Protein AF-A0A0Q7VRL0-F1 (afdb_monomer_lite)

Radius of gyration: 21.69 Å; chains: 1; bounding box: 58×52×65 Å

pLDDT: mean 76.26, std 17.04, range [33.5, 98.12]

Structure (mmCIF, N/CA/C/O backbone):
data_AF-A0A0Q7VRL0-F1
#
_entry.id   AF-A0A0Q7VRL0-F1
#
loop_
_atom_site.group_PDB
_atom_site.id
_atom_site.type_symbol
_atom_site.label_atom_id
_atom_site.label_alt_id
_atom_site.label_comp_id
_atom_site.label_asym_id
_atom_site.label_entity_id
_atom_site.label_seq_id
_atom_site.pdbx_PDB_ins_code
_atom_site.Cartn_x
_atom_site.Cartn_y
_atom_site.Cartn_z
_atom_site.occupancy
_atom_site.B_iso_or_equiv
_atom_site.auth_seq_id
_atom_site.auth_comp_id
_atom_site.auth_asym_id
_atom_site.auth_atom_id
_atom_site.pdbx_PDB_model_num
ATOM 1 N N . MET A 1 1 ? 18.315 -11.635 -21.568 1.00 80.00 1 MET A N 1
ATOM 2 C CA . MET A 1 1 ? 16.860 -11.332 -21.446 1.00 80.00 1 MET A CA 1
ATOM 3 C C . MET A 1 1 ? 16.214 -12.128 -20.312 1.00 80.00 1 MET A C 1
ATOM 5 O O . MET A 1 1 ? 16.038 -13.339 -20.430 1.00 80.00 1 MET A O 1
ATOM 9 N N . THR A 1 2 ? 15.857 -11.453 -19.218 1.00 87.81 2 THR A N 1
ATOM 10 C CA . THR A 1 2 ? 15.222 -12.068 -18.035 1.00 87.81 2 THR A CA 1
ATOM 11 C C . THR A 1 2 ? 13.698 -11.980 -18.134 1.00 87.81 2 THR A C 1
ATOM 13 O O . THR A 1 2 ? 13.163 -10.931 -18.478 1.00 87.81 2 THR A O 1
ATOM 16 N N . ARG A 1 3 ? 12.976 -13.067 -17.829 1.00 93.06 3 ARG A N 1
ATOM 17 C CA . ARG A 1 3 ? 11.504 -13.117 -17.884 1.00 93.06 3 ARG A CA 1
ATOM 18 C C . ARG A 1 3 ? 10.909 -13.422 -16.508 1.00 93.06 3 ARG A C 1
ATOM 20 O O . ARG A 1 3 ? 11.302 -14.401 -15.865 1.00 93.06 3 ARG A O 1
ATOM 27 N N . VAL A 1 4 ? 9.959 -12.595 -16.084 1.00 90.69 4 VAL A N 1
ATOM 28 C CA . VAL A 1 4 ? 9.241 -12.682 -14.807 1.00 90.69 4 VAL A CA 1
ATOM 29 C C . VAL A 1 4 ? 7.765 -12.910 -15.092 1.00 90.69 4 VAL A C 1
ATOM 31 O O . VAL A 1 4 ? 7.189 -12.190 -15.896 1.00 90.69 4 VAL A O 1
ATOM 34 N N . LEU A 1 5 ? 7.167 -13.906 -14.444 1.00 92.69 5 LEU A N 1
ATOM 35 C CA . LEU A 1 5 ? 5.735 -14.178 -14.519 1.00 92.69 5 LEU A CA 1
ATOM 36 C C . LEU A 1 5 ? 5.087 -13.770 -13.197 1.00 92.69 5 LEU A C 1
ATOM 38 O O . LEU A 1 5 ? 5.543 -14.207 -12.141 1.00 92.69 5 LEU A O 1
ATOM 42 N N . LEU A 1 6 ? 4.037 -12.958 -13.276 1.00 90.19 6 LEU A N 1
ATOM 43 C CA . LEU A 1 6 ? 3.131 -12.669 -12.172 1.00 90.19 6 LEU A CA 1
ATOM 44 C C . LEU A 1 6 ? 1.759 -13.234 -12.508 1.00 90.19 6 LEU A C 1
ATOM 46 O O . LEU A 1 6 ? 1.175 -12.874 -13.526 1.00 90.19 6 LEU A O 1
ATOM 50 N N . GLY A 1 7 ? 1.248 -14.087 -11.633 1.00 89.00 7 GLY A N 1
ATOM 51 C CA . GLY A 1 7 ? -0.092 -14.642 -11.710 1.00 89.00 7 GLY A CA 1
ATOM 52 C C . GLY A 1 7 ? -0.655 -14.950 -10.322 1.00 89.00 7 GLY A C 1
ATOM 53 O O . GLY A 1 7 ? 0.063 -14.848 -9.322 1.00 89.00 7 GLY A O 1
ATOM 54 N N . PRO A 1 8 ? -1.928 -15.366 -10.235 1.00 85.25 8 PRO A N 1
ATOM 55 C CA . PRO A 1 8 ? -2.616 -15.595 -8.958 1.00 85.25 8 PRO A CA 1
ATOM 56 C C . PRO A 1 8 ? -1.920 -16.625 -8.060 1.00 85.25 8 PRO A C 1
ATOM 58 O O . PRO A 1 8 ? -1.921 -16.503 -6.837 1.00 85.25 8 PRO A O 1
ATOM 61 N N . ALA A 1 9 ? -1.289 -17.625 -8.680 1.00 87.12 9 ALA A N 1
ATOM 62 C CA . ALA A 1 9 ? -0.565 -18.693 -7.999 1.00 87.12 9 ALA A CA 1
ATOM 63 C C . ALA A 1 9 ? 0.904 -18.352 -7.694 1.00 87.12 9 ALA A C 1
ATOM 65 O O . ALA A 1 9 ? 1.592 -19.170 -7.087 1.00 87.12 9 ALA A O 1
ATOM 66 N N . THR A 1 10 ? 1.399 -17.179 -8.111 1.00 87.56 10 THR A N 1
ATOM 67 C CA . THR A 1 10 ? 2.794 -16.796 -7.881 1.00 87.56 10 THR A CA 1
ATOM 68 C C . THR A 1 10 ? 3.066 -16.698 -6.389 1.00 87.56 10 THR A C 1
ATOM 70 O O . THR A 1 10 ? 2.452 -15.901 -5.681 1.00 87.56 10 THR A O 1
ATOM 73 N N . THR A 1 11 ? 4.019 -17.494 -5.925 1.00 86.31 11 THR A N 1
ATOM 74 C CA . THR A 1 11 ? 4.455 -17.583 -4.534 1.00 86.31 11 THR A CA 1
ATOM 75 C C . THR A 1 11 ? 5.528 -16.543 -4.206 1.00 86.31 11 THR A C 1
ATOM 77 O O . THR A 1 11 ? 6.242 -16.040 -5.075 1.00 86.31 11 THR A O 1
ATOM 80 N N . ARG A 1 12 ? 5.728 -16.271 -2.910 1.00 80.38 12 ARG A N 1
ATOM 81 C CA . ARG A 1 12 ? 6.828 -15.413 -2.425 1.00 80.38 12 ARG A CA 1
ATOM 82 C C . ARG A 1 12 ? 8.212 -15.906 -2.855 1.00 80.38 12 ARG A C 1
ATOM 84 O O . ARG A 1 12 ? 9.073 -15.088 -3.169 1.00 80.38 12 ARG A O 1
ATOM 91 N N . SER A 1 13 ? 8.434 -17.224 -2.894 1.00 81.19 13 SER A N 1
ATOM 92 C CA . SER A 1 13 ? 9.725 -17.772 -3.334 1.00 81.19 13 SER A CA 1
ATOM 93 C C . SER A 1 13 ? 9.974 -17.497 -4.814 1.00 81.19 13 SER A C 1
ATOM 95 O O . SER A 1 13 ? 11.083 -17.121 -5.175 1.00 81.19 13 SER A O 1
ATOM 97 N N . GLU A 1 14 ? 8.955 -17.621 -5.662 1.00 86.75 14 GLU A N 1
ATOM 98 C CA . GLU A 1 14 ? 9.096 -17.344 -7.096 1.00 86.75 14 GLU A CA 1
ATOM 99 C C . GLU A 1 14 ? 9.384 -15.863 -7.369 1.00 86.75 14 GLU A C 1
ATOM 101 O O . GLU A 1 14 ? 10.205 -15.552 -8.234 1.00 86.75 14 GLU A O 1
ATOM 106 N N . LEU A 1 15 ? 8.775 -14.945 -6.605 1.00 84.81 15 LEU A N 1
ATOM 107 C CA . LEU A 1 15 ? 9.089 -13.511 -6.677 1.00 84.81 15 LEU A CA 1
ATOM 108 C C . LEU A 1 15 ? 10.542 -13.231 -6.286 1.00 84.81 15 LEU A C 1
ATOM 110 O O . LEU A 1 15 ? 11.246 -12.501 -6.986 1.00 84.81 15 LEU A O 1
ATOM 114 N N . ARG A 1 16 ? 11.018 -13.854 -5.206 1.00 77.75 16 ARG A N 1
ATOM 115 C CA . ARG A 1 16 ? 12.420 -13.769 -4.775 1.00 77.75 16 ARG A CA 1
ATOM 116 C C . ARG A 1 16 ? 13.384 -14.273 -5.847 1.00 77.75 16 ARG A C 1
ATOM 118 O O . ARG A 1 16 ? 14.383 -13.618 -6.159 1.00 77.75 16 ARG A O 1
ATOM 125 N N . ASP A 1 17 ? 13.088 -15.425 -6.431 1.00 82.56 17 ASP A N 1
ATOM 126 C CA . ASP A 1 17 ? 13.931 -16.023 -7.463 1.00 82.56 17 ASP A CA 1
ATOM 127 C C . ASP A 1 17 ? 13.916 -15.163 -8.737 1.00 82.56 17 ASP A C 1
ATOM 129 O O . ASP A 1 17 ? 14.943 -14.979 -9.394 1.00 82.56 17 ASP A O 1
ATOM 133 N N . ALA A 1 18 ? 12.773 -14.558 -9.073 1.00 85.44 18 ALA A N 1
ATOM 134 C CA . ALA A 1 18 ? 12.670 -13.577 -10.146 1.00 85.44 18 ALA A CA 1
ATOM 135 C C . ALA A 1 18 ? 13.544 -12.339 -9.889 1.00 85.44 18 ALA A C 1
ATOM 137 O O . ALA A 1 18 ? 14.291 -11.942 -10.783 1.00 85.44 18 ALA A O 1
ATOM 138 N N . HIS A 1 19 ? 13.529 -11.777 -8.680 1.00 79.88 19 HIS A N 1
ATOM 139 C CA . HIS A 1 19 ? 14.387 -10.645 -8.321 1.00 79.88 19 HIS A CA 1
ATOM 140 C C . HIS A 1 19 ? 15.875 -10.967 -8.376 1.00 79.88 19 HIS A C 1
ATOM 142 O O . HIS A 1 19 ? 16.664 -10.154 -8.857 1.00 79.88 19 HIS A O 1
ATOM 148 N N . THR A 1 20 ? 16.254 -12.169 -7.948 1.00 78.75 20 THR A N 1
ATOM 149 C CA . THR A 1 20 ? 17.643 -12.633 -8.027 1.00 78.75 20 THR A CA 1
ATOM 150 C C . THR A 1 20 ? 18.097 -12.703 -9.488 1.00 78.75 20 THR A C 1
ATOM 152 O O . THR A 1 20 ? 19.119 -12.120 -9.844 1.00 78.75 20 THR A O 1
ATOM 155 N N . ARG A 1 21 ? 17.282 -13.296 -10.373 1.00 84.62 21 ARG A N 1
ATOM 156 C CA . ARG A 1 21 ? 17.567 -13.359 -11.820 1.00 84.62 21 ARG A CA 1
ATOM 157 C C . ARG A 1 21 ? 17.615 -11.988 -12.495 1.00 84.62 21 ARG A C 1
ATOM 159 O O . ARG A 1 21 ? 18.335 -11.821 -13.476 1.00 84.62 21 ARG A O 1
ATOM 166 N N . LEU A 1 22 ? 16.830 -11.022 -12.022 1.00 81.25 22 LEU A N 1
ATOM 167 C CA . LEU A 1 22 ? 16.877 -9.647 -12.524 1.00 81.25 22 LEU A CA 1
ATOM 168 C C . LEU A 1 22 ? 18.187 -8.957 -12.132 1.00 81.25 22 LEU A C 1
ATOM 170 O O . LEU A 1 22 ? 18.808 -8.323 -12.979 1.00 81.25 22 LEU A O 1
ATOM 174 N N . ALA A 1 23 ? 18.635 -9.134 -10.887 1.00 76.56 23 ALA A N 1
ATOM 175 C CA . ALA A 1 23 ? 19.881 -8.552 -10.391 1.00 76.56 23 ALA A CA 1
ATOM 176 C C . ALA A 1 23 ? 21.144 -9.179 -11.016 1.00 76.56 23 ALA A C 1
ATOM 178 O O . ALA A 1 23 ? 22.163 -8.506 -11.147 1.00 76.56 23 ALA A O 1
ATOM 179 N N . GLU A 1 24 ? 21.088 -10.460 -11.388 1.00 80.19 24 GLU A N 1
ATOM 180 C CA . GLU A 1 24 ? 22.190 -11.199 -12.030 1.00 80.19 24 GLU A CA 1
ATOM 181 C C . GLU A 1 24 ? 22.194 -11.093 -13.565 1.00 80.19 24 GLU A C 1
ATOM 183 O O . GLU A 1 24 ? 23.095 -11.619 -14.222 1.00 80.19 24 GLU A O 1
ATOM 188 N N . GLY A 1 25 ? 21.179 -10.449 -14.147 1.00 79.75 25 GLY A N 1
ATOM 189 C CA . GLY A 1 25 ? 21.010 -10.344 -15.591 1.00 79.75 25 GLY A CA 1
ATOM 190 C C . GLY A 1 25 ? 22.117 -9.551 -16.294 1.00 79.75 25 GLY A C 1
ATOM 191 O O . GLY A 1 25 ? 22.853 -8.770 -15.696 1.00 79.75 25 GLY A O 1
ATOM 192 N N . ASP A 1 26 ? 22.176 -9.707 -17.617 1.00 79.50 26 ASP A N 1
ATOM 193 C CA . ASP A 1 26 ? 23.062 -8.961 -18.529 1.00 79.50 26 ASP A CA 1
ATOM 194 C C . ASP A 1 26 ? 22.777 -7.443 -18.582 1.00 79.50 26 ASP A C 1
ATOM 196 O O . ASP A 1 26 ? 23.554 -6.678 -19.156 1.00 79.50 26 ASP A O 1
ATOM 200 N N . GLY A 1 27 ? 21.671 -6.997 -17.977 1.00 80.69 27 GLY A N 1
ATOM 201 C CA . GLY A 1 27 ? 21.231 -5.605 -17.982 1.00 80.69 27 GLY A CA 1
ATOM 202 C C . GLY A 1 27 ? 20.648 -5.144 -19.323 1.00 80.69 27 GLY A C 1
ATOM 203 O O . GLY A 1 27 ? 20.403 -3.949 -19.486 1.00 80.69 27 GLY A O 1
ATOM 204 N N . GLU A 1 28 ? 20.425 -6.040 -20.291 1.00 87.56 28 GLU A N 1
ATOM 205 C CA . GLU A 1 28 ? 19.926 -5.663 -21.619 1.00 87.56 28 GLU A CA 1
ATOM 206 C C . GLU A 1 28 ? 18.416 -5.437 -21.609 1.00 87.56 28 GLU A C 1
ATOM 208 O O . GLU A 1 28 ? 17.937 -4.369 -21.981 1.00 87.56 28 GLU A O 1
ATOM 213 N N . SER A 1 29 ? 17.644 -6.435 -21.184 1.00 90.31 29 SER A N 1
ATOM 214 C CA . SER A 1 29 ? 16.185 -6.333 -21.137 1.00 90.31 29 SER A CA 1
ATOM 215 C C . SER A 1 29 ? 15.558 -7.305 -20.147 1.00 90.31 29 SER A C 1
ATOM 217 O O . SER A 1 29 ? 16.032 -8.433 -19.950 1.00 90.31 29 SER A O 1
ATOM 219 N N . ALA A 1 30 ? 14.441 -6.869 -19.569 1.00 92.12 30 ALA A N 1
ATOM 220 C CA . ALA A 1 30 ? 13.560 -7.695 -18.761 1.00 92.12 30 ALA A CA 1
ATOM 221 C C . ALA A 1 30 ? 12.138 -7.669 -19.322 1.00 92.12 30 ALA A C 1
ATOM 223 O O . ALA A 1 30 ? 11.675 -6.661 -19.858 1.00 92.12 30 ALA A O 1
ATOM 224 N N . THR A 1 31 ? 11.441 -8.796 -19.206 1.00 95.44 31 THR A N 1
ATOM 225 C CA . THR A 1 31 ? 10.029 -8.922 -19.572 1.00 95.44 31 THR A CA 1
ATOM 226 C C . THR A 1 31 ? 9.214 -9.338 -18.372 1.00 95.44 31 THR A C 1
ATOM 228 O O . THR A 1 31 ? 9.454 -10.411 -17.814 1.00 95.44 31 THR A O 1
ATOM 231 N N . LEU A 1 32 ? 8.247 -8.502 -18.010 1.00 95.75 32 LEU A N 1
ATOM 232 C CA . LEU A 1 32 ? 7.185 -8.871 -17.093 1.00 95.75 32 LEU A CA 1
ATOM 233 C C . LEU A 1 32 ? 6.026 -9.472 -17.888 1.00 95.75 32 LEU A C 1
ATOM 235 O O . LEU A 1 32 ? 5.589 -8.897 -18.877 1.00 95.75 32 LEU A O 1
ATOM 239 N N . VAL A 1 33 ? 5.532 -10.620 -17.449 1.00 96.44 33 VAL A N 1
ATOM 240 C CA . VAL A 1 33 ? 4.347 -11.283 -17.988 1.00 96.44 33 VAL A CA 1
ATOM 241 C C . VAL A 1 33 ? 3.278 -11.228 -16.917 1.00 96.44 33 VAL A C 1
ATOM 243 O O . VAL A 1 33 ? 3.516 -11.701 -15.803 1.00 96.44 33 VAL A O 1
ATOM 246 N N . LEU A 1 34 ? 2.129 -10.654 -17.252 1.00 94.06 34 LEU A N 1
ATOM 247 C CA . LEU A 1 34 ? 0.967 -10.633 -16.373 1.00 94.06 34 LEU A CA 1
ATOM 248 C C . LEU A 1 34 ? -0.020 -11.700 -16.834 1.00 94.06 34 LEU A C 1
ATOM 250 O O . LEU A 1 34 ? -0.467 -11.679 -17.982 1.00 94.06 34 LEU A O 1
ATOM 254 N N . ASP A 1 35 ? -0.317 -12.640 -15.944 1.00 90.00 35 ASP A N 1
ATOM 255 C CA . ASP A 1 35 ? -1.403 -13.594 -16.131 1.00 90.00 35 ASP A CA 1
ATOM 256 C C . ASP A 1 35 ? -2.761 -12.912 -15.917 1.00 90.00 35 ASP A C 1
ATOM 258 O O . ASP A 1 35 ? -2.859 -11.822 -15.346 1.00 90.00 35 ASP A O 1
ATOM 262 N N . ASP A 1 36 ? -3.824 -13.563 -16.371 1.00 85.44 36 ASP A N 1
ATOM 263 C CA . ASP A 1 36 ? -5.178 -13.096 -16.122 1.00 85.44 36 ASP A CA 1
ATOM 264 C C . ASP A 1 36 ? -5.574 -13.256 -14.643 1.00 85.44 36 ASP A C 1
ATOM 266 O O . ASP A 1 36 ? -5.118 -14.154 -13.934 1.00 85.44 36 ASP A O 1
ATOM 270 N N . GLY A 1 37 ? -6.468 -12.380 -14.175 1.00 78.06 37 GLY A N 1
ATOM 271 C CA . GLY A 1 37 ? -7.081 -12.499 -12.848 1.00 78.06 37 GLY A CA 1
ATOM 272 C C . GLY A 1 37 ? -6.157 -12.162 -11.677 1.00 78.06 37 GLY A C 1
ATOM 273 O O . GLY A 1 37 ? -6.257 -12.801 -10.632 1.00 78.06 37 GLY A O 1
ATOM 274 N N . LEU A 1 38 ? -5.259 -11.181 -11.836 1.00 83.56 38 LEU A N 1
ATOM 275 C CA . LEU A 1 38 ? -4.349 -10.684 -10.793 1.00 83.56 38 LEU A CA 1
ATOM 276 C C . LEU A 1 38 ? -5.083 -10.006 -9.625 1.00 83.56 38 LEU A C 1
ATOM 278 O O . LEU A 1 38 ? -4.982 -8.801 -9.405 1.00 83.56 38 LEU A O 1
ATOM 282 N N . HIS A 1 39 ? -5.766 -10.810 -8.820 1.00 83.94 39 HIS A N 1
ATOM 283 C CA . HIS A 1 39 ? -6.446 -10.391 -7.606 1.00 83.94 39 HIS A CA 1
ATOM 284 C C . HIS A 1 39 ? -5.661 -10.917 -6.416 1.00 83.94 39 HIS A C 1
ATOM 286 O O . HIS A 1 39 ? -5.624 -12.117 -6.143 1.00 83.94 39 HIS A O 1
ATOM 292 N N . SER A 1 40 ? -4.977 -10.015 -5.722 1.00 88.62 40 SER A N 1
ATOM 293 C CA . SER A 1 40 ? -4.252 -10.394 -4.517 1.00 88.62 40 SER A CA 1
ATOM 294 C C . SER A 1 40 ? -5.241 -10.811 -3.432 1.00 88.62 40 SER A C 1
ATOM 296 O O . SER A 1 40 ? -6.173 -10.063 -3.142 1.00 88.62 40 SER A O 1
ATOM 298 N N . THR A 1 41 ? -4.996 -11.937 -2.778 1.00 89.44 41 THR A N 1
ATOM 299 C CA . THR A 1 41 ? -5.826 -12.424 -1.665 1.00 89.44 41 THR A CA 1
ATOM 300 C C . THR A 1 41 ? -5.373 -11.876 -0.319 1.00 89.44 41 THR A C 1
ATOM 302 O O . THR A 1 41 ? -6.120 -11.913 0.654 1.00 89.44 41 THR A O 1
ATOM 305 N N . THR A 1 42 ? -4.154 -11.332 -0.247 1.00 91.44 42 THR A N 1
ATOM 306 C CA . THR A 1 42 ? -3.622 -10.704 0.962 1.00 91.44 42 THR A CA 1
ATOM 307 C C . THR A 1 42 ? -2.913 -9.385 0.657 1.00 91.44 42 THR A C 1
ATOM 309 O O . THR A 1 42 ? -2.393 -9.188 -0.450 1.00 91.44 42 THR A O 1
ATOM 312 N N . PRO A 1 43 ? -2.798 -8.485 1.649 1.00 91.00 43 PRO A N 1
ATOM 313 C CA . PRO A 1 43 ? -2.080 -7.226 1.471 1.00 91.00 43 PRO A CA 1
ATOM 314 C C . PRO A 1 43 ? -0.585 -7.445 1.213 1.00 91.00 43 PRO A C 1
ATOM 316 O O . PRO A 1 43 ? 0.024 -6.710 0.437 1.00 91.00 43 PRO A O 1
ATOM 319 N N . GLY A 1 44 ? 0.016 -8.485 1.804 1.00 88.31 44 GLY A N 1
ATOM 320 C CA . GLY A 1 44 ? 1.406 -8.841 1.530 1.00 88.31 44 GLY A CA 1
ATOM 321 C C . GLY A 1 44 ? 1.623 -9.371 0.112 1.00 88.31 44 GLY A C 1
ATOM 322 O O . GLY A 1 44 ? 2.676 -9.114 -0.470 1.00 88.31 44 GLY A O 1
ATOM 323 N N . GLN A 1 45 ? 0.644 -10.065 -0.481 1.00 89.50 45 GLN A N 1
ATOM 324 C CA . GLN A 1 45 ? 0.710 -10.460 -1.893 1.00 89.50 45 GLN A CA 1
ATOM 325 C C . GLN A 1 45 ? 0.678 -9.242 -2.805 1.00 89.50 45 GLN A C 1
ATOM 327 O O . GLN A 1 45 ? 1.557 -9.090 -3.652 1.00 89.50 45 GLN A O 1
ATOM 332 N N . PHE A 1 46 ? -0.269 -8.337 -2.561 1.00 90.75 46 PHE A N 1
ATOM 333 C CA . PHE A 1 46 ? -0.365 -7.079 -3.288 1.00 90.75 46 PHE A CA 1
ATOM 334 C C . PHE A 1 46 ? 0.935 -6.270 -3.220 1.00 90.75 46 PHE A C 1
ATOM 336 O O . PHE A 1 46 ? 1.470 -5.858 -4.246 1.00 90.75 46 PHE A O 1
ATOM 343 N N . SER A 1 47 ? 1.474 -6.091 -2.011 1.00 88.88 47 SER A N 1
ATOM 344 C CA . SER A 1 47 ? 2.718 -5.360 -1.766 1.00 88.88 47 SER A CA 1
ATOM 345 C C . SER A 1 47 ? 3.898 -5.952 -2.540 1.00 88.88 47 SER A C 1
ATOM 347 O O . SER A 1 47 ? 4.662 -5.208 -3.154 1.00 88.88 47 SER A O 1
ATOM 349 N N . ALA A 1 48 ? 4.035 -7.281 -2.548 1.00 87.38 48 ALA A N 1
ATOM 350 C CA . ALA A 1 48 ? 5.118 -7.965 -3.247 1.00 87.38 48 ALA A CA 1
ATOM 351 C C . ALA A 1 48 ? 4.985 -7.850 -4.777 1.00 87.38 48 ALA A C 1
ATOM 353 O O . ALA A 1 48 ? 5.968 -7.583 -5.469 1.00 87.38 48 ALA A O 1
ATOM 354 N N . TRP A 1 49 ? 3.768 -7.986 -5.317 1.00 90.38 49 TRP A N 1
ATOM 355 C CA . TRP A 1 49 ? 3.510 -7.779 -6.746 1.00 90.38 49 TRP A CA 1
ATOM 356 C C . TRP A 1 49 ? 3.786 -6.340 -7.173 1.00 90.38 49 TRP A C 1
ATOM 358 O O . TRP A 1 49 ? 4.475 -6.114 -8.163 1.00 90.38 49 TRP A O 1
ATOM 368 N N . MET A 1 50 ? 3.306 -5.362 -6.405 1.00 88.88 50 MET A N 1
ATOM 369 C CA . MET A 1 50 ? 3.539 -3.945 -6.673 1.00 88.88 50 MET A CA 1
ATOM 370 C C . MET A 1 50 ? 5.023 -3.588 -6.626 1.00 88.88 50 MET A C 1
ATOM 372 O O . MET A 1 50 ? 5.514 -2.857 -7.483 1.00 88.88 50 MET A O 1
ATOM 376 N N . GLN A 1 51 ? 5.775 -4.129 -5.672 1.00 86.38 51 GLN A N 1
ATOM 377 C CA . GLN A 1 51 ? 7.214 -3.914 -5.648 1.00 86.38 51 GLN A CA 1
ATOM 378 C C . GLN A 1 51 ? 7.909 -4.558 -6.855 1.00 86.38 51 GLN A C 1
ATOM 380 O O . GLN A 1 51 ? 8.773 -3.917 -7.454 1.00 86.38 51 GLN A O 1
ATOM 385 N N . MET A 1 52 ? 7.518 -5.772 -7.264 1.00 87.81 52 MET A N 1
ATOM 386 C CA . MET A 1 52 ? 8.012 -6.376 -8.507 1.00 87.81 52 MET A CA 1
ATOM 387 C C . MET A 1 52 ? 7.733 -5.466 -9.705 1.00 87.81 52 MET A C 1
ATOM 389 O O . MET A 1 52 ? 8.638 -5.208 -10.500 1.00 87.81 52 MET A O 1
ATOM 393 N N . VAL A 1 53 ? 6.520 -4.907 -9.782 1.00 89.31 53 VAL A N 1
ATOM 394 C CA . VAL A 1 53 ? 6.127 -3.932 -10.808 1.00 89.31 53 VAL A CA 1
ATOM 395 C C . VAL A 1 53 ? 7.076 -2.728 -10.852 1.00 89.31 53 VAL A C 1
ATOM 397 O O . VAL A 1 53 ? 7.512 -2.290 -11.912 1.00 89.31 53 VAL A O 1
ATOM 400 N N . PHE A 1 54 ? 7.454 -2.210 -9.688 1.00 84.19 54 PHE A N 1
ATOM 401 C CA . PHE A 1 54 ? 8.275 -1.003 -9.588 1.00 84.19 54 PHE A CA 1
ATOM 402 C C . PHE A 1 54 ? 9.768 -1.257 -9.834 1.00 84.19 54 PHE A C 1
ATOM 404 O O . PHE A 1 54 ? 10.515 -0.320 -10.117 1.00 84.19 54 PHE A O 1
ATOM 411 N N . THR A 1 55 ? 10.213 -2.511 -9.742 1.00 81.44 55 THR A N 1
ATOM 412 C CA . THR A 1 55 ? 11.642 -2.851 -9.700 1.00 81.44 55 THR A CA 1
ATOM 413 C C . THR A 1 55 ? 12.113 -3.747 -10.842 1.00 81.44 55 THR A C 1
ATOM 415 O O . THR A 1 55 ? 13.316 -3.771 -11.101 1.00 81.44 55 THR A O 1
ATOM 418 N N . TRP A 1 56 ? 11.223 -4.423 -11.594 1.00 87.19 56 TRP A N 1
ATOM 419 C CA . TRP A 1 56 ? 11.650 -5.353 -12.660 1.00 87.19 56 TRP A CA 1
ATOM 420 C C . TRP A 1 56 ? 12.548 -4.694 -13.708 1.00 87.19 56 TRP A C 1
ATOM 422 O O . TRP A 1 56 ? 13.366 -5.347 -14.352 1.00 87.19 56 TRP A O 1
ATOM 432 N N . GLY A 1 57 ? 12.332 -3.398 -13.924 1.00 77.50 57 GLY A N 1
ATOM 433 C CA . GLY A 1 57 ? 12.935 -2.629 -14.995 1.00 77.50 57 GLY A CA 1
ATOM 434 C C . GLY A 1 57 ? 14.091 -1.731 -14.572 1.00 77.50 57 GLY A C 1
ATOM 435 O O . GLY A 1 57 ? 14.577 -0.973 -15.403 1.00 77.50 57 GLY A O 1
ATOM 436 N N . GLN A 1 58 ? 14.490 -1.731 -13.298 1.00 76.12 58 GLN A N 1
ATOM 437 C CA . GLN A 1 58 ? 15.369 -0.681 -12.764 1.00 76.12 58 GLN A CA 1
ATOM 438 C C . GLN A 1 58 ? 16.825 -0.777 -13.221 1.00 76.12 58 GLN A C 1
ATOM 440 O O . GLN A 1 58 ? 17.474 0.253 -13.431 1.00 76.12 58 GLN A O 1
ATOM 445 N N . ASP A 1 59 ? 17.314 -2.002 -13.411 1.00 75.00 59 ASP A N 1
ATOM 446 C CA . ASP A 1 59 ? 18.715 -2.279 -13.749 1.00 75.00 59 ASP A CA 1
ATOM 447 C C . ASP A 1 59 ? 18.918 -2.706 -15.216 1.00 75.00 59 ASP A C 1
ATOM 449 O O . ASP A 1 59 ? 20.044 -2.979 -15.641 1.00 75.00 59 ASP A O 1
ATOM 453 N N . VAL A 1 60 ? 17.850 -2.707 -16.022 1.00 78.25 60 VAL A N 1
ATOM 454 C CA . VAL A 1 60 ? 17.878 -3.095 -17.443 1.00 78.25 60 VAL A CA 1
ATOM 455 C C . VAL A 1 60 ? 17.647 -1.908 -18.377 1.00 78.25 60 VAL A C 1
ATOM 457 O O . VAL A 1 60 ? 17.075 -0.896 -17.978 1.00 78.25 60 VAL A O 1
ATOM 460 N N . ILE A 1 61 ? 18.087 -2.033 -19.633 1.00 82.50 61 ILE A N 1
ATOM 461 C CA . ILE A 1 61 ? 17.827 -1.026 -20.673 1.00 82.50 61 ILE A CA 1
ATOM 462 C C . ILE A 1 61 ? 16.374 -1.129 -21.158 1.00 82.50 61 ILE A C 1
ATOM 464 O O . ILE A 1 61 ? 15.658 -0.137 -21.106 1.00 82.50 61 ILE A O 1
ATOM 468 N N . GLY A 1 62 ? 15.938 -2.317 -21.593 1.00 87.31 62 GLY A N 1
ATOM 469 C CA . GLY A 1 62 ? 14.593 -2.544 -22.129 1.00 87.31 62 GLY A CA 1
ATOM 470 C C . GLY A 1 62 ? 13.601 -3.067 -21.090 1.00 87.31 62 GLY A C 1
ATOM 471 O O . GLY A 1 62 ? 13.846 -4.102 -20.459 1.00 87.31 62 GLY A O 1
ATOM 472 N N . ARG A 1 63 ? 12.456 -2.388 -20.946 1.00 90.88 63 ARG A N 1
ATOM 473 C CA . ARG A 1 63 ? 11.365 -2.778 -20.029 1.00 90.88 63 ARG A CA 1
ATOM 474 C C . ARG A 1 63 ? 10.143 -3.235 -20.813 1.00 90.88 63 ARG A C 1
ATOM 476 O O . ARG A 1 63 ? 9.321 -2.417 -21.217 1.00 90.88 63 ARG A O 1
ATOM 483 N N . ASN A 1 64 ? 10.008 -4.539 -20.999 1.00 95.75 64 ASN A N 1
ATOM 484 C CA . ASN A 1 64 ? 8.928 -5.094 -21.806 1.00 95.75 64 ASN A CA 1
ATOM 485 C C . ASN A 1 64 ? 7.819 -5.650 -20.909 1.00 95.75 64 ASN A C 1
ATOM 487 O O . ASN A 1 64 ? 8.098 -6.268 -19.880 1.00 95.75 64 ASN A O 1
ATOM 491 N N . LEU A 1 65 ? 6.574 -5.463 -21.323 1.00 97.31 65 LEU A N 1
ATOM 492 C CA . LEU A 1 65 ? 5.392 -6.048 -20.707 1.00 97.31 65 LEU A CA 1
ATOM 493 C C . LEU A 1 65 ? 4.709 -6.965 -21.721 1.00 97.31 65 LEU A C 1
ATOM 495 O O . LEU A 1 65 ? 4.489 -6.587 -22.870 1.00 97.31 65 LEU A O 1
ATOM 499 N N . GLU A 1 66 ? 4.374 -8.176 -21.303 1.00 97.75 66 GLU A N 1
ATOM 500 C CA . GLU A 1 66 ? 3.584 -9.109 -22.095 1.00 97.75 66 GLU A CA 1
ATOM 501 C C . GLU A 1 66 ? 2.233 -9.330 -21.428 1.00 97.75 66 GLU A C 1
ATOM 503 O O . GLU A 1 66 ? 2.161 -9.683 -20.249 1.00 97.75 66 GLU A O 1
ATOM 508 N N . LEU A 1 67 ? 1.175 -9.109 -22.206 1.00 96.94 67 LEU A N 1
ATOM 509 C CA . LEU A 1 67 ? -0.211 -9.201 -21.769 1.00 96.94 67 LEU A CA 1
ATOM 510 C C . LEU A 1 67 ? -0.959 -10.269 -22.563 1.00 96.94 67 LEU A C 1
ATOM 512 O O . LEU A 1 67 ? -0.771 -10.425 -23.777 1.00 96.94 67 LEU A O 1
ATOM 516 N N . THR A 1 68 ? -1.885 -10.955 -21.899 1.00 95.69 68 THR A N 1
ATOM 517 C CA . THR A 1 68 ? -2.864 -11.808 -22.580 1.00 95.69 68 THR A CA 1
ATOM 518 C C . THR A 1 68 ? -3.838 -10.955 -23.401 1.00 95.69 68 THR A C 1
ATOM 520 O O . THR A 1 68 ? -4.024 -9.763 -23.141 1.00 95.69 68 THR A O 1
ATOM 523 N N . ALA A 1 69 ? -4.497 -11.560 -24.393 1.00 95.31 69 ALA A N 1
ATOM 524 C CA . ALA A 1 69 ? -5.519 -10.862 -25.177 1.00 95.31 69 ALA A CA 1
ATOM 525 C C . ALA A 1 69 ? -6.689 -10.377 -24.297 1.00 95.31 69 ALA A C 1
ATOM 527 O O . ALA A 1 69 ? -7.199 -9.279 -24.506 1.00 95.31 69 ALA A O 1
ATOM 528 N N . ALA A 1 70 ? -7.061 -11.160 -23.278 1.00 93.88 70 ALA A N 1
ATOM 529 C CA . ALA A 1 70 ? -8.103 -10.799 -22.322 1.00 93.88 70 ALA A CA 1
ATOM 530 C C . ALA A 1 70 ? -7.707 -9.580 -21.472 1.00 93.88 70 ALA A C 1
ATOM 532 O O . ALA A 1 70 ? -8.533 -8.706 -21.220 1.00 93.88 70 ALA A O 1
ATOM 533 N N . THR A 1 71 ? -6.435 -9.472 -21.078 1.00 93.56 71 THR A N 1
ATOM 534 C CA . THR A 1 71 ? -5.932 -8.288 -20.368 1.00 93.56 71 THR A CA 1
ATOM 535 C C . THR A 1 71 ? -5.972 -7.040 -21.254 1.00 93.56 71 THR A C 1
ATOM 537 O O . THR A 1 71 ? -6.405 -5.981 -20.804 1.00 93.56 71 THR A O 1
ATOM 540 N N . VAL A 1 72 ? -5.598 -7.153 -22.534 1.00 95.81 72 VAL A N 1
ATOM 541 C CA . VAL A 1 72 ? -5.709 -6.034 -23.489 1.00 95.81 72 VAL A CA 1
ATOM 542 C C . VAL A 1 72 ? -7.164 -5.590 -23.664 1.00 95.81 72 VAL A C 1
ATOM 544 O O . VAL A 1 72 ? -7.435 -4.390 -23.661 1.00 95.81 72 VAL A O 1
ATOM 547 N N . GLU A 1 73 ? -8.108 -6.528 -23.754 1.00 94.56 73 GLU A N 1
ATOM 548 C CA . GLU A 1 73 ? -9.540 -6.213 -23.819 1.00 94.56 73 GLU A CA 1
ATOM 549 C C . GLU A 1 73 ? -10.003 -5.426 -22.580 1.00 94.56 73 GLU A C 1
ATOM 551 O O . GLU A 1 73 ? -10.661 -4.396 -22.728 1.00 94.56 73 GLU A O 1
ATOM 556 N N . ARG A 1 74 ? -9.573 -5.820 -21.368 1.00 92.44 74 ARG A N 1
ATOM 557 C CA . ARG A 1 74 ? -9.866 -5.071 -20.128 1.00 92.44 74 ARG A CA 1
ATOM 558 C C . ARG A 1 74 ? -9.325 -3.641 -20.154 1.00 92.44 74 ARG A C 1
ATOM 560 O O . ARG A 1 74 ? -9.988 -2.731 -19.654 1.00 92.44 74 ARG A O 1
ATOM 567 N N . PHE A 1 75 ? -8.154 -3.411 -20.753 1.00 93.75 75 PHE A N 1
ATOM 568 C CA . PHE A 1 75 ? -7.630 -2.054 -20.950 1.00 93.75 75 PHE A CA 1
ATOM 569 C C . PHE A 1 75 ? -8.497 -1.242 -21.914 1.00 93.75 75 PHE A C 1
ATOM 571 O O . PHE A 1 75 ? -8.809 -0.086 -21.633 1.00 93.75 75 PHE A O 1
ATOM 578 N N . GLN A 1 76 ? -8.947 -1.845 -23.014 1.00 93.75 76 GLN A N 1
ATOM 579 C CA . GLN A 1 76 ? -9.806 -1.174 -23.992 1.00 93.75 76 GLN A CA 1
ATOM 580 C C . GLN A 1 76 ? -11.163 -0.783 -23.392 1.00 93.75 76 GLN A C 1
ATOM 582 O O . GLN A 1 76 ? -11.644 0.332 -23.620 1.00 93.75 76 GLN A O 1
ATOM 587 N N . THR A 1 77 ? -11.766 -1.662 -22.588 1.00 92.12 77 THR A N 1
ATOM 588 C CA . THR A 1 77 ? -13.052 -1.403 -21.922 1.00 92.12 77 THR A CA 1
ATOM 589 C C . THR A 1 77 ? -12.917 -0.588 -20.639 1.00 92.12 77 THR A C 1
ATOM 591 O O . THR A 1 77 ? -13.909 -0.021 -20.186 1.00 92.12 77 THR A O 1
ATOM 594 N N . ARG A 1 78 ? -11.706 -0.488 -20.071 1.00 89.06 78 ARG A N 1
ATOM 595 C CA . ARG A 1 78 ? -11.401 0.175 -18.788 1.00 89.06 78 ARG A CA 1
ATOM 596 C C . ARG A 1 78 ? -12.176 -0.430 -17.615 1.00 89.06 78 ARG A C 1
ATOM 598 O O . ARG A 1 78 ? -12.557 0.270 -16.680 1.00 89.06 78 ARG A O 1
ATOM 605 N N . THR A 1 79 ? -12.424 -1.735 -17.663 1.00 83.62 79 THR A N 1
ATOM 606 C CA . THR A 1 79 ? -13.201 -2.451 -16.643 1.00 83.62 79 THR A CA 1
ATOM 607 C C . THR A 1 79 ? -12.331 -3.458 -15.912 1.00 83.62 79 THR A C 1
ATOM 609 O O . THR A 1 79 ? -11.629 -4.237 -16.554 1.00 83.62 79 THR A O 1
ATOM 612 N N . SER A 1 80 ? -12.435 -3.485 -14.580 1.00 83.00 80 SER A N 1
ATOM 613 C CA . SER A 1 80 ? -11.818 -4.517 -13.731 1.00 83.00 80 SER A CA 1
ATOM 614 C C . SER A 1 80 ? -10.295 -4.639 -13.883 1.00 83.00 80 SER A C 1
ATOM 616 O O . SER A 1 80 ? -9.752 -5.737 -13.821 1.00 83.00 80 SER A O 1
ATOM 618 N N . LEU A 1 81 ? -9.606 -3.517 -14.099 1.00 86.38 81 LEU A N 1
ATOM 619 C CA . LEU A 1 81 ? -8.144 -3.470 -14.077 1.00 86.38 81 LEU A CA 1
ATOM 620 C C . LEU A 1 81 ? -7.653 -3.418 -12.629 1.00 86.38 81 LEU A C 1
ATOM 622 O O . LEU A 1 81 ? -8.130 -2.602 -11.845 1.00 86.38 81 LEU A O 1
ATOM 626 N N . SER A 1 82 ? -6.662 -4.219 -12.282 1.00 87.62 82 SER A N 1
ATOM 627 C CA . SER A 1 82 ? -5.931 -4.141 -11.017 1.00 87.62 82 SER A CA 1
ATOM 628 C C . SER A 1 82 ? -4.966 -2.946 -10.998 1.00 87.62 82 SER A C 1
ATOM 630 O O . SER A 1 82 ? -4.601 -2.384 -12.035 1.00 87.62 82 SER A O 1
ATOM 632 N N . ASP A 1 83 ? -4.516 -2.525 -9.813 1.00 87.38 83 ASP A N 1
ATOM 633 C CA . ASP A 1 83 ? -3.413 -1.553 -9.695 1.00 87.38 83 ASP A CA 1
ATOM 634 C C . ASP A 1 83 ? -2.124 -2.101 -10.331 1.00 87.38 83 ASP A C 1
ATOM 636 O O . ASP A 1 83 ? -1.424 -1.372 -11.032 1.00 87.38 83 ASP A O 1
ATOM 640 N N . VAL A 1 84 ? -1.845 -3.396 -10.152 1.00 90.62 84 VAL A N 1
ATOM 641 C CA . VAL A 1 84 ? -0.654 -4.072 -10.694 1.00 90.62 84 VAL A CA 1
ATOM 642 C C . VAL A 1 84 ? -0.588 -3.925 -12.214 1.00 90.62 84 VAL A C 1
ATOM 644 O O . VAL A 1 84 ? 0.448 -3.522 -12.739 1.00 90.62 84 VAL A O 1
ATOM 647 N N . GLU A 1 85 ? -1.694 -4.180 -12.917 1.00 92.69 85 GLU A N 1
ATOM 648 C CA . GLU A 1 85 ? -1.779 -4.025 -14.375 1.00 92.69 85 GLU A CA 1
ATOM 649 C C . GLU A 1 85 ? -1.576 -2.569 -14.806 1.00 92.69 85 GLU A C 1
ATOM 651 O O . GLU A 1 85 ? -0.764 -2.294 -15.691 1.00 92.69 85 GLU A O 1
ATOM 656 N N . VAL A 1 86 ? -2.283 -1.627 -14.170 1.00 91.00 86 VAL A N 1
ATOM 657 C CA . VAL A 1 86 ? -2.219 -0.200 -14.523 1.00 91.00 86 VAL A CA 1
ATOM 658 C C . VAL A 1 86 ? -0.803 0.341 -14.347 1.00 91.00 86 VAL A C 1
ATOM 660 O O . VAL A 1 86 ? -0.255 0.956 -15.264 1.00 91.00 86 VAL A O 1
ATOM 663 N N . PHE A 1 87 ? -0.176 0.087 -13.197 1.00 89.56 87 PHE A N 1
ATOM 664 C CA . PHE A 1 87 ? 1.184 0.551 -12.944 1.00 89.56 87 PHE A CA 1
ATOM 665 C C . PHE A 1 87 ? 2.202 -0.151 -13.843 1.00 89.56 87 PHE A C 1
ATOM 667 O O . PHE A 1 87 ? 3.108 0.512 -14.350 1.00 89.56 87 PHE A O 1
ATOM 674 N N . ALA A 1 88 ? 2.038 -1.449 -14.113 1.00 92.12 88 ALA A N 1
ATOM 675 C CA . ALA A 1 88 ? 2.928 -2.154 -15.024 1.00 92.12 88 ALA A CA 1
ATOM 676 C C . ALA A 1 88 ? 2.877 -1.568 -16.444 1.00 92.12 88 ALA A C 1
ATOM 678 O O . ALA A 1 88 ? 3.919 -1.300 -17.041 1.00 92.12 88 ALA A O 1
ATOM 679 N N . ALA A 1 89 ? 1.678 -1.302 -16.966 1.00 93.44 89 ALA A N 1
ATOM 680 C CA . ALA A 1 89 ? 1.501 -0.676 -18.273 1.00 93.44 89 ALA A CA 1
ATOM 681 C C . ALA A 1 89 ? 2.170 0.707 -18.349 1.00 93.44 89 ALA A C 1
ATOM 683 O O . ALA A 1 89 ? 2.866 1.006 -19.320 1.00 93.44 89 ALA A O 1
ATOM 684 N N . ILE A 1 90 ? 2.009 1.536 -17.312 1.00 89.38 90 ILE A N 1
ATOM 685 C CA . ILE A 1 90 ? 2.599 2.883 -17.250 1.00 89.38 90 ILE A CA 1
ATOM 686 C C . ILE A 1 90 ? 4.132 2.837 -17.208 1.00 89.38 90 ILE A C 1
ATOM 688 O O . ILE A 1 90 ? 4.785 3.697 -17.800 1.00 89.38 90 ILE A O 1
ATOM 692 N N . LEU A 1 91 ? 4.706 1.863 -16.498 1.00 86.88 91 LEU A N 1
ATOM 693 C CA . LEU A 1 91 ? 6.154 1.747 -16.307 1.00 86.88 91 LEU A CA 1
ATOM 694 C C . LEU A 1 91 ? 6.870 1.017 -17.454 1.00 86.88 91 LEU A C 1
ATOM 696 O O . LEU A 1 91 ? 8.093 1.142 -17.573 1.00 86.88 91 LEU A O 1
ATOM 700 N N . ALA A 1 92 ? 6.141 0.273 -18.287 1.00 91.50 92 ALA A N 1
ATOM 701 C CA . ALA A 1 92 ? 6.691 -0.425 -19.442 1.00 91.50 92 ALA A CA 1
ATOM 702 C C . ALA A 1 92 ? 7.179 0.546 -20.530 1.00 91.50 92 ALA A C 1
ATOM 704 O O . ALA A 1 92 ? 6.625 1.620 -20.742 1.00 91.50 92 ALA A O 1
ATOM 705 N N . GLU A 1 93 ? 8.227 0.152 -21.245 1.00 92.50 93 GLU A N 1
ATOM 706 C CA . GLU A 1 93 ? 8.699 0.835 -22.452 1.00 92.50 93 GLU A CA 1
ATOM 707 C C . GLU A 1 93 ? 8.028 0.271 -23.707 1.00 92.50 93 GLU A C 1
ATOM 709 O O . GLU A 1 93 ? 7.670 1.032 -24.601 1.00 92.50 93 GLU A O 1
ATOM 714 N N . SER A 1 94 ? 7.826 -1.048 -23.747 1.00 95.81 94 SER A N 1
ATOM 715 C CA . SER A 1 94 ? 7.065 -1.728 -24.795 1.00 95.81 94 SER A CA 1
ATOM 716 C C . SER A 1 94 ? 6.065 -2.710 -24.190 1.00 95.81 94 SER A C 1
ATOM 718 O O . SER A 1 94 ? 6.342 -3.339 -23.166 1.00 95.81 94 SER A O 1
ATOM 720 N N . ILE A 1 95 ? 4.895 -2.837 -24.812 1.00 97.94 95 ILE A N 1
ATOM 721 C CA . ILE A 1 95 ? 3.821 -3.741 -24.403 1.00 97.94 95 ILE A CA 1
ATOM 722 C C . ILE A 1 95 ? 3.421 -4.590 -25.603 1.00 97.94 95 ILE A C 1
ATOM 724 O O . ILE A 1 95 ? 3.073 -4.065 -26.660 1.00 97.94 95 ILE A O 1
ATOM 728 N N . THR A 1 96 ? 3.438 -5.909 -25.433 1.00 98.12 96 THR A N 1
ATOM 729 C CA . THR A 1 96 ? 3.075 -6.857 -26.490 1.00 98.12 96 THR A CA 1
ATOM 730 C C . THR A 1 96 ? 1.954 -7.794 -26.059 1.00 98.12 96 THR A C 1
ATOM 732 O O . THR A 1 96 ? 1.852 -8.166 -24.890 1.00 98.12 96 THR A O 1
ATOM 735 N N . SER A 1 97 ? 1.120 -8.205 -27.014 1.00 97.25 97 SER A N 1
ATOM 736 C CA . SER A 1 97 ? 0.117 -9.255 -26.828 1.00 97.25 97 SER A CA 1
ATOM 737 C C . SER A 1 97 ? 0.067 -10.160 -28.052 1.00 97.25 97 SER A C 1
ATOM 739 O O . SER A 1 97 ? -0.119 -9.694 -29.178 1.00 97.25 97 SER A O 1
ATOM 741 N N . GLY A 1 98 ? 0.327 -11.457 -27.859 1.00 93.38 98 GLY A N 1
ATOM 742 C CA . GLY A 1 98 ? 0.416 -12.417 -28.966 1.00 93.38 98 GLY A CA 1
ATOM 743 C C . GLY A 1 98 ? 1.435 -12.022 -30.048 1.00 93.38 98 GLY A C 1
ATOM 744 O O . GLY A 1 98 ? 1.225 -12.313 -31.221 1.00 93.38 98 GLY A O 1
ATOM 745 N N . GLY A 1 99 ? 2.503 -11.306 -29.673 1.00 93.94 99 GLY A N 1
ATOM 746 C CA . GLY A 1 99 ? 3.514 -10.776 -30.597 1.00 93.94 99 GLY A CA 1
ATOM 747 C C . GLY A 1 99 ? 3.144 -9.467 -31.309 1.00 93.94 99 GLY A C 1
ATOM 748 O O . GLY A 1 99 ? 3.951 -8.964 -32.086 1.00 93.94 99 GLY A O 1
ATOM 749 N N . THR A 1 100 ? 1.964 -8.900 -31.048 1.00 97.44 100 THR A N 1
ATOM 750 C CA . THR A 1 100 ? 1.549 -7.584 -31.564 1.00 97.44 100 THR A CA 1
ATOM 751 C C . THR A 1 100 ? 1.929 -6.492 -30.571 1.00 97.44 100 THR A C 1
ATOM 753 O O . THR A 1 100 ? 1.678 -6.651 -29.378 1.00 97.44 100 THR A O 1
ATOM 756 N N . ASP A 1 101 ? 2.516 -5.394 -31.049 1.00 97.81 101 ASP A N 1
ATOM 757 C CA . ASP A 1 101 ? 2.773 -4.199 -30.238 1.00 97.81 101 ASP A CA 1
ATOM 758 C C . ASP A 1 101 ? 1.459 -3.451 -29.975 1.00 97.81 101 ASP A C 1
ATOM 760 O O . ASP A 1 101 ? 0.759 -3.059 -30.909 1.00 97.81 101 ASP A O 1
ATOM 764 N N . VAL A 1 102 ? 1.125 -3.290 -28.697 1.00 98.06 102 VAL A N 1
ATOM 765 C CA . VAL A 1 102 ? -0.089 -2.620 -28.203 1.00 98.06 102 VAL A CA 1
ATOM 766 C C . VAL A 1 102 ? 0.253 -1.472 -27.244 1.00 98.06 102 VAL A C 1
ATOM 768 O O . VAL A 1 102 ? -0.592 -1.022 -26.471 1.00 98.06 102 VAL A O 1
ATOM 771 N N . THR A 1 103 ? 1.506 -1.001 -27.268 1.00 97.19 103 THR A N 1
ATOM 772 C CA . THR A 1 103 ? 2.064 -0.056 -26.287 1.00 97.19 103 THR A CA 1
ATOM 773 C C . THR A 1 103 ? 1.242 1.219 -26.154 1.00 97.19 103 THR A C 1
ATOM 775 O O . THR A 1 103 ? 0.862 1.582 -25.042 1.00 97.19 103 THR A O 1
ATOM 778 N N . SER A 1 104 ? 0.965 1.909 -27.264 1.00 96.25 104 SER A N 1
ATOM 779 C CA . SER A 1 104 ? 0.292 3.212 -27.224 1.00 96.25 104 SER A CA 1
ATOM 780 C C . SER A 1 104 ? -1.118 3.114 -26.643 1.00 96.25 104 SER A C 1
ATOM 782 O O . SER A 1 104 ? -1.427 3.844 -25.702 1.00 96.25 104 SER A O 1
ATOM 784 N N . ASP A 1 105 ? -1.919 2.167 -27.132 1.00 96.25 105 ASP A N 1
ATOM 785 C CA . ASP A 1 105 ? -3.321 2.002 -26.735 1.00 96.25 105 ASP A CA 1
ATOM 786 C C . ASP A 1 105 ? -3.448 1.622 -25.252 1.00 96.25 105 ASP A C 1
ATOM 788 O O . ASP A 1 105 ? -4.234 2.210 -24.506 1.00 96.25 105 ASP A O 1
ATOM 792 N N . VAL A 1 106 ? -2.638 0.659 -24.798 1.00 97.00 106 VAL A N 1
ATOM 793 C CA . VAL A 1 106 ? -2.669 0.189 -23.407 1.00 97.00 106 VAL A CA 1
ATOM 794 C C . VAL A 1 106 ? -2.157 1.267 -22.450 1.00 97.00 106 VAL A C 1
ATOM 796 O O . VAL A 1 106 ? -2.751 1.475 -21.392 1.00 97.00 106 VAL A O 1
ATOM 799 N N . GLN A 1 107 ? -1.095 1.998 -22.806 1.00 94.88 107 GLN A N 1
ATOM 800 C CA . GLN A 1 107 ? -0.594 3.083 -21.960 1.00 94.88 107 GLN A CA 1
ATOM 801 C C . GLN A 1 107 ? -1.553 4.269 -21.876 1.00 94.88 107 GLN A C 1
ATOM 803 O O . GLN A 1 107 ? -1.649 4.893 -20.819 1.00 94.88 107 GLN A O 1
ATOM 808 N N . GLU A 1 108 ? -2.235 4.616 -22.966 1.00 93.62 108 GLU A N 1
ATOM 809 C CA . GLU A 1 108 ? -3.263 5.658 -22.956 1.00 93.62 108 GLU A CA 1
ATOM 810 C C . GLU A 1 108 ? -4.402 5.277 -22.005 1.00 93.62 108 GLU A C 1
ATOM 812 O O . GLU A 1 108 ? -4.698 6.030 -21.074 1.00 93.62 108 GLU A O 1
ATOM 817 N N . ALA A 1 109 ? -4.941 4.062 -22.140 1.00 94.50 109 ALA A N 1
ATOM 818 C CA . ALA A 1 109 ? -5.970 3.549 -21.241 1.00 94.50 109 ALA A CA 1
ATOM 819 C C . ALA A 1 109 ? -5.505 3.504 -19.774 1.00 94.50 109 ALA A C 1
ATOM 821 O O . ALA A 1 109 ? -6.235 3.930 -18.878 1.00 94.50 109 ALA A O 1
ATOM 822 N N . ALA A 1 110 ? -4.277 3.045 -19.512 1.00 91.44 110 ALA A N 1
ATOM 823 C CA . ALA A 1 110 ? -3.720 2.992 -18.162 1.00 91.44 110 ALA A CA 1
ATOM 824 C C . ALA A 1 110 ? -3.598 4.387 -17.525 1.00 91.44 110 ALA A C 1
ATOM 826 O O . ALA A 1 110 ? -3.937 4.559 -16.354 1.00 91.44 110 ALA A O 1
ATOM 827 N N . ARG A 1 111 ? -3.167 5.404 -18.288 1.00 88.56 111 ARG A N 1
ATOM 828 C CA . ARG A 1 111 ? -3.093 6.795 -17.805 1.00 88.56 111 ARG A CA 1
ATOM 829 C C . ARG A 1 111 ? -4.472 7.355 -17.483 1.00 88.56 111 ARG A C 1
ATOM 831 O O . ARG A 1 111 ? -4.622 8.016 -16.463 1.00 88.56 111 ARG A O 1
ATOM 838 N N . GLU A 1 112 ? -5.474 7.088 -18.313 1.00 87.50 112 GLU A N 1
ATOM 839 C CA . GLU A 1 112 ? -6.845 7.529 -18.043 1.00 87.50 112 GLU A CA 1
ATOM 840 C C . GLU A 1 112 ? -7.418 6.885 -16.779 1.00 87.50 112 GLU A C 1
ATOM 842 O O . GLU A 1 112 ? -8.012 7.578 -15.953 1.00 87.50 112 GLU A O 1
ATOM 847 N N . VAL A 1 113 ? -7.203 5.580 -16.593 1.00 85.56 113 VAL A N 1
ATOM 848 C CA . VAL A 1 113 ? -7.624 4.859 -15.382 1.00 85.56 113 VAL A CA 1
ATOM 849 C C . VAL A 1 113 ? -6.905 5.410 -14.154 1.00 85.56 113 VAL A C 1
ATOM 851 O O . VAL A 1 113 ? -7.545 5.640 -13.129 1.00 85.56 113 VAL A O 1
ATOM 854 N N . LEU A 1 114 ? -5.603 5.694 -14.255 1.00 83.81 114 LEU A N 1
ATOM 855 C CA . LEU A 1 114 ? -4.860 6.328 -13.170 1.00 83.81 114 LEU A CA 1
ATOM 856 C C . LEU A 1 114 ? -5.414 7.722 -12.848 1.00 83.81 114 LEU A C 1
ATOM 858 O O . LEU A 1 114 ? -5.655 8.003 -11.684 1.00 83.81 114 LEU A O 1
ATOM 862 N N . VAL A 1 115 ? -5.703 8.562 -13.849 1.00 81.38 115 VAL A N 1
ATOM 863 C CA . VAL A 1 115 ? -6.316 9.889 -13.640 1.00 81.38 115 VAL A CA 1
ATOM 864 C C . VAL A 1 115 ? -7.682 9.776 -12.962 1.00 81.38 115 VAL A C 1
ATOM 866 O O . VAL A 1 115 ? -8.011 10.585 -12.095 1.00 81.38 115 VAL A O 1
ATOM 869 N N . GLN A 1 116 ? -8.480 8.768 -13.326 1.00 79.12 116 GLN A N 1
ATOM 870 C CA . GLN A 1 116 ? -9.753 8.501 -12.661 1.00 79.12 116 GLN A CA 1
ATOM 871 C C . GLN A 1 116 ? -9.538 8.131 -11.191 1.00 79.12 116 GLN A C 1
ATOM 873 O O . GLN A 1 116 ? -10.197 8.717 -10.339 1.00 79.12 116 GLN A O 1
ATOM 878 N N . ARG A 1 117 ? -8.589 7.236 -10.881 1.00 78.44 117 ARG A N 1
ATOM 879 C CA . ARG A 1 117 ? -8.243 6.854 -9.497 1.00 78.44 117 ARG A CA 1
ATOM 880 C C . ARG A 1 117 ? -7.636 8.010 -8.693 1.00 78.44 117 ARG A C 1
ATOM 882 O O . ARG A 1 117 ? -7.915 8.159 -7.500 1.00 78.44 117 ARG A O 1
ATOM 889 N N . ASP A 1 118 ? -6.887 8.876 -9.367 1.00 72.94 118 ASP A N 1
ATOM 890 C CA . ASP A 1 118 ? -6.314 10.115 -8.842 1.00 72.94 118 ASP A CA 1
ATOM 891 C C . ASP A 1 118 ? -7.364 11.206 -8.609 1.00 72.94 118 ASP A C 1
ATOM 893 O O . ASP A 1 118 ? -7.076 12.180 -7.913 1.00 72.94 118 ASP A O 1
ATOM 897 N N . ALA A 1 119 ? -8.599 11.074 -9.111 1.00 67.12 119 ALA A N 1
ATOM 898 C CA . ALA A 1 119 ? -9.666 12.064 -8.920 1.00 67.12 119 ALA A CA 1
ATOM 899 C C . ALA A 1 119 ? -10.183 12.147 -7.469 1.00 67.12 119 ALA A C 1
ATOM 901 O O . ALA A 1 119 ? -11.161 12.837 -7.181 1.00 67.12 119 ALA A O 1
ATOM 902 N N . LEU A 1 120 ? -9.479 11.514 -6.526 1.00 62.28 120 LEU A N 1
ATOM 903 C CA . LEU A 1 120 ? -9.715 11.579 -5.090 1.00 62.28 120 LEU A CA 1
ATOM 904 C C . LEU A 1 120 ? -11.047 10.936 -4.653 1.00 62.28 120 LEU A C 1
ATOM 906 O O . LEU A 1 120 ? -11.544 11.224 -3.562 1.00 62.28 120 LEU A O 1
ATOM 910 N N . THR A 1 121 ? -11.605 10.062 -5.488 1.00 59.47 121 THR A N 1
ATOM 911 C CA . THR A 1 121 ? -12.883 9.371 -5.289 1.00 59.47 121 THR A CA 1
ATOM 912 C C . THR A 1 121 ? -12.687 7.913 -4.869 1.00 59.47 121 THR A C 1
ATOM 914 O O . THR A 1 121 ? -11.600 7.356 -4.999 1.00 59.47 121 THR A O 1
ATOM 917 N N . LYS A 1 122 ? -13.734 7.291 -4.308 1.00 62.75 122 LYS A N 1
ATOM 918 C CA . LYS A 1 122 ? -13.775 5.834 -4.111 1.00 62.75 122 LYS A CA 1
ATOM 919 C C . LYS A 1 122 ? -14.070 5.175 -5.458 1.00 62.75 122 LYS A C 1
ATOM 921 O O . LYS A 1 122 ? -14.977 5.631 -6.151 1.00 62.75 122 LYS A O 1
ATOM 926 N N . HIS A 1 123 ? -13.336 4.125 -5.797 1.00 57.47 123 HIS A N 1
ATOM 927 C CA . HIS A 1 123 ? -13.554 3.331 -7.002 1.00 57.47 123 HIS A CA 1
ATOM 928 C C . HIS A 1 123 ? -13.851 1.894 -6.609 1.00 57.47 123 HIS A C 1
ATOM 930 O O . HIS A 1 123 ? -13.227 1.369 -5.693 1.00 57.47 123 HIS A O 1
ATOM 936 N N . ASP A 1 124 ? -14.771 1.248 -7.310 1.00 53.53 124 ASP A N 1
ATOM 937 C CA . ASP A 1 124 ? -14.949 -0.190 -7.169 1.00 53.53 124 ASP A CA 1
ATOM 938 C C . ASP A 1 124 ? -13.822 -0.862 -7.961 1.00 53.53 124 ASP A C 1
ATOM 940 O O . ASP A 1 124 ? -13.676 -0.653 -9.169 1.00 53.53 124 ASP A O 1
ATOM 944 N N . GLY A 1 125 ? -12.938 -1.553 -7.242 1.00 51.44 125 GLY A N 1
ATOM 945 C CA . GLY A 1 125 ? -11.828 -2.291 -7.825 1.00 51.44 125 GLY A CA 1
ATOM 946 C C . GLY A 1 125 ? -12.161 -3.762 -8.045 1.00 51.44 125 GLY A C 1
ATOM 947 O O . GLY A 1 125 ? -13.315 -4.171 -8.118 1.00 51.44 125 GLY A O 1
ATOM 948 N N . ASP A 1 126 ? -11.111 -4.559 -8.167 1.00 46.62 126 ASP A N 1
ATOM 949 C CA . ASP A 1 126 ? -11.107 -5.966 -8.555 1.00 46.62 126 ASP A CA 1
ATOM 950 C C . ASP A 1 126 ? -11.095 -6.944 -7.356 1.00 46.62 126 ASP A C 1
ATOM 952 O O . ASP A 1 126 ? -10.693 -8.098 -7.469 1.00 46.62 126 ASP A O 1
ATOM 956 N N . GLY A 1 127 ? -11.562 -6.480 -6.197 1.00 48.16 127 GLY A N 1
ATOM 957 C CA . GLY A 1 127 ? -11.758 -7.252 -4.970 1.00 48.16 127 GLY A CA 1
ATOM 958 C C . GLY A 1 127 ? -12.870 -6.619 -4.134 1.00 48.16 127 GLY A C 1
ATOM 959 O O . GLY A 1 127 ? -13.257 -5.479 -4.394 1.00 48.16 127 GLY A O 1
ATOM 960 N N . GLU A 1 128 ? -13.423 -7.354 -3.167 1.00 49.25 128 GLU A N 1
ATOM 961 C CA . GLU A 1 128 ? -14.513 -6.858 -2.319 1.00 49.25 128 GLU A CA 1
ATOM 962 C C . GLU A 1 128 ? -14.112 -5.576 -1.569 1.00 49.25 128 GLU A C 1
ATOM 964 O O . GLU A 1 128 ? -13.449 -5.618 -0.536 1.00 49.25 128 GLU A O 1
ATOM 969 N N . GLY A 1 129 ? -14.535 -4.421 -2.088 1.00 56.84 129 GLY A N 1
ATOM 970 C CA . GLY A 1 129 ? -14.485 -3.145 -1.384 1.00 56.84 129 GLY A CA 1
ATOM 971 C C . GLY A 1 129 ? -13.985 -1.962 -2.211 1.00 56.84 129 GLY A C 1
ATOM 972 O O . GLY A 1 129 ? -13.474 -2.084 -3.323 1.00 56.84 129 GLY A O 1
ATOM 973 N N . ALA A 1 130 ? -14.141 -0.771 -1.632 1.00 57.53 130 ALA A N 1
ATOM 974 C CA . ALA A 1 130 ? -13.694 0.471 -2.246 1.00 57.53 130 ALA A CA 1
ATOM 975 C C . ALA A 1 130 ? -12.159 0.518 -2.334 1.00 57.53 130 ALA A C 1
ATOM 977 O O . ALA A 1 130 ? -11.459 0.374 -1.330 1.00 57.53 130 ALA A O 1
ATOM 978 N N . MET A 1 131 ? -11.651 0.799 -3.530 1.00 66.69 131 MET A N 1
ATOM 979 C CA . MET A 1 131 ? -10.243 1.005 -3.829 1.00 66.69 131 MET A CA 1
ATOM 980 C C . MET A 1 131 ? -9.956 2.446 -4.259 1.00 66.69 131 MET A C 1
ATOM 982 O O . MET A 1 131 ? -10.793 3.138 -4.841 1.00 66.69 131 MET A O 1
ATOM 986 N N . SER A 1 132 ? -8.742 2.914 -3.988 1.00 64.69 132 SER A N 1
ATOM 987 C CA . SER A 1 132 ? -8.180 4.094 -4.653 1.00 64.69 132 SER A CA 1
ATOM 988 C C . SER A 1 132 ? -6.662 3.983 -4.694 1.00 64.69 132 SER A C 1
ATOM 990 O O . SER A 1 132 ? -6.053 3.485 -3.752 1.00 64.69 132 SER A O 1
ATOM 992 N N . SER A 1 133 ? -6.047 4.436 -5.781 1.00 74.19 133 SER A N 1
ATOM 993 C CA . SER A 1 133 ? -4.599 4.375 -5.966 1.00 74.19 133 SER A CA 1
ATOM 994 C C . SER A 1 133 ? -4.102 5.647 -6.620 1.00 74.19 133 SER A C 1
ATOM 996 O O . SER A 1 133 ? -4.812 6.206 -7.451 1.00 74.19 133 SER A O 1
ATOM 998 N N . LEU A 1 134 ? -2.879 6.056 -6.308 1.00 74.19 134 LEU A N 1
ATOM 999 C CA . LEU A 1 134 ? -2.279 7.235 -6.916 1.00 74.19 134 LEU A CA 1
ATOM 1000 C C . LEU A 1 134 ? -0.781 7.094 -7.154 1.00 74.19 134 LEU A C 1
ATOM 1002 O O . LEU A 1 134 ? -0.075 6.513 -6.326 1.00 74.19 134 LEU A O 1
ATOM 1006 N N . LEU A 1 135 ? -0.305 7.649 -8.273 1.00 69.25 135 LEU A N 1
ATOM 1007 C CA . LEU A 1 135 ? 1.120 7.734 -8.598 1.00 69.25 135 LEU A CA 1
ATOM 1008 C C . LEU A 1 135 ? 1.679 9.085 -8.142 1.00 69.25 135 LEU A C 1
ATOM 1010 O O . LEU A 1 135 ? 1.469 10.130 -8.755 1.00 69.25 135 LEU A O 1
ATOM 1014 N N . LEU A 1 136 ? 2.457 9.046 -7.074 1.00 65.81 136 LEU A N 1
ATOM 1015 C CA . LEU A 1 136 ? 3.303 10.134 -6.618 1.00 65.81 136 LEU A CA 1
ATOM 1016 C C . LEU A 1 136 ? 4.595 10.109 -7.453 1.00 65.81 136 LEU A C 1
ATOM 1018 O O . LEU A 1 136 ? 5.565 9.433 -7.108 1.00 65.81 136 LEU A O 1
ATOM 1022 N N . ALA A 1 137 ? 4.610 10.798 -8.596 1.00 55.91 137 ALA A N 1
ATOM 1023 C CA . ALA A 1 137 ? 5.866 11.115 -9.275 1.00 55.91 137 ALA A CA 1
ATOM 1024 C C . ALA A 1 137 ? 6.613 12.207 -8.491 1.00 55.91 137 ALA A C 1
ATOM 1026 O O . ALA A 1 137 ? 5.995 12.933 -7.710 1.00 55.91 137 ALA A O 1
ATOM 1027 N N . ALA A 1 138 ? 7.917 12.378 -8.754 1.00 45.06 138 ALA A N 1
ATOM 1028 C CA . ALA A 1 138 ? 8.786 13.349 -8.073 1.00 45.06 138 ALA A CA 1
ATOM 1029 C C . ALA A 1 138 ? 8.204 14.779 -7.952 1.00 45.06 138 ALA A C 1
ATOM 1031 O O . ALA A 1 138 ? 8.639 15.522 -7.078 1.00 45.06 138 ALA A O 1
ATOM 1032 N N . HIS A 1 139 ? 7.222 15.168 -8.784 1.00 44.56 139 HIS A N 1
ATOM 1033 C CA . HIS A 1 139 ? 6.619 16.507 -8.785 1.00 44.56 139 HIS A CA 1
ATOM 1034 C C . HIS A 1 139 ? 5.129 16.594 -9.183 1.00 44.56 139 HIS A C 1
ATOM 1036 O O . HIS A 1 139 ? 4.719 17.611 -9.739 1.00 44.56 139 HIS A O 1
ATOM 1042 N N . THR A 1 140 ? 4.269 15.608 -8.910 1.00 37.66 140 THR A N 1
ATOM 1043 C CA . THR A 1 140 ? 2.818 15.803 -9.140 1.00 37.66 140 THR A CA 1
ATOM 1044 C C . THR A 1 140 ? 2.046 16.063 -7.852 1.00 37.66 140 THR A C 1
ATOM 1046 O O . THR A 1 140 ? 1.408 15.173 -7.301 1.00 37.66 140 THR A O 1
ATOM 1049 N N . PHE A 1 141 ? 1.992 17.334 -7.434 1.00 47.41 141 PHE A N 1
ATOM 1050 C CA . PHE A 1 141 ? 0.757 17.856 -6.843 1.00 47.41 141 PHE A CA 1
ATOM 1051 C C . PHE A 1 141 ? 0.222 18.998 -7.674 1.00 47.41 141 PHE A C 1
ATOM 1053 O O . PHE A 1 141 ? 0.702 20.124 -7.610 1.00 47.41 141 PHE A O 1
ATOM 1060 N N . SER A 1 142 ? -0.882 18.738 -8.353 1.00 43.88 142 SER A N 1
ATOM 1061 C CA . SER A 1 142 ? -1.866 19.781 -8.560 1.00 43.88 142 SER A CA 1
ATOM 1062 C C . SER A 1 142 ? -3.190 19.125 -8.910 1.00 43.88 142 SER A C 1
ATOM 1064 O O . SER A 1 142 ? -3.378 18.703 -10.045 1.00 43.88 142 SER A O 1
ATOM 1066 N N . ASN A 1 143 ? -4.135 19.153 -7.967 1.00 46.25 143 ASN A N 1
ATOM 1067 C CA . ASN A 1 143 ? -5.528 19.340 -8.377 1.00 46.25 143 ASN A CA 1
ATOM 1068 C C . ASN A 1 143 ? -5.960 20.814 -8.241 1.00 46.25 143 ASN A C 1
ATOM 1070 O O . ASN A 1 143 ? -7.093 21.129 -8.574 1.00 46.25 143 ASN A O 1
ATOM 1074 N N . GLN A 1 144 ? -5.051 21.706 -7.798 1.00 36.38 144 GLN A N 1
ATOM 1075 C CA . GLN A 1 144 ? -4.649 22.947 -8.503 1.00 36.38 144 GLN A CA 1
ATOM 1076 C C . GLN A 1 144 ? -3.840 23.947 -7.645 1.00 36.38 144 GLN A C 1
ATOM 1078 O O . GLN A 1 144 ? -3.309 24.893 -8.209 1.00 36.38 144 GLN A O 1
ATOM 1083 N N . THR A 1 145 ? -3.659 23.758 -6.328 1.00 46.72 145 THR A N 1
ATOM 1084 C CA . THR A 1 145 ? -2.831 24.678 -5.496 1.00 46.72 145 THR A CA 1
ATOM 1085 C C . THR A 1 145 ? -2.232 24.035 -4.232 1.00 46.72 145 THR A C 1
ATOM 1087 O O . THR A 1 145 ? -2.156 24.679 -3.185 1.00 46.72 145 THR A O 1
ATOM 1090 N N . SER A 1 146 ? -1.828 22.759 -4.257 1.00 44.03 146 SER A N 1
ATOM 1091 C CA . SER A 1 146 ? -1.026 22.264 -3.126 1.00 44.03 146 SER A CA 1
ATOM 1092 C C . SER A 1 146 ? 0.364 22.892 -3.224 1.00 44.03 146 SER A C 1
ATOM 1094 O O . SER A 1 146 ? 0.926 22.832 -4.316 1.00 44.03 146 SER A O 1
ATOM 1096 N N . PRO A 1 147 ? 0.939 23.464 -2.147 1.00 46.44 147 PRO A N 1
ATOM 1097 C CA . PRO A 1 147 ? 2.366 23.750 -2.149 1.00 46.44 147 PRO A CA 1
ATOM 1098 C C . PRO A 1 147 ? 3.102 22.456 -2.497 1.00 46.44 147 PRO A C 1
ATOM 1100 O O . PRO A 1 147 ? 2.656 21.367 -2.099 1.00 46.44 147 PRO A O 1
ATOM 1103 N N . ASP A 1 148 ? 4.178 22.581 -3.276 1.00 48.47 148 ASP A N 1
ATOM 1104 C CA . ASP A 1 148 ? 5.073 21.464 -3.542 1.00 48.47 148 ASP A CA 1
ATOM 1105 C C . ASP A 1 148 ? 5.361 20.774 -2.209 1.00 48.47 148 ASP A C 1
ATOM 1107 O O . ASP A 1 148 ? 5.688 21.444 -1.223 1.00 48.47 148 ASP A O 1
ATOM 1111 N N . LEU A 1 149 ? 5.290 19.435 -2.174 1.00 51.03 149 LEU A N 1
ATOM 1112 C CA . LEU A 1 149 ? 5.758 18.672 -1.011 1.00 51.03 149 LEU A CA 1
ATOM 1113 C C . LEU A 1 149 ? 7.193 19.068 -0.628 1.00 51.03 149 LEU A C 1
ATOM 1115 O O . LEU A 1 149 ? 7.622 18.727 0.459 1.00 51.03 149 LEU A O 1
ATOM 1119 N N . HIS A 1 150 ? 7.923 19.784 -1.491 1.00 49.44 150 HIS A N 1
ATOM 1120 C CA . HIS A 1 150 ? 9.334 20.100 -1.380 1.00 49.44 150 HIS A CA 1
ATOM 1121 C C . HIS A 1 150 ? 9.652 21.562 -1.709 1.00 49.44 150 HIS A C 1
ATOM 1123 O O . HIS A 1 150 ? 10.319 21.855 -2.702 1.00 49.44 150 HIS A O 1
ATOM 1129 N N . ALA A 1 151 ? 9.254 22.503 -0.855 1.00 48.09 151 ALA A N 1
ATOM 1130 C CA . ALA A 1 151 ? 9.878 23.822 -0.897 1.00 48.09 151 ALA A CA 1
ATOM 1131 C C . ALA A 1 151 ? 11.301 23.739 -0.312 1.00 48.09 151 ALA A C 1
ATOM 1133 O O . ALA A 1 151 ? 11.553 23.087 0.707 1.00 48.09 151 ALA A O 1
ATOM 1134 N N . ARG A 1 152 ? 12.270 24.403 -0.952 1.00 47.59 152 ARG A N 1
ATOM 1135 C CA . ARG A 1 152 ? 13.620 24.537 -0.386 1.00 47.59 152 ARG A CA 1
ATOM 1136 C C . ARG A 1 152 ? 13.604 25.611 0.702 1.00 47.59 152 ARG A C 1
ATOM 1138 O O . ARG A 1 152 ? 13.612 26.797 0.385 1.00 47.59 152 ARG A O 1
ATOM 1145 N N . TRP A 1 153 ? 13.650 25.210 1.972 1.00 43.12 153 TRP A N 1
ATOM 1146 C CA . TRP A 1 153 ? 13.855 26.131 3.095 1.00 43.12 153 TRP A CA 1
ATOM 1147 C C . TRP A 1 153 ? 15.350 26.233 3.405 1.00 43.12 153 TRP A C 1
ATOM 1149 O O . TRP A 1 153 ? 16.011 25.221 3.642 1.00 43.12 153 TRP A O 1
ATOM 1159 N N . GLU A 1 154 ? 15.911 27.446 3.372 1.00 51.69 154 GLU A N 1
ATOM 1160 C CA . GLU A 1 154 ? 17.347 27.692 3.622 1.00 51.69 154 GLU A CA 1
ATOM 1161 C C . GLU A 1 154 ? 18.283 26.825 2.747 1.00 51.69 154 GLU A C 1
ATOM 1163 O O . GLU A 1 154 ? 19.346 26.376 3.175 1.00 51.69 154 GLU A O 1
ATOM 1168 N N . GLY A 1 155 ? 17.875 26.553 1.503 1.00 47.12 155 GLY A N 1
ATOM 1169 C CA . GLY A 1 155 ? 18.653 25.744 0.559 1.00 47.12 155 GLY A CA 1
ATOM 1170 C C . GLY A 1 155 ? 18.615 24.233 0.812 1.00 47.12 155 GLY A C 1
ATOM 1171 O O . GLY A 1 155 ? 19.272 23.495 0.081 1.00 47.12 155 GLY A O 1
ATOM 1172 N N . LYS A 1 156 ? 17.836 23.755 1.791 1.00 47.03 156 LYS A N 1
ATOM 1173 C CA . LYS A 1 156 ? 17.607 22.325 2.041 1.00 47.03 156 LYS A CA 1
ATOM 1174 C C . LYS A 1 156 ? 16.207 21.930 1.596 1.00 47.03 156 LYS A C 1
ATOM 1176 O O . LYS A 1 156 ? 15.247 22.655 1.844 1.00 47.03 156 LYS A O 1
ATOM 1181 N N . LEU A 1 157 ? 16.096 20.779 0.935 1.00 47.31 157 LEU A N 1
ATOM 1182 C CA . LEU A 1 157 ? 14.800 20.180 0.642 1.00 47.31 157 LEU A CA 1
ATOM 1183 C C . LEU A 1 157 ? 14.151 19.782 1.974 1.00 47.31 157 LEU A C 1
ATOM 1185 O O . LEU A 1 157 ? 14.770 19.086 2.778 1.00 47.31 157 LEU A O 1
ATOM 1189 N N . GLY A 1 158 ? 12.934 20.248 2.225 1.00 51.03 158 GLY A N 1
ATOM 1190 C CA . GLY A 1 158 ? 12.153 19.864 3.392 1.00 51.03 158 GLY A CA 1
ATOM 1191 C C . GLY A 1 158 ? 10.720 19.611 2.971 1.00 51.03 158 GLY A C 1
ATOM 1192 O O . GLY A 1 158 ? 10.234 20.269 2.054 1.00 51.03 158 GLY A O 1
ATOM 1193 N N . ILE A 1 159 ? 10.057 18.658 3.628 1.00 53.78 159 ILE A N 1
ATOM 1194 C CA . ILE A 1 159 ? 8.612 18.544 3.480 1.00 53.78 159 ILE A CA 1
ATOM 1195 C C . ILE A 1 159 ? 7.983 19.595 4.365 1.00 53.78 159 ILE A C 1
ATOM 1197 O O . ILE A 1 159 ? 8.134 19.548 5.588 1.00 53.78 159 ILE A O 1
ATOM 1201 N N . GLU A 1 160 ? 7.347 20.585 3.745 1.00 55.62 160 GLU A N 1
ATOM 1202 C CA . GLU A 1 160 ? 6.705 21.635 4.512 1.00 55.62 160 GLU A CA 1
ATOM 1203 C C . GLU A 1 160 ? 5.572 21.041 5.351 1.00 55.62 160 GLU A C 1
ATOM 1205 O O . GLU A 1 160 ? 4.730 20.277 4.876 1.00 55.62 160 GLU A O 1
ATOM 1210 N N . GLU A 1 161 ? 5.498 21.462 6.612 1.00 56.81 161 GLU A N 1
ATOM 1211 C CA . GLU A 1 161 ? 4.373 21.155 7.501 1.00 56.81 161 GLU A CA 1
ATOM 1212 C C . GLU A 1 161 ? 3.028 21.630 6.904 1.00 56.81 161 GLU A C 1
ATOM 1214 O O . GLU A 1 161 ? 1.960 21.138 7.274 1.00 56.81 161 GLU A O 1
ATOM 1219 N N . SER A 1 162 ? 3.085 22.534 5.915 1.00 55.03 162 SER A N 1
ATOM 1220 C CA . SER A 1 162 ? 1.959 23.002 5.108 1.00 55.03 162 SER A CA 1
ATOM 1221 C C . SER A 1 162 ? 1.265 21.912 4.285 1.00 55.03 162 SER A C 1
ATOM 1223 O O . SER A 1 162 ? 0.085 22.051 3.960 1.00 55.03 162 SER A O 1
ATOM 1225 N N . ALA A 1 163 ? 1.940 20.791 4.019 1.00 65.56 163 ALA A N 1
ATOM 1226 C CA . ALA A 1 163 ? 1.372 19.664 3.293 1.00 65.56 163 ALA A CA 1
ATOM 1227 C C . ALA A 1 163 ? 0.446 18.775 4.143 1.00 65.56 163 ALA A C 1
ATOM 1229 O O . ALA A 1 163 ? -0.262 17.946 3.580 1.00 65.56 163 ALA A O 1
ATOM 1230 N N . ARG A 1 164 ? 0.387 18.933 5.476 1.00 72.75 164 ARG A N 1
ATOM 1231 C CA . ARG A 1 164 ? -0.434 18.068 6.354 1.00 72.75 164 ARG A CA 1
ATOM 1232 C C . ARG A 1 164 ? -1.922 18.058 5.991 1.00 72.75 164 ARG A C 1
ATOM 1234 O O . ARG A 1 164 ? -2.536 16.996 6.025 1.00 72.75 164 ARG A O 1
ATOM 1241 N N . THR A 1 165 ? -2.468 19.193 5.539 1.00 73.81 165 THR A N 1
ATOM 1242 C CA . THR A 1 165 ? -3.878 19.311 5.115 1.00 73.81 165 THR A CA 1
ATOM 1243 C C . THR A 1 165 ? -4.229 18.505 3.860 1.00 73.81 165 THR A C 1
ATOM 1245 O O . THR A 1 165 ? -5.408 18.312 3.580 1.00 73.81 165 THR A O 1
ATOM 1248 N N . LEU A 1 166 ? -3.242 17.991 3.111 1.00 77.38 166 LEU A N 1
ATOM 1249 C CA . LEU A 1 166 ? -3.472 16.987 2.063 1.00 77.38 166 LEU A CA 1
ATOM 1250 C C . LEU A 1 166 ? -3.882 15.641 2.668 1.00 77.38 166 LEU A C 1
ATOM 1252 O O . LEU A 1 166 ? -4.743 14.938 2.137 1.00 77.38 166 LEU A O 1
ATOM 1256 N N . TYR A 1 167 ? -3.243 15.277 3.773 1.00 80.19 167 TYR A N 1
ATOM 1257 C CA . TYR A 1 167 ? -3.405 13.976 4.395 1.00 80.19 167 TYR A CA 1
ATOM 1258 C C . TYR A 1 167 ? -4.616 13.962 5.315 1.00 80.19 167 TYR A C 1
ATOM 1260 O O . TYR A 1 167 ? -5.340 12.968 5.328 1.00 80.19 167 TYR A O 1
ATOM 1268 N N . HIS A 1 168 ? -4.843 15.045 6.067 1.00 80.81 168 HIS A N 1
ATOM 1269 C CA . HIS A 1 168 ? -5.780 15.052 7.189 1.00 80.81 168 HIS A CA 1
ATOM 1270 C C . HIS A 1 168 ? -6.131 16.484 7.642 1.00 80.81 168 HIS A C 1
ATOM 1272 O O . HIS A 1 168 ? -5.352 17.415 7.435 1.00 80.81 168 HIS A O 1
ATOM 1278 N N . ASP A 1 169 ? -7.294 16.676 8.260 1.00 79.06 169 ASP A N 1
ATOM 1279 C CA . ASP A 1 169 ? -7.637 17.925 8.940 1.00 79.06 169 ASP A CA 1
ATOM 1280 C C . ASP A 1 169 ? -6.721 18.164 10.152 1.00 79.06 169 ASP A C 1
ATOM 1282 O O . ASP A 1 169 ? -6.390 17.288 10.957 1.00 79.06 169 ASP A O 1
ATOM 1286 N N . ILE A 1 170 ? -6.281 19.403 10.324 1.00 74.69 170 ILE A N 1
ATOM 1287 C CA . ILE A 1 170 ? -5.341 19.718 11.394 1.00 74.69 170 ILE A CA 1
ATOM 1288 C C . ILE A 1 170 ? -6.120 20.107 12.652 1.00 74.69 170 ILE A C 1
ATOM 1290 O O . ILE A 1 170 ? -6.706 21.191 12.724 1.00 74.69 170 ILE A O 1
ATOM 1294 N N . TRP A 1 171 ? -6.102 19.219 13.651 1.00 69.19 171 TRP A N 1
ATOM 1295 C CA . TRP A 1 171 ? -6.740 19.440 14.949 1.00 69.19 171 TRP A CA 1
ATOM 1296 C C . TRP A 1 171 ? -5.825 20.230 15.895 1.00 69.19 171 TRP A C 1
ATOM 1298 O O . TRP A 1 171 ? -4.632 19.925 15.984 1.00 69.19 171 TRP A O 1
ATOM 1308 N N . PRO A 1 172 ? -6.351 21.213 16.641 1.00 59.03 172 PRO A N 1
ATOM 1309 C CA . PRO A 1 172 ? -5.562 21.958 17.603 1.00 59.03 172 PRO A CA 1
ATOM 1310 C C . PRO A 1 172 ? -5.198 21.037 18.773 1.00 59.03 172 PRO A C 1
ATOM 1312 O O . PRO A 1 172 ? -6.042 20.695 19.600 1.00 59.03 172 PRO A O 1
ATOM 1315 N N . SER A 1 173 ? -3.933 20.636 18.870 1.00 54.25 173 SER A N 1
ATOM 1316 C CA . SER A 1 173 ? -3.346 20.343 20.179 1.00 54.25 173 SER A CA 1
ATOM 1317 C C . SER A 1 173 ? -3.110 21.689 20.880 1.00 54.25 173 SER A C 1
ATOM 1319 O O . SER A 1 173 ? -3.047 22.712 20.209 1.00 54.25 173 SER A O 1
ATOM 1321 N N . GLY A 1 174 ? -3.041 21.756 22.212 1.00 47.88 174 GLY A N 1
ATOM 1322 C CA . GLY A 1 174 ? -2.988 23.017 22.987 1.00 47.88 174 GLY A CA 1
ATOM 1323 C C . GLY A 1 174 ? -1.787 23.956 22.739 1.00 47.88 174 GLY A C 1
ATOM 1324 O O . GLY A 1 174 ? -1.517 24.824 23.563 1.00 47.88 174 GLY A O 1
ATOM 1325 N N . MET A 1 175 ? -1.056 23.791 21.638 1.00 40.34 175 MET A N 1
ATOM 1326 C CA . MET A 1 175 ? 0.015 24.655 21.147 1.00 40.34 175 MET A CA 1
ATOM 1327 C C . MET A 1 175 ? -0.413 25.317 19.829 1.00 40.34 175 MET A C 1
ATOM 1329 O O . MET A 1 175 ? -1.292 24.793 19.155 1.00 40.34 175 MET A O 1
ATOM 1333 N N . PRO A 1 176 ? 0.144 26.478 19.438 1.00 41.06 176 PRO A N 1
ATOM 1334 C CA . PRO A 1 176 ? -0.320 27.202 18.258 1.00 41.06 176 PRO A CA 1
ATOM 1335 C C . PRO A 1 176 ? -0.073 26.382 16.989 1.00 41.06 176 PRO A C 1
ATOM 1337 O O . PRO A 1 176 ? 1.024 26.361 16.434 1.00 41.06 176 PRO A O 1
ATOM 1340 N N . VAL A 1 177 ? -1.123 25.702 16.534 1.00 49.50 177 VAL A N 1
ATOM 1341 C CA . VAL A 1 177 ? -1.105 24.854 15.350 1.00 49.50 177 VAL A CA 1
ATOM 1342 C C . VAL A 1 177 ? -1.187 25.732 14.106 1.00 49.50 177 VAL A C 1
ATOM 1344 O O . VAL A 1 177 ? -2.249 25.894 13.522 1.00 49.50 177 VAL A O 1
ATOM 1347 N N . ARG A 1 178 ? -0.038 26.310 13.727 1.00 52.97 178 ARG A N 1
ATOM 1348 C CA . ARG A 1 178 ? 0.218 27.037 12.469 1.00 52.97 178 ARG A CA 1
ATOM 1349 C C . ARG A 1 178 ? -0.701 28.255 12.208 1.00 52.97 178 ARG A C 1
ATOM 1351 O O . ARG A 1 178 ? -1.762 28.449 12.790 1.00 52.97 178 ARG A O 1
ATOM 1358 N N . LYS A 1 179 ? -0.258 29.149 11.317 1.00 56.44 179 LYS A N 1
ATOM 1359 C CA . LYS A 1 179 ? -1.128 30.170 10.710 1.00 56.44 179 LYS A CA 1
ATOM 1360 C C . LYS A 1 179 ? -1.782 29.565 9.458 1.00 56.44 179 LYS A C 1
ATOM 1362 O O . LYS A 1 179 ? -1.025 29.115 8.599 1.00 56.44 179 LYS A O 1
ATOM 1367 N N . PRO A 1 180 ? -3.123 29.544 9.335 1.00 58.28 180 PRO A N 1
ATOM 1368 C CA . PRO A 1 180 ? -3.799 29.058 8.131 1.00 58.28 180 PRO A CA 1
ATOM 1369 C C . PRO A 1 180 ? -3.233 29.749 6.889 1.00 58.28 180 PRO A C 1
ATOM 1371 O O . PRO A 1 180 ? -3.164 30.981 6.869 1.00 58.28 180 PRO A O 1
ATOM 1374 N N . LEU A 1 181 ? -2.832 28.990 5.866 1.00 60.97 181 LEU A N 1
ATOM 1375 C CA . LEU A 1 181 ? -2.387 29.588 4.608 1.00 60.97 181 LEU A CA 1
ATOM 1376 C C . LEU A 1 181 ? -3.588 29.724 3.675 1.00 60.97 181 LEU A C 1
ATOM 1378 O O . LEU A 1 181 ? -3.792 28.930 2.757 1.00 60.97 181 LEU A O 1
ATOM 1382 N N . LEU A 1 182 ? -4.402 30.746 3.956 1.00 63.62 182 LEU A N 1
ATOM 1383 C CA . LEU A 1 182 ? -5.635 31.052 3.219 1.00 63.62 182 LEU A CA 1
ATOM 1384 C C . LEU A 1 182 ? -5.391 31.212 1.707 1.00 63.62 182 LEU A C 1
ATOM 1386 O O . LEU A 1 182 ? -6.269 30.918 0.902 1.00 63.62 182 LEU A O 1
ATOM 1390 N N . GLU A 1 183 ? -4.184 31.630 1.320 1.00 58.19 183 GLU A N 1
ATOM 1391 C CA . GLU A 1 183 ? -3.731 31.736 -0.073 1.00 58.19 183 GLU A CA 1
ATOM 1392 C C . GLU A 1 183 ? -3.682 30.394 -0.827 1.00 58.19 183 GLU A C 1
ATOM 1394 O O . GLU A 1 183 ? -3.782 30.389 -2.050 1.00 58.19 183 GLU A O 1
ATOM 1399 N N . PHE A 1 184 ? -3.615 29.262 -0.118 1.00 60.34 184 PHE A N 1
ATOM 1400 C CA . PHE A 1 184 ? -3.663 27.909 -0.692 1.00 60.34 184 PHE A CA 1
ATOM 1401 C C . PHE A 1 184 ? -5.022 27.219 -0.481 1.00 60.34 184 PHE A C 1
ATOM 1403 O O . PHE A 1 184 ? -5.125 25.994 -0.568 1.00 60.34 184 PHE A O 1
ATOM 1410 N N . GLY A 1 185 ? -6.074 27.993 -0.184 1.00 70.31 185 GLY A N 1
ATOM 1411 C CA . GLY A 1 185 ? -7.443 27.487 -0.039 1.00 70.31 185 GLY A CA 1
ATOM 1412 C C . GLY A 1 185 ? -7.730 26.785 1.292 1.00 70.31 185 GLY A C 1
ATOM 1413 O O . GLY A 1 185 ? -8.771 26.140 1.434 1.00 70.31 185 GLY A O 1
ATOM 1414 N N . GLU A 1 186 ? -6.832 26.889 2.276 1.00 75.38 186 GLU A N 1
ATOM 1415 C CA . GLU A 1 186 ? -7.103 26.443 3.645 1.00 75.38 186 GLU A CA 1
ATOM 1416 C C . GLU A 1 186 ? -8.094 27.386 4.337 1.00 75.38 186 GLU A C 1
ATOM 1418 O O . GLU A 1 186 ? -8.080 28.597 4.129 1.00 75.38 186 GLU A O 1
ATOM 1423 N N . VAL A 1 187 ? -8.947 26.838 5.198 1.00 77.56 187 VAL A N 1
ATOM 1424 C CA . VAL A 1 187 ? -9.890 27.600 6.019 1.00 77.56 187 VAL A CA 1
ATOM 1425 C C . VAL A 1 187 ? -9.910 27.059 7.441 1.00 77.56 187 VAL A C 1
ATOM 1427 O O . VAL A 1 187 ? -9.741 25.863 7.678 1.00 77.56 187 VAL A O 1
ATOM 1430 N N . THR A 1 188 ? -10.152 27.943 8.404 1.00 80.06 188 THR A N 1
ATOM 1431 C CA . THR A 1 188 ? -10.411 27.543 9.788 1.00 80.06 188 THR A CA 1
ATOM 1432 C C . THR A 1 188 ? -11.899 27.267 9.966 1.00 80.06 188 THR A C 1
ATOM 1434 O O . THR A 1 188 ? -12.727 28.152 9.744 1.00 80.06 188 THR A O 1
ATOM 1437 N N . VAL A 1 189 ? -12.240 26.057 10.400 1.00 79.50 189 VAL A N 1
ATOM 1438 C CA . VAL A 1 189 ? -13.613 25.634 10.692 1.00 79.50 189 VAL A CA 1
ATOM 1439 C C . VAL A 1 189 ? -13.768 25.462 12.196 1.00 79.50 189 VAL A C 1
ATOM 1441 O O . VAL A 1 189 ? -12.924 24.858 12.853 1.00 79.50 189 VAL A O 1
ATOM 1444 N N . ARG A 1 190 ? -14.853 25.999 12.758 1.00 77.94 190 ARG A N 1
ATOM 1445 C CA . ARG A 1 190 ? -15.214 25.788 14.165 1.00 77.94 190 ARG A CA 1
ATOM 1446 C C . ARG A 1 190 ? -16.177 24.608 14.281 1.00 77.94 190 ARG A C 1
ATOM 1448 O O . ARG A 1 190 ? -17.217 24.617 13.629 1.00 77.94 190 ARG A O 1
ATOM 1455 N N . ALA A 1 191 ? -15.848 23.635 15.128 1.00 70.62 191 ALA A N 1
ATOM 1456 C CA . ALA A 1 191 ? -16.716 22.523 15.504 1.00 70.62 191 ALA A CA 1
ATOM 1457 C C . ALA A 1 191 ? -16.750 22.384 17.031 1.00 70.62 191 ALA A C 1
ATOM 1459 O O . ALA A 1 191 ? -15.774 21.973 17.659 1.00 70.62 191 ALA A O 1
ATOM 1460 N N . GLY A 1 192 ? -17.890 22.744 17.628 1.00 76.94 192 GLY A N 1
ATOM 1461 C CA . GLY A 1 192 ? -18.033 22.813 19.081 1.00 76.94 192 GLY A CA 1
ATOM 1462 C C . GLY A 1 192 ? -17.064 23.828 19.694 1.00 76.94 192 GLY A C 1
ATOM 1463 O O . GLY A 1 192 ? -16.969 24.964 19.228 1.00 76.94 192 GLY A O 1
ATOM 1464 N N . GLU A 1 193 ? -16.333 23.404 20.724 1.00 71.06 193 GLU A N 1
ATOM 1465 C CA . GLU A 1 193 ? -15.311 24.215 21.405 1.00 71.06 193 GLU A CA 1
ATOM 1466 C C . GLU A 1 193 ? -13.957 24.235 20.675 1.00 71.06 193 GLU A C 1
ATOM 1468 O O . GLU A 1 193 ? -13.047 24.969 21.063 1.00 71.06 193 GLU A O 1
ATOM 1473 N N . HIS A 1 194 ? -13.809 23.455 19.602 1.00 69.50 194 HIS A N 1
ATOM 1474 C CA . HIS A 1 194 ? -12.554 23.307 18.874 1.00 69.50 194 HIS A CA 1
ATOM 1475 C C . HIS A 1 194 ? -12.606 24.000 17.508 1.00 69.50 194 HIS A C 1
ATOM 1477 O O . HIS A 1 194 ? -13.661 24.149 16.887 1.00 69.50 194 HIS A O 1
ATOM 1483 N N . ALA A 1 195 ? -11.444 24.427 17.017 1.00 75.50 195 ALA A N 1
ATOM 1484 C CA . ALA A 1 195 ? -11.285 24.971 15.674 1.00 75.50 195 ALA A CA 1
ATOM 1485 C C . ALA A 1 195 ? -10.189 24.202 14.944 1.00 75.50 195 ALA A C 1
ATOM 1487 O O . ALA A 1 195 ? -9.071 24.157 15.439 1.00 75.50 195 ALA A O 1
ATOM 1488 N N . TYR A 1 196 ? -10.489 23.630 13.785 1.00 76.81 196 TYR A N 1
ATOM 1489 C CA . TYR A 1 196 ? -9.527 22.880 12.979 1.00 76.81 196 TYR A CA 1
ATOM 1490 C C . TYR A 1 196 ? -9.274 23.574 11.640 1.00 76.81 196 TYR A C 1
ATOM 1492 O O . TYR A 1 196 ? -10.042 24.441 11.213 1.00 76.81 196 TYR A O 1
ATOM 1500 N N . VAL A 1 197 ? -8.168 23.219 10.989 1.00 78.19 197 VAL A N 1
ATOM 1501 C CA . VAL A 1 197 ? -7.825 23.715 9.649 1.00 78.19 197 VAL A CA 1
ATOM 1502 C C . VAL A 1 197 ? -8.112 22.623 8.630 1.00 78.19 197 VAL A C 1
ATOM 1504 O O . VAL A 1 197 ? -7.649 21.496 8.791 1.00 78.19 197 VAL A O 1
ATOM 1507 N N . THR A 1 198 ? -8.848 22.973 7.577 1.00 78.19 198 THR A N 1
ATOM 1508 C CA . THR A 1 198 ? -9.156 22.081 6.452 1.00 78.19 198 THR A CA 1
ATOM 1509 C C . THR A 1 198 ? -8.910 22.789 5.123 1.00 78.19 198 THR A C 1
ATOM 1511 O O . THR A 1 198 ? -8.864 24.021 5.069 1.00 78.19 198 THR A O 1
ATOM 1514 N N . ARG A 1 199 ? -8.749 22.028 4.041 1.00 77.94 199 ARG A N 1
ATOM 1515 C CA . ARG A 1 199 ? -8.547 22.553 2.683 1.00 77.94 199 ARG A CA 1
ATOM 1516 C C . ARG A 1 199 ? -9.874 22.568 1.918 1.00 77.94 199 ARG A C 1
ATOM 1518 O O . ARG A 1 199 ? -10.677 21.651 2.054 1.00 77.94 199 ARG A O 1
ATOM 1525 N N . ARG A 1 200 ? -10.122 23.595 1.100 1.00 70.44 200 ARG A N 1
ATOM 1526 C CA . ARG A 1 200 ? -11.241 23.633 0.139 1.00 70.44 200 ARG A CA 1
ATOM 1527 C C . ARG A 1 200 ? -10.743 23.388 -1.282 1.00 70.44 200 ARG A C 1
ATOM 1529 O O . ARG A 1 200 ? -9.638 23.801 -1.622 1.00 70.44 200 ARG A O 1
ATOM 1536 N N . ALA A 1 201 ? -11.553 22.728 -2.110 1.00 63.69 201 ALA A N 1
ATOM 1537 C CA . ALA A 1 201 ? -11.251 22.549 -3.526 1.00 63.69 201 ALA A CA 1
ATOM 1538 C C . ALA A 1 201 ? -11.916 23.675 -4.330 1.00 63.69 201 ALA A C 1
ATOM 1540 O O . ALA A 1 201 ? -13.122 23.642 -4.544 1.00 63.69 201 ALA A O 1
ATOM 1541 N N . GLY A 1 202 ? -11.135 24.666 -4.774 1.00 60.69 202 GLY A N 1
ATOM 1542 C CA . GLY A 1 202 ? -11.600 25.715 -5.693 1.00 60.69 202 GLY A CA 1
ATOM 1543 C C . GLY A 1 202 ? -12.927 26.392 -5.304 1.00 60.69 202 GLY A C 1
ATOM 1544 O O . GLY A 1 202 ? -13.302 26.436 -4.134 1.00 60.69 202 GLY A O 1
ATOM 1545 N N . ALA A 1 203 ? -13.628 26.957 -6.293 1.00 46.25 203 ALA A N 1
ATOM 1546 C CA . ALA A 1 203 ? -14.901 27.654 -6.084 1.00 46.25 203 ALA A CA 1
ATOM 1547 C C . ALA A 1 203 ? -16.105 26.706 -5.877 1.00 46.25 203 ALA A C 1
ATOM 1549 O O . ALA A 1 203 ? -17.074 27.108 -5.235 1.00 46.25 203 ALA A O 1
ATOM 1550 N N . ASP A 1 204 ? -16.017 25.452 -6.341 1.00 51.94 204 ASP A N 1
ATOM 1551 C CA . ASP A 1 204 ? -17.193 24.593 -6.558 1.00 51.94 204 ASP A CA 1
ATOM 1552 C C . ASP A 1 204 ? -17.140 23.213 -5.857 1.00 51.94 204 ASP A C 1
ATOM 1554 O O . ASP A 1 204 ? -18.024 22.389 -6.090 1.00 51.94 204 ASP A O 1
ATOM 1558 N N . GLY A 1 205 ? -16.147 22.905 -5.003 1.00 57.66 205 GLY A N 1
ATOM 1559 C CA . GLY A 1 205 ? -15.971 21.531 -4.497 1.00 57.66 205 GLY A CA 1
ATOM 1560 C C . GLY A 1 205 ? -15.399 21.355 -3.084 1.00 57.66 205 GLY A C 1
ATOM 1561 O O . GLY A 1 205 ? -14.727 22.216 -2.512 1.00 57.66 205 GLY A O 1
ATOM 1562 N N . GLN A 1 206 ? -15.647 20.175 -2.506 1.00 64.00 206 GLN A N 1
ATOM 1563 C CA . GLN A 1 206 ? -14.988 19.718 -1.279 1.00 64.00 206 GLN A CA 1
ATOM 1564 C C . GLN A 1 206 ? -13.673 19.014 -1.630 1.00 64.00 206 GLN A C 1
ATOM 1566 O O . GLN A 1 206 ? -13.645 18.120 -2.472 1.00 64.00 206 GLN A O 1
ATOM 1571 N N . PHE A 1 207 ? -12.576 19.405 -0.979 1.00 74.06 207 PHE A N 1
ATOM 1572 C CA . PHE A 1 207 ? -11.315 18.676 -1.077 1.00 74.06 207 PHE A CA 1
ATOM 1573 C C . PHE A 1 207 ? -11.392 17.423 -0.199 1.00 74.06 207 PHE A C 1
ATOM 1575 O O . PHE A 1 207 ? -11.650 17.518 1.000 1.00 74.06 207 PHE A O 1
ATOM 1582 N N . ALA A 1 208 ? -11.150 16.251 -0.781 1.00 77.12 208 ALA A N 1
ATOM 1583 C CA . ALA A 1 208 ? -11.053 15.005 -0.032 1.00 77.12 208 ALA A CA 1
ATOM 1584 C C . ALA A 1 208 ? -9.593 14.742 0.362 1.00 77.12 208 ALA A C 1
ATOM 1586 O O . ALA A 1 208 ? -8.747 14.477 -0.499 1.00 77.12 208 ALA A O 1
ATOM 1587 N N . THR A 1 209 ? -9.307 14.783 1.666 1.00 80.62 209 THR A N 1
ATOM 1588 C CA . THR A 1 209 ? -8.000 14.389 2.215 1.00 80.62 209 THR A CA 1
ATOM 1589 C C . THR A 1 209 ? -7.674 12.929 1.884 1.00 80.62 209 THR A C 1
ATOM 1591 O O . THR A 1 209 ? -8.579 12.132 1.633 1.00 80.62 209 THR A O 1
ATOM 1594 N N . LEU A 1 210 ? -6.397 12.534 1.904 1.00 81.62 210 LEU A N 1
ATOM 1595 C CA . LEU A 1 210 ? -6.027 11.122 1.708 1.00 81.62 210 LEU A CA 1
ATOM 1596 C C . LEU A 1 210 ? -6.646 10.219 2.785 1.00 81.62 210 LEU A C 1
ATOM 1598 O O . LEU A 1 210 ? -7.160 9.148 2.471 1.00 81.62 210 LEU A O 1
ATOM 1602 N N . ALA A 1 211 ? -6.728 10.696 4.029 1.00 85.38 211 ALA A N 1
ATOM 1603 C CA . ALA A 1 211 ? -7.455 10.006 5.090 1.00 85.38 211 ALA A CA 1
ATOM 1604 C C . ALA A 1 211 ? -8.948 9.796 4.794 1.00 85.38 211 ALA A C 1
ATOM 1606 O O . ALA A 1 211 ? -9.545 8.865 5.322 1.00 85.38 211 ALA A O 1
ATOM 1607 N N . ALA A 1 212 ? -9.572 10.654 3.977 1.00 82.69 212 ALA A N 1
ATOM 1608 C CA . ALA A 1 212 ? -10.969 10.498 3.559 1.00 82.69 212 ALA A CA 1
ATOM 1609 C C . ALA A 1 212 ? -11.189 9.293 2.642 1.00 82.69 212 ALA A C 1
ATOM 1611 O O . ALA A 1 212 ? -12.300 8.771 2.563 1.00 82.69 212 ALA A O 1
ATOM 1612 N N . ARG A 1 213 ? -10.144 8.918 1.902 1.00 80.50 213 ARG A N 1
ATOM 1613 C CA . ARG A 1 213 ? -10.180 7.854 0.895 1.00 80.50 213 ARG A CA 1
ATOM 1614 C C . ARG A 1 213 ? -9.689 6.533 1.428 1.00 80.50 213 ARG A C 1
ATOM 1616 O O . ARG A 1 213 ? -10.091 5.497 0.914 1.00 80.50 213 ARG A O 1
ATOM 1623 N N . ALA A 1 214 ? -8.859 6.585 2.465 1.00 87.12 214 ALA A N 1
ATOM 1624 C CA . ALA A 1 214 ? -8.517 5.404 3.222 1.00 87.12 214 ALA A CA 1
ATOM 1625 C C . ALA A 1 214 ? -9.801 4.687 3.692 1.00 87.12 214 ALA A C 1
ATOM 1627 O O . ALA A 1 214 ? -10.818 5.350 3.952 1.00 87.12 214 ALA A O 1
ATOM 1628 N N . PRO A 1 215 ? -9.776 3.354 3.819 1.00 89.50 215 PRO A N 1
ATOM 1629 C CA . PRO A 1 215 ? -10.891 2.595 4.365 1.00 89.50 215 PRO A CA 1
ATOM 1630 C C . PRO A 1 215 ? -11.362 3.157 5.710 1.00 89.50 215 PRO A C 1
ATOM 1632 O O . PRO A 1 215 ? -10.549 3.456 6.592 1.00 89.50 215 PRO A O 1
ATOM 1635 N N . GLN A 1 216 ? -12.674 3.356 5.846 1.00 89.19 216 GLN A N 1
ATOM 1636 C CA . GLN A 1 216 ? -13.261 4.069 6.984 1.00 89.19 216 GLN A CA 1
ATOM 1637 C C . GLN A 1 216 ? -13.737 3.086 8.047 1.00 89.19 216 GLN A C 1
ATOM 1639 O O . GLN A 1 216 ? -14.639 2.292 7.788 1.00 89.19 216 GLN A O 1
ATOM 1644 N N . ILE A 1 217 ? -13.173 3.208 9.247 1.00 90.94 217 ILE A N 1
ATOM 1645 C CA . ILE A 1 217 ? -13.515 2.389 10.412 1.00 90.94 217 ILE A CA 1
ATOM 1646 C C . ILE A 1 217 ? -14.964 2.653 10.843 1.00 90.94 217 ILE A C 1
ATOM 1648 O O . ILE A 1 217 ? -15.362 3.806 11.034 1.00 90.94 217 ILE A O 1
ATOM 1652 N N . ARG A 1 218 ? -15.741 1.581 11.009 1.00 92.50 218 ARG A N 1
ATOM 1653 C CA . ARG A 1 218 ? -17.187 1.595 11.271 1.00 92.50 218 ARG A CA 1
ATOM 1654 C C . ARG A 1 218 ? -17.606 0.449 12.203 1.00 92.50 218 ARG A C 1
ATOM 1656 O O . ARG A 1 218 ? -16.823 -0.453 12.492 1.00 92.50 218 ARG A O 1
ATOM 1663 N N . GLY A 1 219 ? -18.839 0.517 12.710 1.00 92.38 219 GLY A N 1
ATOM 1664 C CA . GLY A 1 219 ? -19.426 -0.515 13.575 1.00 92.38 219 GLY A CA 1
ATOM 1665 C C . GLY A 1 219 ? -18.542 -0.888 14.772 1.00 92.38 219 GLY A C 1
ATOM 1666 O O . GLY A 1 219 ? -17.916 -0.022 15.386 1.00 92.38 219 GLY A O 1
ATOM 1667 N N . LEU A 1 220 ? -18.439 -2.190 15.051 1.00 92.56 220 LEU A N 1
ATOM 1668 C CA . LEU A 1 220 ? -17.628 -2.736 16.147 1.00 92.56 220 LEU A CA 1
ATOM 1669 C C . LEU A 1 220 ? -16.131 -2.390 16.035 1.00 92.56 220 LEU A C 1
ATOM 1671 O O . LEU A 1 220 ? -15.441 -2.282 17.049 1.00 92.56 220 LEU A O 1
ATOM 1675 N N . ALA A 1 221 ? -15.608 -2.151 14.828 1.00 92.19 221 ALA A N 1
ATOM 1676 C CA . ALA A 1 221 ? -14.215 -1.741 14.664 1.00 92.19 221 ALA A CA 1
ATOM 1677 C C . ALA A 1 221 ? -13.966 -0.329 15.207 1.00 92.19 221 ALA A C 1
ATOM 1679 O O . ALA A 1 221 ? -12.903 -0.060 15.772 1.00 92.19 221 ALA A O 1
ATOM 1680 N N . LEU A 1 222 ? -14.960 0.562 15.114 1.00 90.94 222 LEU A N 1
ATOM 1681 C CA . LEU A 1 222 ? -14.876 1.894 15.711 1.00 90.94 222 LEU A CA 1
ATOM 1682 C C . LEU A 1 222 ? -14.894 1.818 17.242 1.00 90.94 222 LEU A C 1
ATOM 1684 O O . LEU A 1 222 ? -14.156 2.550 17.905 1.00 90.94 222 LEU A O 1
ATOM 1688 N N . GLU A 1 223 ? -15.689 0.917 17.814 1.00 89.44 223 GLU A N 1
ATOM 1689 C CA . GLU A 1 223 ? -15.704 0.661 19.258 1.00 89.44 223 GLU A CA 1
ATOM 1690 C C . GLU A 1 223 ? -14.345 0.133 19.738 1.00 89.44 223 GLU A C 1
ATOM 1692 O O . GLU A 1 223 ? -13.754 0.675 20.677 1.00 89.44 223 GLU A O 1
ATOM 1697 N N . LEU A 1 224 ? -13.780 -0.852 19.031 1.00 88.31 224 LEU A N 1
ATOM 1698 C CA . LEU A 1 224 ? -12.447 -1.375 19.323 1.00 88.31 224 LEU A CA 1
ATOM 1699 C C . LEU A 1 224 ? -11.394 -0.259 19.288 1.00 88.31 224 LEU A C 1
ATOM 1701 O O . LEU A 1 224 ? -10.668 -0.080 20.268 1.00 88.31 224 LEU A O 1
ATOM 1705 N N . ALA A 1 225 ? -11.360 0.525 18.207 1.00 86.19 225 ALA A N 1
ATOM 1706 C CA . ALA A 1 225 ? -10.415 1.624 18.045 1.00 86.19 225 ALA A CA 1
ATOM 1707 C C . ALA A 1 225 ? -10.592 2.701 19.124 1.00 86.19 225 ALA A C 1
ATOM 1709 O O . ALA A 1 225 ? -9.613 3.245 19.611 1.00 86.19 225 ALA A O 1
ATOM 1710 N N . THR A 1 226 ? -11.816 3.025 19.544 1.00 83.31 226 THR A N 1
ATOM 1711 C CA . THR A 1 226 ? -12.049 4.101 20.525 1.00 83.31 226 THR A CA 1
ATOM 1712 C C . THR A 1 226 ? -11.684 3.724 21.956 1.00 83.31 226 THR A C 1
ATOM 1714 O O . THR A 1 226 ? -11.222 4.587 22.700 1.00 83.31 226 THR A O 1
ATOM 1717 N N . THR A 1 227 ? -11.810 2.454 22.345 1.00 73.94 227 THR A N 1
ATOM 1718 C CA . THR A 1 227 ? -11.500 2.029 23.725 1.00 73.94 227 THR A CA 1
ATOM 1719 C C . THR A 1 227 ? -10.021 2.088 24.100 1.00 73.94 227 THR A C 1
ATOM 1721 O O . THR A 1 227 ? -9.698 2.233 25.276 1.00 73.94 227 THR A O 1
ATOM 1724 N N . VAL A 1 228 ? -9.117 1.996 23.125 1.00 66.31 228 VAL A N 1
ATOM 1725 C CA . VAL A 1 228 ? -7.662 2.020 23.354 1.00 66.31 228 VAL A CA 1
ATOM 1726 C C . VAL A 1 228 ? -7.053 3.414 23.186 1.00 66.31 228 VAL A C 1
ATOM 1728 O O . VAL A 1 228 ? -5.849 3.599 23.360 1.00 66.31 228 VAL A O 1
ATOM 1731 N N . ARG A 1 229 ? -7.869 4.418 22.842 1.00 68.31 229 ARG A N 1
ATOM 1732 C CA . ARG A 1 229 ? -7.366 5.737 22.459 1.00 68.31 229 ARG A CA 1
ATOM 1733 C C . ARG A 1 229 ? -7.001 6.596 23.647 1.00 68.31 229 ARG A C 1
ATOM 1735 O O . ARG A 1 229 ? -7.761 6.787 24.589 1.00 68.31 229 ARG A O 1
ATOM 1742 N N . GLN A 1 230 ? -5.833 7.211 23.515 1.00 62.84 230 GLN A N 1
ATOM 1743 C CA . GLN A 1 230 ? -5.309 8.169 24.479 1.00 62.84 230 GLN A CA 1
ATOM 1744 C C . GLN A 1 230 ? -5.587 9.630 24.092 1.00 62.84 230 GLN A C 1
ATOM 1746 O O . GLN A 1 230 ? -5.377 10.526 24.906 1.00 62.84 230 GLN A O 1
ATOM 1751 N N . GLN A 1 231 ? -6.028 9.899 22.854 1.00 63.94 231 GLN A N 1
ATOM 1752 C CA . GLN A 1 231 ? -6.248 11.256 22.340 1.00 63.94 231 GLN A CA 1
ATOM 1753 C C . GLN A 1 231 ? -7.698 11.455 21.857 1.00 63.94 231 GLN A C 1
ATOM 1755 O O . GLN A 1 231 ? -8.215 10.605 21.131 1.00 63.94 231 GLN A O 1
ATOM 1760 N N . PRO A 1 232 ? -8.345 12.602 22.160 1.00 67.25 232 PRO A N 1
ATOM 1761 C CA . PRO A 1 232 ? -9.723 12.913 21.753 1.00 67.25 232 PRO A CA 1
ATOM 1762 C C . PRO A 1 232 ? -9.826 13.374 20.283 1.00 67.25 232 PRO A C 1
ATOM 1764 O O . PRO A 1 232 ? -10.597 14.264 19.939 1.00 67.25 232 PRO A O 1
ATOM 1767 N N . LYS A 1 233 ? -8.995 12.814 19.402 1.00 74.19 233 LYS A N 1
ATOM 1768 C CA . LYS A 1 233 ? -8.931 13.161 17.974 1.00 74.19 233 LYS A CA 1
ATOM 1769 C C . LYS A 1 233 ? -9.996 12.363 17.181 1.00 74.19 233 LYS A C 1
ATOM 1771 O O . LYS A 1 233 ? -10.512 11.391 17.723 1.00 74.19 233 LYS A O 1
ATOM 1776 N N . PRO A 1 234 ? -10.369 12.670 15.932 1.00 82.69 234 PRO A N 1
ATOM 1777 C CA . PRO A 1 234 ? -11.102 11.703 15.102 1.00 82.69 234 PRO A CA 1
ATOM 1778 C C . PRO A 1 234 ? -10.185 10.575 14.590 1.00 82.69 234 PRO A C 1
ATOM 1780 O O . PRO A 1 234 ? -9.020 10.819 14.292 1.00 82.69 234 PRO A O 1
ATOM 1783 N N . VAL A 1 235 ? -10.697 9.348 14.447 1.00 85.50 235 VAL A N 1
ATOM 1784 C CA . VAL A 1 235 ? -9.905 8.181 13.987 1.00 85.50 235 VAL A CA 1
ATOM 1785 C C . VAL A 1 235 ? -9.361 8.377 12.570 1.00 85.50 235 VAL A C 1
ATOM 1787 O O . VAL A 1 235 ? -8.187 8.132 12.310 1.00 85.50 235 VAL A O 1
ATOM 1790 N N . ARG A 1 236 ? -10.185 8.911 11.663 1.00 86.62 236 ARG A N 1
ATOM 1791 C CA . ARG A 1 236 ? -9.763 9.288 10.304 1.00 86.62 236 ARG A CA 1
ATOM 1792 C C . ARG A 1 236 ? -8.508 10.162 10.316 1.00 86.62 236 ARG A C 1
ATOM 1794 O O . ARG A 1 236 ? -7.602 9.997 9.511 1.00 86.62 236 ARG A O 1
ATOM 1801 N N . GLU A 1 237 ? -8.425 11.065 11.275 1.00 84.19 237 GLU A N 1
ATOM 1802 C CA . GLU A 1 237 ? -7.317 11.996 11.383 1.00 84.19 237 GLU A CA 1
ATOM 1803 C C . GLU A 1 237 ? -6.037 11.325 11.926 1.00 84.19 237 GLU A C 1
ATOM 1805 O O . GLU A 1 237 ? -4.926 11.770 11.637 1.00 84.19 237 GLU A O 1
ATOM 1810 N N . GLU A 1 238 ? -6.157 10.234 12.687 1.00 85.94 238 GLU A N 1
ATOM 1811 C CA . GLU A 1 238 ? -5.027 9.365 13.053 1.00 85.94 238 GLU A CA 1
ATOM 1812 C C . GLU A 1 238 ? -4.486 8.600 11.839 1.00 85.94 238 GLU A C 1
ATOM 1814 O O . GLU A 1 238 ? -3.274 8.567 11.640 1.00 85.94 238 GLU A O 1
ATOM 1819 N N . VAL A 1 239 ? -5.368 8.073 10.980 1.00 89.56 239 VAL A N 1
ATOM 1820 C CA . VAL A 1 239 ? -4.980 7.436 9.705 1.00 89.56 239 VAL A CA 1
ATOM 1821 C C . VAL A 1 239 ? -4.237 8.420 8.801 1.00 89.56 239 VAL A C 1
ATOM 1823 O O . VAL A 1 239 ? -3.252 8.081 8.151 1.00 89.56 239 VAL A O 1
ATOM 1826 N N . GLY A 1 240 ? -4.678 9.671 8.776 1.00 87.75 240 GLY A N 1
ATOM 1827 C CA . GLY A 1 240 ? -4.021 10.702 7.997 1.00 87.75 240 GLY A CA 1
ATOM 1828 C C . GLY A 1 240 ? -2.661 11.150 8.542 1.00 87.75 240 GLY A C 1
ATOM 1829 O O . GLY A 1 240 ? -1.740 11.368 7.758 1.00 87.75 240 GLY A O 1
ATOM 1830 N N . GLU A 1 241 ? -2.492 11.237 9.865 1.00 84.94 241 GLU A N 1
ATOM 1831 C CA . GLU A 1 241 ? -1.164 11.436 10.471 1.00 84.94 241 GLU A CA 1
ATOM 1832 C C . GLU A 1 241 ? -0.224 10.270 10.158 1.00 84.94 241 GLU A C 1
ATOM 1834 O O . GLU A 1 241 ? 0.932 10.488 9.806 1.00 84.94 241 GLU A O 1
ATOM 1839 N N . LEU A 1 242 ? -0.730 9.039 10.252 1.00 87.81 242 LEU A N 1
ATOM 1840 C CA . LEU A 1 242 ? 0.002 7.833 9.883 1.00 87.81 242 LEU A CA 1
ATOM 1841 C C . LEU A 1 242 ? 0.500 7.922 8.432 1.00 87.81 242 LEU A C 1
ATOM 1843 O O . LEU A 1 242 ? 1.688 7.737 8.183 1.00 87.81 242 LEU A O 1
ATOM 1847 N N . LEU A 1 243 ? -0.390 8.245 7.489 1.00 86.81 243 LEU A N 1
ATOM 1848 C CA . LEU A 1 243 ? -0.050 8.417 6.075 1.00 86.81 243 LEU A CA 1
ATOM 1849 C C . LEU A 1 243 ? 1.015 9.490 5.858 1.00 86.81 243 LEU A C 1
ATOM 1851 O O . LEU A 1 243 ? 1.973 9.257 5.125 1.00 86.81 243 LEU A O 1
ATOM 1855 N N . PHE A 1 244 ? 0.848 10.651 6.495 1.00 82.62 244 PHE A N 1
ATOM 1856 C CA . PHE A 1 244 ? 1.812 11.741 6.413 1.00 82.62 244 PHE A CA 1
ATOM 1857 C C . PHE A 1 244 ? 3.198 11.260 6.844 1.00 82.62 244 PHE A C 1
ATOM 1859 O O . PHE A 1 244 ? 4.142 11.354 6.065 1.00 82.62 244 PHE A O 1
ATOM 1866 N N . GLU A 1 245 ? 3.319 10.671 8.036 1.00 79.81 245 GLU A N 1
ATOM 1867 C CA . GLU A 1 245 ? 4.608 10.194 8.542 1.00 79.81 245 GLU A CA 1
ATOM 1868 C C . GLU A 1 245 ? 5.218 9.120 7.630 1.00 79.81 245 GLU A C 1
ATOM 1870 O O . GLU A 1 245 ? 6.411 9.173 7.333 1.00 79.81 245 GLU A O 1
ATOM 1875 N N . LEU A 1 246 ? 4.432 8.153 7.148 1.00 83.19 246 LEU A N 1
ATOM 1876 C CA . LEU A 1 246 ? 4.949 7.084 6.291 1.00 83.19 246 LEU A CA 1
ATOM 1877 C C . LEU A 1 246 ? 5.455 7.612 4.943 1.00 83.19 246 LEU A C 1
ATOM 1879 O O . LEU A 1 246 ? 6.583 7.300 4.562 1.00 83.19 246 LEU A O 1
ATOM 1883 N N . VAL A 1 247 ? 4.670 8.455 4.263 1.00 79.38 247 VAL A N 1
ATOM 1884 C CA . VAL A 1 247 ? 5.054 9.026 2.962 1.00 79.38 247 VAL A CA 1
ATOM 1885 C C . VAL A 1 247 ? 6.291 9.915 3.097 1.00 79.38 247 VAL A C 1
ATOM 1887 O O . VAL A 1 247 ? 7.201 9.831 2.270 1.00 79.38 247 VAL A O 1
ATOM 1890 N N . GLN A 1 248 ? 6.374 10.720 4.162 1.00 74.06 248 GLN A N 1
ATOM 1891 C CA . GLN A 1 248 ? 7.560 11.535 4.429 1.00 74.06 248 GLN A CA 1
ATOM 1892 C C . GLN A 1 248 ? 8.823 10.692 4.627 1.00 74.06 248 GLN A C 1
ATOM 1894 O O . GLN A 1 248 ? 9.878 11.031 4.091 1.00 74.06 248 GLN A O 1
ATOM 1899 N N . ASN A 1 249 ? 8.725 9.596 5.386 1.00 71.06 249 ASN A N 1
ATOM 1900 C CA . ASN A 1 249 ? 9.874 8.732 5.637 1.00 71.06 249 ASN A CA 1
ATOM 1901 C C . ASN A 1 249 ? 10.349 8.048 4.348 1.00 71.06 249 ASN A C 1
ATOM 1903 O O . ASN A 1 249 ? 11.551 8.020 4.103 1.00 71.06 249 ASN A O 1
ATOM 1907 N N . THR A 1 250 ? 9.443 7.563 3.492 1.00 69.69 250 THR A N 1
ATOM 1908 C CA . THR A 1 250 ? 9.829 6.959 2.202 1.00 69.69 250 THR A CA 1
ATOM 1909 C C . THR A 1 250 ? 10.491 7.966 1.254 1.00 69.69 250 THR A C 1
ATOM 1911 O O . THR A 1 250 ? 11.486 7.647 0.610 1.00 69.69 250 THR A O 1
ATOM 1914 N N . GLU A 1 251 ? 10.022 9.216 1.245 1.00 67.06 251 GLU A N 1
ATOM 1915 C CA . GLU A 1 251 ? 10.535 10.296 0.389 1.00 67.06 251 GLU A CA 1
ATOM 1916 C C . GLU A 1 251 ? 11.988 10.660 0.665 1.00 67.06 251 GLU A C 1
ATOM 1918 O O . GLU A 1 251 ? 12.786 10.784 -0.263 1.00 67.06 251 GLU A O 1
ATOM 1923 N N . TRP A 1 252 ? 12.368 10.777 1.937 1.00 62.34 252 TRP A N 1
ATOM 1924 C CA . TRP A 1 252 ? 13.756 11.076 2.293 1.00 62.34 252 TRP A CA 1
ATOM 1925 C C . TRP A 1 252 ? 14.734 10.007 1.808 1.00 62.34 252 TRP A C 1
ATOM 1927 O O . TRP A 1 252 ? 15.871 10.329 1.476 1.00 62.34 252 TRP A O 1
ATOM 1937 N N . HIS A 1 253 ? 14.294 8.751 1.730 1.00 59.97 253 HIS A N 1
ATOM 1938 C CA . HIS A 1 253 ? 15.122 7.659 1.229 1.00 59.97 253 HIS A CA 1
ATOM 1939 C C . HIS A 1 253 ? 15.179 7.598 -0.301 1.00 59.97 253 HIS A C 1
ATOM 1941 O O . HIS A 1 253 ? 16.182 7.131 -0.841 1.00 59.97 253 HIS A O 1
ATOM 1947 N N . ALA A 1 254 ? 14.150 8.094 -0.990 1.00 59.53 254 ALA A N 1
ATOM 1948 C CA . ALA A 1 254 ? 14.101 8.138 -2.446 1.00 59.53 254 ALA A CA 1
ATOM 1949 C C . ALA A 1 254 ? 14.909 9.313 -3.024 1.00 59.53 254 ALA A C 1
ATOM 1951 O O . ALA A 1 254 ? 15.700 9.124 -3.936 1.00 59.53 254 ALA A O 1
ATOM 1952 N N . VAL A 1 255 ? 14.766 10.529 -2.488 1.00 56.41 255 VAL A N 1
ATOM 1953 C CA . VAL A 1 255 ? 15.349 11.759 -3.072 1.00 56.41 255 VAL A CA 1
ATOM 1954 C C . VAL A 1 255 ? 16.879 11.776 -3.088 1.00 56.41 255 VAL A C 1
ATOM 1956 O O . VAL A 1 255 ? 17.482 12.360 -3.989 1.00 56.41 255 VAL A O 1
ATOM 1959 N N . GLU A 1 256 ? 17.525 11.177 -2.089 1.00 52.84 256 GLU A N 1
ATOM 1960 C CA . GLU A 1 256 ? 18.983 11.255 -1.952 1.00 52.84 256 GLU A CA 1
ATOM 1961 C C . GLU A 1 256 ? 19.727 10.434 -3.019 1.00 52.84 256 GLU A C 1
ATOM 1963 O O . GLU A 1 256 ? 20.926 10.646 -3.212 1.00 52.84 256 GLU A O 1
ATOM 1968 N N . GLN A 1 257 ? 19.042 9.529 -3.734 1.00 54.19 257 GLN A N 1
ATOM 1969 C CA . GLN A 1 257 ? 19.653 8.629 -4.715 1.00 54.19 257 GLN A CA 1
ATOM 1970 C C . GLN A 1 257 ? 18.764 8.444 -5.949 1.00 54.19 257 GLN A C 1
ATOM 1972 O O . GLN A 1 257 ? 17.551 8.297 -5.850 1.00 54.19 257 GLN A O 1
ATOM 1977 N N . SER A 1 258 ? 19.365 8.444 -7.140 1.00 54.09 258 SER A N 1
ATOM 1978 C CA . SER A 1 258 ? 18.626 8.114 -8.363 1.00 54.09 258 SER A CA 1
ATOM 1979 C C . SER A 1 258 ? 18.188 6.645 -8.309 1.00 54.09 258 SER A C 1
ATOM 1981 O O . SER A 1 258 ? 19.019 5.769 -8.073 1.00 54.09 258 SER A O 1
ATOM 1983 N N . GLY A 1 259 ? 16.888 6.382 -8.491 1.00 52.00 259 GLY A N 1
ATOM 1984 C CA . GLY A 1 259 ? 16.255 5.054 -8.447 1.00 52.00 259 GLY A CA 1
ATOM 1985 C C . GLY A 1 259 ? 16.637 4.125 -9.603 1.00 52.00 259 GLY A C 1
ATOM 1986 O O . GLY A 1 259 ? 15.775 3.644 -10.333 1.00 52.00 259 GLY A O 1
ATOM 1987 N N . GLY A 1 260 ? 17.934 3.882 -9.790 1.00 53.12 260 GLY A N 1
ATOM 1988 C CA . GLY A 1 260 ? 18.471 3.054 -10.867 1.00 53.12 260 GLY A CA 1
ATOM 1989 C C . GLY A 1 260 ? 18.701 3.814 -12.177 1.00 53.12 260 GLY A C 1
ATOM 1990 O O . GLY A 1 260 ? 18.632 5.046 -12.242 1.00 53.12 260 GLY A O 1
ATOM 1991 N N . ARG A 1 261 ? 19.010 3.066 -13.248 1.00 48.66 261 ARG A N 1
ATOM 1992 C CA . ARG A 1 261 ? 19.455 3.612 -14.552 1.00 48.66 261 ARG A CA 1
ATOM 1993 C C . ARG A 1 261 ? 18.388 4.459 -15.249 1.00 48.66 261 ARG A C 1
ATOM 1995 O O . ARG A 1 261 ? 18.725 5.286 -16.092 1.00 48.66 261 ARG A O 1
ATOM 2002 N N . THR A 1 262 ? 17.121 4.274 -14.889 1.00 44.38 262 THR A N 1
ATOM 2003 C CA . THR A 1 262 ? 15.978 5.006 -15.449 1.00 44.38 262 THR A CA 1
ATOM 2004 C C . THR A 1 262 ? 15.755 6.370 -14.788 1.00 44.38 262 THR A C 1
ATOM 2006 O O . THR A 1 262 ? 14.995 7.178 -15.317 1.00 44.38 262 THR A O 1
ATOM 2009 N N . GLY A 1 263 ? 16.414 6.653 -13.654 1.00 47.72 263 GLY A N 1
ATOM 2010 C CA . GLY A 1 263 ? 16.386 7.956 -12.979 1.00 47.72 263 GLY A CA 1
ATOM 2011 C C . GLY A 1 263 ? 15.026 8.376 -12.405 1.00 47.72 263 GLY A C 1
ATOM 2012 O O . GLY A 1 263 ? 14.910 9.488 -11.893 1.00 47.72 263 GLY A O 1
ATOM 2013 N N . ALA A 1 264 ? 14.005 7.517 -12.473 1.00 48.25 264 ALA A N 1
ATOM 2014 C CA . ALA A 1 264 ? 12.663 7.811 -11.994 1.00 48.25 264 ALA A CA 1
ATOM 2015 C C . ALA A 1 264 ? 12.448 7.211 -10.598 1.00 48.25 264 ALA A C 1
ATOM 2017 O O . ALA A 1 264 ? 12.312 6.000 -10.445 1.00 48.25 264 ALA A O 1
ATOM 2018 N N . ASN A 1 265 ? 12.374 8.078 -9.587 1.00 64.88 265 ASN A N 1
ATOM 2019 C CA . ASN A 1 265 ? 11.787 7.730 -8.297 1.00 64.88 265 ASN A CA 1
ATOM 2020 C C . ASN A 1 265 ? 10.273 7.901 -8.429 1.00 64.88 265 ASN A C 1
ATOM 2022 O O . ASN A 1 265 ? 9.767 9.023 -8.506 1.00 64.88 265 ASN A O 1
ATOM 2026 N N . CYS A 1 266 ? 9.563 6.786 -8.540 1.00 72.88 266 CYS A N 1
ATOM 2027 C CA . CYS A 1 266 ? 8.114 6.749 -8.562 1.00 72.88 266 CYS A CA 1
ATOM 2028 C C . CYS A 1 266 ? 7.610 6.113 -7.273 1.00 72.88 266 CYS A C 1
ATOM 2030 O O . CYS A 1 266 ? 8.207 5.171 -6.748 1.00 72.88 266 CYS A O 1
ATOM 2032 N N . ARG A 1 267 ? 6.498 6.637 -6.762 1.00 79.88 267 ARG A N 1
ATOM 2033 C CA . ARG A 1 267 ? 5.820 6.068 -5.608 1.00 79.88 267 ARG A CA 1
ATOM 2034 C C . ARG A 1 267 ? 4.353 5.853 -5.920 1.00 79.88 267 ARG A C 1
ATOM 2036 O O . ARG A 1 267 ? 3.708 6.732 -6.473 1.00 79.88 267 ARG A O 1
ATOM 2043 N N . ALA A 1 268 ? 3.816 4.710 -5.533 1.00 83.69 268 ALA A N 1
ATOM 2044 C CA . ALA A 1 268 ? 2.385 4.472 -5.502 1.00 83.69 268 ALA A CA 1
ATOM 2045 C C . ALA A 1 268 ? 1.879 4.508 -4.060 1.00 83.69 268 ALA A C 1
ATOM 2047 O O . ALA A 1 268 ? 2.559 4.051 -3.141 1.00 83.69 268 ALA A O 1
ATOM 2048 N N . LEU A 1 269 ? 0.671 5.027 -3.873 1.00 86.75 269 LEU A N 1
ATOM 2049 C CA . LEU A 1 269 ? -0.110 4.863 -2.651 1.00 86.75 269 LEU A CA 1
ATOM 2050 C C . LEU A 1 269 ? -1.442 4.219 -3.038 1.00 86.75 269 LEU A C 1
ATOM 2052 O O . LEU A 1 269 ? -2.152 4.770 -3.874 1.00 86.75 269 LEU A O 1
ATOM 2056 N N . SER A 1 270 ? -1.762 3.067 -2.455 1.00 87.81 270 SER A N 1
ATOM 2057 C CA . SER A 1 270 ? -2.992 2.309 -2.706 1.00 87.81 270 SER A CA 1
ATOM 2058 C C . SER A 1 270 ? -3.761 2.071 -1.408 1.00 87.81 270 SER A C 1
ATOM 2060 O O . SER A 1 270 ? -3.174 1.880 -0.341 1.00 87.81 270 SER A O 1
ATOM 2062 N N . PHE A 1 271 ? -5.082 2.102 -1.521 1.00 88.75 271 PHE A N 1
ATOM 2063 C CA . PHE A 1 271 ? -6.060 1.900 -0.465 1.00 88.75 271 PHE A CA 1
ATOM 2064 C C . PHE A 1 271 ? -6.996 0.773 -0.884 1.00 88.75 271 PHE A C 1
ATOM 2066 O O . PHE A 1 271 ? -7.585 0.866 -1.962 1.00 88.75 271 PHE A O 1
ATOM 2073 N N . ARG A 1 272 ? -7.155 -0.264 -0.055 1.00 89.31 272 ARG A N 1
ATOM 2074 C CA . ARG A 1 272 ? -8.047 -1.404 -0.350 1.00 89.31 272 ARG A CA 1
ATOM 2075 C C . ARG A 1 272 ? -8.709 -1.931 0.918 1.00 89.31 272 ARG A C 1
ATOM 2077 O O . ARG A 1 272 ? -8.097 -1.878 1.985 1.00 89.31 272 ARG A O 1
ATOM 2084 N N . GLU A 1 273 ? -9.918 -2.460 0.801 1.00 91.75 273 GLU A N 1
ATOM 2085 C CA . GLU A 1 273 ? -10.534 -3.301 1.833 1.00 91.75 273 GLU A CA 1
ATOM 2086 C C . GLU A 1 273 ? -10.335 -4.778 1.456 1.00 91.75 273 GLU A C 1
ATOM 2088 O O . GLU A 1 273 ? -10.320 -5.124 0.277 1.00 91.75 273 GLU A O 1
ATOM 2093 N N . TYR A 1 274 ? -10.116 -5.627 2.457 1.00 92.75 274 TYR A N 1
ATOM 2094 C CA . TYR A 1 274 ? -10.086 -7.078 2.312 1.00 92.75 274 TYR A CA 1
ATOM 2095 C C . TYR A 1 274 ? -10.989 -7.680 3.372 1.00 92.75 274 TYR A C 1
ATOM 2097 O O . TYR A 1 274 ? -10.817 -7.386 4.557 1.00 92.75 274 TYR A O 1
ATOM 2105 N N . THR A 1 275 ? -11.914 -8.529 2.960 1.00 94.25 275 THR A N 1
ATOM 2106 C CA . THR A 1 275 ? -12.815 -9.220 3.873 1.00 94.25 275 THR A CA 1
ATOM 2107 C C . THR A 1 275 ? -12.370 -10.665 4.028 1.00 94.25 275 THR A C 1
ATOM 2109 O O . THR A 1 275 ? -11.988 -11.297 3.049 1.00 94.25 275 THR A O 1
ATOM 2112 N N . PHE A 1 276 ? -12.374 -11.154 5.266 1.00 95.50 276 PHE A N 1
ATOM 2113 C CA . PHE A 1 276 ? -11.920 -12.496 5.598 1.00 95.50 276 PHE A CA 1
ATOM 2114 C C . PHE A 1 276 ? -12.865 -13.177 6.577 1.00 95.50 276 PHE A C 1
ATOM 2116 O O . PHE A 1 276 ? -13.152 -12.627 7.647 1.00 95.50 276 PHE A O 1
ATOM 2123 N N . ASP A 1 277 ? -13.272 -14.396 6.245 1.00 95.25 277 ASP A N 1
ATOM 2124 C CA . ASP A 1 277 ? -13.780 -15.384 7.191 1.00 95.25 277 ASP A CA 1
ATOM 2125 C C . ASP A 1 277 ? -12.689 -16.396 7.613 1.00 95.25 277 ASP A C 1
ATOM 2127 O O . ASP A 1 277 ? -11.493 -16.206 7.377 1.00 95.25 277 ASP A O 1
ATOM 2131 N N . ALA A 1 278 ? -13.074 -17.472 8.304 1.00 93.25 278 ALA A N 1
ATOM 2132 C CA . ALA A 1 278 ? -12.128 -18.484 8.770 1.00 93.25 278 ALA A CA 1
ATOM 2133 C C . ALA A 1 278 ? -11.428 -19.258 7.635 1.00 93.25 278 ALA A C 1
ATOM 2135 O O . ALA A 1 278 ? -10.238 -19.564 7.780 1.00 93.25 278 ALA A O 1
ATOM 2136 N N . ASP A 1 279 ? -12.146 -19.554 6.548 1.00 94.81 279 ASP A N 1
ATOM 2137 C CA . ASP A 1 279 ? -11.649 -20.312 5.398 1.00 94.81 279 ASP A CA 1
ATOM 2138 C C . ASP A 1 279 ? -10.728 -19.423 4.549 1.00 94.81 279 ASP A C 1
ATOM 2140 O O . ASP A 1 279 ? -9.631 -19.848 4.164 1.00 94.81 279 ASP A O 1
ATOM 2144 N N . ASP A 1 280 ? -11.102 -18.153 4.360 1.00 95.06 280 ASP A N 1
ATOM 2145 C CA . ASP A 1 280 ? -10.260 -17.154 3.698 1.00 95.06 280 ASP A CA 1
ATOM 2146 C C . ASP A 1 280 ? -8.921 -16.987 4.428 1.00 95.06 280 ASP A C 1
ATOM 2148 O O . ASP A 1 280 ? -7.866 -16.885 3.798 1.00 95.06 280 ASP A O 1
ATOM 2152 N N . LEU A 1 281 ? -8.928 -16.992 5.767 1.00 95.25 281 LEU A N 1
ATOM 2153 C CA . LEU A 1 281 ? -7.706 -16.880 6.569 1.00 95.25 281 LEU A CA 1
ATOM 2154 C C . LEU A 1 281 ? -6.822 -18.125 6.496 1.00 95.25 281 LEU A C 1
ATOM 2156 O O . LEU A 1 281 ? -5.597 -18.003 6.601 1.00 95.25 281 LEU A O 1
ATOM 2160 N N . ASP A 1 282 ? -7.397 -19.313 6.310 1.00 94.50 282 ASP A N 1
ATOM 2161 C CA . ASP A 1 282 ? -6.619 -20.529 6.062 1.00 94.50 282 ASP A CA 1
ATOM 2162 C C . ASP A 1 282 ? -5.973 -20.514 4.676 1.00 94.50 282 ASP A C 1
ATOM 2164 O O . ASP A 1 282 ? -4.793 -20.856 4.552 1.00 94.50 282 ASP A O 1
ATOM 2168 N N . ALA A 1 283 ? -6.683 -20.026 3.657 1.00 92.31 283 ALA A N 1
ATOM 2169 C CA . ALA A 1 283 ? -6.108 -19.806 2.333 1.00 92.31 283 ALA A CA 1
ATOM 2170 C C . ALA A 1 283 ? -5.011 -18.725 2.364 1.00 92.31 283 ALA A C 1
ATOM 2172 O O . ALA A 1 283 ? -3.902 -18.943 1.868 1.00 92.31 283 ALA A O 1
ATOM 2173 N N . ALA A 1 284 ? -5.273 -17.588 3.016 1.00 91.62 284 ALA A N 1
ATOM 2174 C CA . ALA A 1 284 ? -4.324 -16.487 3.173 1.00 91.62 284 ALA A CA 1
ATOM 2175 C C . ALA A 1 284 ? -3.034 -16.934 3.869 1.00 91.62 284 ALA A C 1
ATOM 2177 O O . ALA A 1 284 ? -1.950 -16.481 3.502 1.00 91.62 284 ALA A O 1
ATOM 2178 N N . ARG A 1 285 ? -3.122 -17.861 4.833 1.00 91.19 285 ARG A N 1
ATOM 2179 C CA . ARG A 1 285 ? -1.966 -18.402 5.562 1.00 91.19 285 ARG A CA 1
ATOM 2180 C C . ARG A 1 285 ? -0.959 -19.113 4.656 1.00 91.19 285 ARG A C 1
ATOM 2182 O O . ARG A 1 285 ? 0.214 -19.165 5.013 1.00 91.19 285 ARG A O 1
ATOM 2189 N N . LEU A 1 286 ? -1.378 -19.636 3.502 1.00 88.38 286 LEU A N 1
ATOM 2190 C CA . LEU A 1 286 ? -0.467 -20.276 2.545 1.00 88.38 286 LEU A CA 1
ATOM 2191 C C . LEU A 1 286 ? 0.509 -19.275 1.915 1.00 88.38 286 LEU A C 1
ATOM 2193 O O . LEU A 1 286 ? 1.640 -19.642 1.602 1.00 88.38 286 LEU A O 1
ATOM 2197 N N . TYR A 1 287 ? 0.087 -18.019 1.751 1.00 85.81 287 TYR A N 1
ATOM 2198 C CA . TYR A 1 287 ? 0.919 -16.961 1.182 1.00 85.81 287 TYR A CA 1
ATOM 2199 C C . TYR A 1 287 ? 1.484 -16.020 2.255 1.00 85.81 287 TYR A C 1
ATOM 2201 O O . TYR A 1 287 ? 2.667 -15.694 2.229 1.00 85.81 287 TYR A O 1
ATOM 2209 N N . ASP A 1 288 ? 0.659 -15.578 3.207 1.00 88.19 288 ASP A N 1
ATOM 2210 C CA . ASP A 1 288 ? 1.010 -14.589 4.230 1.00 88.19 288 ASP A CA 1
ATOM 2211 C C . ASP A 1 288 ? 0.654 -15.057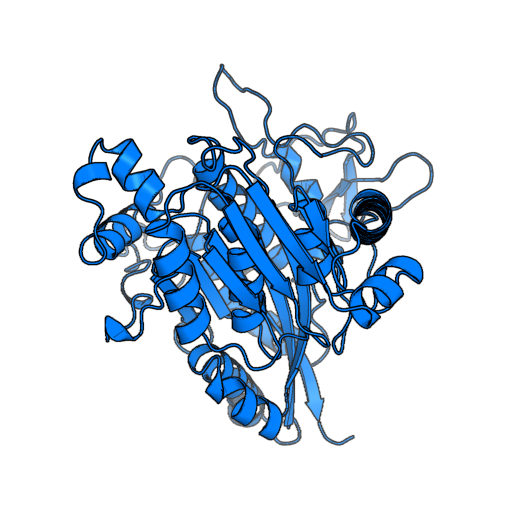 5.658 1.00 88.19 288 ASP A C 1
ATOM 2213 O O . ASP A 1 288 ? -0.277 -14.535 6.283 1.00 88.19 288 ASP A O 1
ATOM 2217 N N . PRO A 1 289 ? 1.385 -16.050 6.210 1.00 88.94 289 PRO A N 1
ATOM 2218 C CA . PRO A 1 289 ? 1.115 -16.568 7.549 1.00 88.94 289 PRO A CA 1
ATOM 2219 C C . PRO A 1 289 ? 1.093 -15.500 8.661 1.00 88.94 289 PRO A C 1
ATOM 2221 O O . PRO A 1 289 ? 0.192 -15.555 9.508 1.00 88.94 289 PRO A O 1
ATOM 2224 N N . PRO A 1 290 ? 2.024 -14.521 8.696 1.00 88.69 290 PRO A N 1
ATOM 2225 C CA . PRO A 1 290 ? 2.009 -13.476 9.718 1.00 88.69 290 PRO A CA 1
ATOM 2226 C C . PRO A 1 290 ? 0.758 -12.595 9.657 1.00 88.69 290 PRO A C 1
ATOM 2228 O O . PRO A 1 290 ? 0.171 -12.297 10.699 1.00 88.69 290 PRO A O 1
ATOM 2231 N N . PHE A 1 291 ? 0.321 -12.211 8.454 1.00 91.94 291 PHE A N 1
ATOM 2232 C CA . PHE A 1 291 ? -0.903 -11.433 8.277 1.00 91.94 291 PHE A CA 1
ATOM 2233 C C . PHE A 1 291 ? -2.152 -12.229 8.675 1.00 91.94 291 PHE A C 1
ATOM 2235 O O . PHE A 1 291 ? -2.987 -11.722 9.423 1.00 91.94 291 PHE A O 1
ATOM 2242 N N . ALA A 1 292 ? -2.259 -13.493 8.252 1.00 94.19 292 ALA A N 1
ATOM 2243 C CA . ALA A 1 292 ? -3.374 -14.356 8.641 1.00 94.19 292 ALA A CA 1
ATOM 2244 C C . ALA A 1 292 ? -3.452 -14.523 10.170 1.00 94.19 292 ALA A C 1
ATOM 2246 O O . ALA A 1 292 ? -4.530 -14.462 10.759 1.00 94.19 292 ALA A O 1
ATOM 2247 N N . THR A 1 293 ? -2.298 -14.657 10.834 1.00 92.88 293 THR A N 1
ATOM 2248 C CA . THR A 1 293 ? -2.211 -14.708 12.303 1.00 92.88 293 THR A CA 1
ATOM 2249 C C . THR A 1 293 ? -2.711 -13.413 12.942 1.00 92.88 293 THR A C 1
ATOM 2251 O O . THR A 1 293 ? -3.445 -13.454 13.929 1.00 92.88 293 THR A O 1
ATOM 2254 N N . TYR A 1 294 ? -2.351 -12.257 12.379 1.00 94.56 294 TYR A N 1
ATOM 2255 C CA . TYR A 1 294 ? -2.861 -10.960 12.820 1.00 94.56 294 TYR A CA 1
ATOM 2256 C C . TYR A 1 294 ? -4.388 -10.863 12.701 1.00 94.56 294 TYR A C 1
ATOM 2258 O O . TYR A 1 294 ? -5.049 -10.525 13.682 1.00 94.56 294 TYR A O 1
ATOM 2266 N N . ALA A 1 295 ? -4.947 -11.200 11.539 1.00 96.25 295 ALA A N 1
ATOM 2267 C CA . ALA A 1 295 ? -6.384 -11.121 11.300 1.00 96.25 295 ALA A CA 1
ATOM 2268 C C . ALA A 1 295 ? -7.175 -12.055 12.235 1.00 96.25 295 ALA A C 1
ATOM 2270 O O . ALA A 1 295 ? -8.158 -11.624 12.839 1.00 96.25 295 ALA A O 1
ATOM 2271 N N . ARG A 1 296 ? -6.685 -13.288 12.458 1.00 95.19 296 ARG A N 1
ATOM 2272 C CA . ARG A 1 296 ? -7.236 -14.206 13.474 1.00 95.19 296 ARG A CA 1
ATOM 2273 C C . ARG A 1 296 ? -7.174 -13.603 14.878 1.00 95.19 296 ARG A C 1
ATOM 2275 O O . ARG A 1 296 ? -8.184 -13.578 15.566 1.00 95.19 296 ARG A O 1
ATOM 228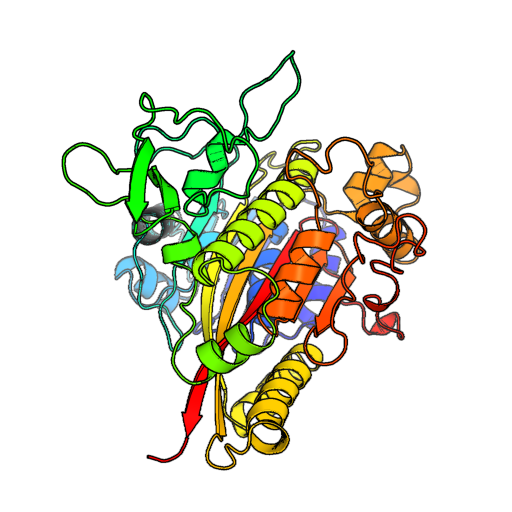2 N N . SER A 1 297 ? -6.032 -13.024 15.263 1.00 93.62 297 SER A N 1
ATOM 2283 C CA . SER A 1 297 ? -5.868 -12.386 16.582 1.00 93.62 297 SER A CA 1
ATOM 2284 C C . SER A 1 297 ? -6.890 -11.271 16.825 1.00 93.62 297 SER A C 1
ATOM 2286 O O . SER A 1 297 ? -7.327 -11.067 17.955 1.00 93.62 297 SER A O 1
ATOM 2288 N N . ILE A 1 298 ? -7.265 -10.522 15.782 1.00 94.31 298 ILE A N 1
ATOM 2289 C CA . ILE A 1 298 ? -8.313 -9.503 15.887 1.00 94.31 298 ILE A CA 1
ATOM 2290 C C . ILE A 1 298 ? -9.681 -10.145 16.100 1.00 94.31 298 ILE A C 1
ATOM 2292 O O . ILE A 1 298 ? -10.419 -9.697 16.979 1.00 94.31 298 ILE A O 1
ATOM 2296 N N . LEU A 1 299 ? -10.030 -11.150 15.294 1.00 94.25 299 LEU A N 1
ATOM 2297 C CA . LEU A 1 299 ? -11.305 -11.854 15.428 1.00 94.25 299 LEU A CA 1
ATOM 2298 C C . LEU A 1 299 ? -11.450 -12.439 16.834 1.00 94.25 299 LEU A C 1
ATOM 2300 O O . LEU A 1 299 ? -12.446 -12.171 17.498 1.00 94.25 299 LEU A O 1
ATOM 2304 N N . ASP A 1 300 ? -10.431 -13.143 17.323 1.00 92.38 300 ASP A N 1
ATOM 2305 C CA . ASP A 1 300 ? -10.431 -13.742 18.660 1.00 92.38 300 ASP A CA 1
ATOM 2306 C C . ASP A 1 300 ? -10.582 -12.669 19.749 1.00 92.38 300 ASP A C 1
ATOM 2308 O O . ASP A 1 300 ? -11.411 -12.800 20.648 1.00 92.38 300 ASP A O 1
ATOM 2312 N N . LYS A 1 301 ? -9.880 -11.537 19.615 1.00 90.31 301 LYS A N 1
ATOM 2313 C CA . LYS A 1 301 ? -10.007 -10.397 20.533 1.00 90.31 301 LYS A CA 1
ATOM 2314 C C . LYS A 1 301 ? -11.431 -9.842 20.598 1.00 90.31 301 LYS A C 1
ATOM 2316 O O . LYS A 1 301 ? -11.910 -9.496 21.677 1.00 90.31 301 LYS A O 1
ATOM 2321 N N . VAL A 1 302 ? -12.124 -9.730 19.468 1.00 91.69 302 VAL A N 1
ATOM 2322 C CA . VAL A 1 302 ? -13.516 -9.250 19.443 1.00 91.69 302 VAL A CA 1
ATOM 2323 C C . VAL A 1 302 ? -14.476 -10.308 19.993 1.00 91.69 302 VAL A C 1
ATOM 2325 O O . VAL A 1 302 ? -15.352 -9.990 20.798 1.00 91.69 302 VAL A O 1
ATOM 2328 N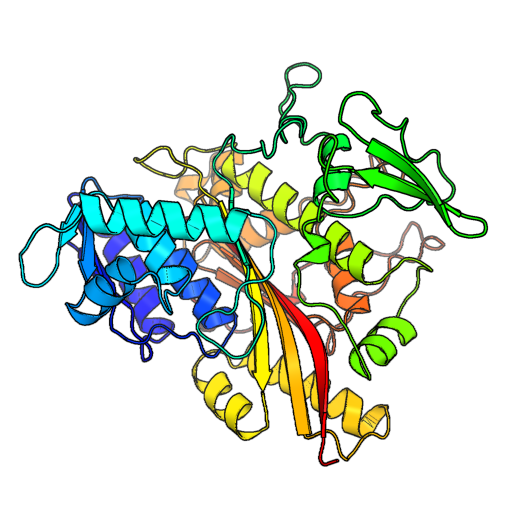 N . ARG A 1 303 ? -14.288 -11.576 19.631 1.00 92.19 303 ARG A N 1
ATOM 2329 C CA . ARG A 1 303 ? -15.175 -12.669 20.047 1.00 92.19 303 ARG A CA 1
ATOM 2330 C C . ARG A 1 303 ? -15.070 -12.966 21.537 1.00 92.19 303 ARG A C 1
ATOM 2332 O O . ARG A 1 303 ? -16.084 -13.013 22.229 1.00 92.19 303 ARG A O 1
ATOM 2339 N N . GLU A 1 304 ? -13.850 -13.143 22.030 1.00 88.56 304 GLU A N 1
ATOM 2340 C CA . GLU A 1 304 ? -13.580 -13.622 23.384 1.00 88.56 304 GLU A CA 1
ATOM 2341 C C . GLU A 1 304 ? -13.482 -12.475 24.390 1.00 88.56 304 GLU A C 1
ATOM 2343 O O . GLU A 1 304 ? -14.165 -12.489 25.415 1.00 88.56 304 GLU A O 1
ATOM 2348 N N . GLU A 1 305 ? -12.668 -11.452 24.107 1.00 83.19 305 GLU A N 1
ATOM 2349 C CA . GLU A 1 305 ? -12.417 -10.377 25.078 1.00 83.19 305 GLU A CA 1
ATOM 2350 C C . GLU A 1 305 ? -13.543 -9.337 25.110 1.00 83.19 305 GLU A C 1
ATOM 2352 O O . GLU A 1 305 ? -13.745 -8.678 26.133 1.00 83.19 305 GLU A O 1
ATOM 2357 N N . ARG A 1 306 ? -14.268 -9.158 23.996 1.00 82.31 306 ARG A N 1
ATOM 2358 C CA . ARG A 1 306 ? -15.355 -8.167 23.884 1.00 82.31 306 ARG A CA 1
ATOM 2359 C C . ARG A 1 306 ? -16.755 -8.767 23.917 1.00 82.31 306 ARG A C 1
ATOM 2361 O O . ARG A 1 306 ? -17.709 -8.006 24.025 1.00 82.31 306 ARG A O 1
ATOM 2368 N N . GLY A 1 307 ? -16.876 -10.093 23.922 1.00 88.06 307 GLY A N 1
ATOM 2369 C CA . GLY A 1 307 ? -18.156 -10.775 24.100 1.00 88.06 307 GLY A CA 1
ATOM 2370 C C . GLY A 1 307 ? -19.060 -10.737 22.868 1.00 88.06 307 GLY A C 1
ATOM 2371 O O . GLY A 1 307 ? -20.275 -10.673 23.033 1.00 88.06 307 GLY A O 1
ATOM 2372 N N . HIS A 1 308 ? -18.472 -10.801 21.669 1.00 90.81 308 HIS A N 1
ATOM 2373 C CA . HIS A 1 308 ? -19.179 -10.865 20.383 1.00 90.81 308 HIS A CA 1
ATOM 2374 C C . HIS A 1 308 ? -18.962 -12.218 19.675 1.00 90.81 308 HIS A C 1
ATOM 2376 O O . HIS A 1 308 ? -18.304 -12.272 18.631 1.00 90.81 308 HIS A O 1
ATOM 2382 N N . PRO A 1 309 ? -19.431 -13.349 20.240 1.00 90.69 309 PRO A N 1
ATOM 2383 C CA . PRO A 1 309 ? -19.185 -14.683 19.683 1.00 90.69 309 PRO A CA 1
ATOM 2384 C C . PRO A 1 309 ? -19.775 -14.897 18.278 1.00 90.69 309 PRO A C 1
ATOM 2386 O O . PRO A 1 309 ? -19.303 -15.784 17.563 1.00 90.69 309 PRO A O 1
ATOM 2389 N N . GLU A 1 310 ? -20.780 -14.103 17.898 1.00 93.12 310 GLU A N 1
ATOM 2390 C CA . GLU A 1 310 ? -21.452 -14.098 16.594 1.00 93.12 310 GLU A CA 1
ATOM 2391 C C . GLU A 1 310 ? -20.575 -13.584 15.444 1.00 93.12 310 GLU A C 1
ATOM 2393 O O . GLU A 1 310 ? -20.843 -13.890 14.280 1.00 93.12 310 GLU A O 1
ATOM 2398 N N . VAL A 1 311 ? -19.525 -12.818 15.759 1.00 94.31 311 VAL A N 1
ATOM 2399 C CA . VAL A 1 311 ? -18.595 -12.280 14.764 1.00 94.31 311 VAL A CA 1
ATOM 2400 C C . VAL A 1 311 ? -17.748 -13.415 14.201 1.00 94.31 311 VAL A C 1
ATOM 2402 O O . VAL A 1 311 ? -17.004 -14.074 14.929 1.00 94.31 311 VAL A O 1
ATOM 2405 N N . HIS A 1 312 ? -17.837 -13.625 12.892 1.00 94.19 312 HIS A N 1
ATOM 2406 C CA . HIS A 1 312 ? -17.075 -14.645 12.167 1.00 94.19 312 HIS A CA 1
ATOM 2407 C C . HIS A 1 312 ? -16.302 -14.081 10.970 1.00 94.19 312 HIS A C 1
ATOM 2409 O O . HIS A 1 312 ? -15.514 -14.806 10.367 1.00 94.19 312 HIS A O 1
ATOM 2415 N N . GLN A 1 313 ? -16.485 -12.796 10.662 1.00 95.75 313 GLN A N 1
ATOM 2416 C CA . GLN A 1 313 ? -15.852 -12.127 9.534 1.00 95.75 313 GLN A CA 1
ATOM 2417 C C . GLN A 1 313 ? -15.215 -10.803 9.967 1.00 95.75 313 GLN A C 1
ATOM 2419 O O . GLN A 1 313 ? -15.733 -10.095 10.837 1.00 95.75 313 GLN A O 1
ATOM 2424 N N . VAL A 1 314 ? -14.091 -10.446 9.349 1.00 95.88 314 VAL A N 1
ATOM 2425 C CA . VAL A 1 314 ? -13.431 -9.148 9.526 1.00 95.88 314 VAL A CA 1
ATOM 2426 C C . VAL A 1 314 ? -13.138 -8.518 8.172 1.00 95.88 314 VAL A C 1
ATOM 2428 O O . VAL A 1 314 ? -12.537 -9.145 7.304 1.00 95.88 314 VAL A O 1
ATOM 2431 N N . THR A 1 315 ? -13.508 -7.252 8.013 1.00 95.44 315 THR A N 1
ATOM 2432 C CA . THR A 1 315 ? -13.040 -6.417 6.907 1.00 95.44 315 THR A CA 1
ATOM 2433 C C . THR A 1 315 ? -11.880 -5.568 7.401 1.00 95.44 315 THR A C 1
ATOM 2435 O O . THR A 1 315 ? -12.005 -4.793 8.354 1.00 95.44 315 THR A O 1
ATOM 2438 N N . LEU A 1 316 ? -10.732 -5.715 6.751 1.00 95.56 316 LEU A N 1
ATOM 2439 C CA . LEU A 1 316 ? -9.497 -5.001 7.028 1.00 95.56 316 LEU A CA 1
ATOM 2440 C C . LEU A 1 316 ? -9.281 -3.918 5.973 1.00 95.56 316 LEU A C 1
ATOM 2442 O O . LEU A 1 316 ? -9.222 -4.188 4.777 1.00 95.56 316 LEU A O 1
ATOM 2446 N N . GLY A 1 317 ? -9.117 -2.685 6.432 1.00 93.75 317 GLY A N 1
ATOM 2447 C CA . GLY A 1 317 ? -8.647 -1.578 5.620 1.00 93.75 317 GLY A CA 1
ATOM 2448 C C . GLY A 1 317 ? -7.140 -1.617 5.483 1.00 93.75 317 GLY A C 1
ATOM 2449 O O . GLY A 1 317 ? -6.436 -1.819 6.470 1.00 93.75 317 GLY A O 1
ATOM 2450 N N . THR A 1 318 ? -6.640 -1.397 4.274 1.00 94.00 318 THR A N 1
ATOM 2451 C CA . THR A 1 318 ? -5.215 -1.458 3.971 1.00 94.00 318 THR A CA 1
ATOM 2452 C C . THR A 1 318 ? -4.724 -0.225 3.247 1.00 94.00 318 THR A C 1
ATOM 2454 O O . THR A 1 318 ? -5.452 0.414 2.485 1.00 94.00 318 THR A O 1
ATOM 2457 N N . ILE A 1 319 ? -3.468 0.099 3.522 1.00 93.00 319 ILE A N 1
ATOM 2458 C CA . ILE A 1 319 ? -2.730 1.206 2.938 1.00 93.00 319 ILE A CA 1
ATOM 2459 C C . ILE A 1 319 ? -1.380 0.654 2.505 1.00 93.00 319 ILE A C 1
ATOM 2461 O O . ILE A 1 319 ? -0.597 0.256 3.365 1.00 93.00 319 ILE A O 1
ATOM 2465 N N . THR A 1 320 ? -1.084 0.669 1.210 1.00 91.69 320 THR A N 1
ATOM 2466 C CA . THR A 1 320 ? 0.206 0.226 0.673 1.00 91.69 320 THR A CA 1
ATOM 2467 C C . THR A 1 320 ? 0.912 1.390 -0.010 1.00 91.69 320 THR A C 1
ATOM 2469 O O . THR A 1 320 ? 0.393 1.968 -0.962 1.00 91.69 320 THR A O 1
ATOM 2472 N N . ILE A 1 321 ? 2.103 1.731 0.475 1.00 88.94 321 ILE A N 1
ATOM 2473 C CA . ILE A 1 321 ? 3.013 2.712 -0.118 1.00 88.94 321 ILE A CA 1
ATOM 2474 C C . ILE A 1 321 ? 4.154 1.938 -0.761 1.00 88.94 321 ILE A C 1
ATOM 2476 O O . ILE A 1 321 ? 4.905 1.292 -0.043 1.00 88.94 321 ILE A O 1
ATOM 2480 N N . VAL A 1 322 ? 4.311 2.011 -2.079 1.00 86.44 322 VAL A N 1
ATOM 2481 C CA . VAL A 1 322 ? 5.443 1.394 -2.789 1.00 86.44 322 VAL A CA 1
ATOM 2482 C C . VAL A 1 322 ? 6.301 2.486 -3.388 1.00 86.44 322 VAL A C 1
ATOM 2484 O O . VAL A 1 322 ? 5.790 3.334 -4.104 1.00 86.44 322 VAL A O 1
ATOM 2487 N N . ASP A 1 323 ? 7.592 2.462 -3.101 1.00 81.25 323 ASP A N 1
ATOM 2488 C CA . ASP A 1 323 ? 8.592 3.400 -3.594 1.00 81.25 323 ASP A CA 1
ATOM 2489 C C . ASP A 1 323 ? 9.634 2.647 -4.427 1.00 81.25 323 ASP A C 1
ATOM 2491 O O . ASP A 1 323 ? 10.101 1.584 -4.014 1.00 81.25 323 ASP A O 1
ATOM 2495 N N . SER A 1 324 ? 10.003 3.193 -5.587 1.00 78.00 324 SER A N 1
ATOM 2496 C CA . SER A 1 324 ? 11.040 2.660 -6.475 1.00 78.00 324 SER A CA 1
ATOM 2497 C C . SER A 1 324 ? 12.460 3.126 -6.111 1.00 78.00 324 SER A C 1
ATOM 2499 O O . SER A 1 324 ? 13.380 2.956 -6.905 1.00 78.00 324 SER A O 1
ATOM 2501 N N . GLY A 1 325 ? 12.670 3.756 -4.956 1.00 76.31 325 GLY A N 1
ATOM 2502 C CA . GLY A 1 325 ? 13.985 4.210 -4.506 1.00 76.31 325 GLY A CA 1
ATOM 2503 C C . GLY A 1 325 ? 14.993 3.072 -4.310 1.00 76.31 325 GLY A C 1
ATOM 2504 O O . GLY A 1 325 ? 14.756 1.917 -4.627 1.00 76.31 325 GLY A O 1
ATOM 2505 N N . VAL A 1 326 ? 16.152 3.365 -3.734 1.00 73.56 326 VAL A N 1
ATOM 2506 C CA . VAL A 1 326 ? 17.237 2.374 -3.565 1.00 73.56 326 VAL A CA 1
ATOM 2507 C C . VAL A 1 326 ? 17.024 1.364 -2.425 1.00 73.56 326 VAL A C 1
ATOM 2509 O O . VAL A 1 326 ? 17.812 0.435 -2.270 1.00 73.56 326 VAL A O 1
ATOM 2512 N N . GLY A 1 327 ? 15.981 1.543 -1.613 1.00 78.06 327 GLY A N 1
ATOM 2513 C CA . GLY A 1 327 ? 15.734 0.764 -0.398 1.00 78.06 327 GLY A CA 1
ATOM 2514 C C . GLY A 1 327 ? 16.461 1.302 0.845 1.00 78.06 327 GLY A C 1
ATOM 2515 O O . GLY A 1 327 ? 17.494 1.972 0.760 1.00 78.06 327 GLY A O 1
ATOM 2516 N N . LEU A 1 328 ? 15.921 1.001 2.031 1.00 79.00 328 LEU A N 1
ATOM 2517 C CA . LEU A 1 328 ? 16.372 1.573 3.309 1.00 79.00 328 LEU A CA 1
ATOM 2518 C C . LEU A 1 328 ? 17.818 1.194 3.660 1.00 79.00 328 LEU A C 1
ATOM 2520 O O . LEU A 1 328 ? 18.628 2.057 4.005 1.00 79.00 328 LEU A O 1
ATOM 2524 N N . ALA A 1 329 ? 18.155 -0.094 3.570 1.00 79.12 329 ALA A N 1
ATOM 2525 C CA . ALA A 1 329 ? 19.476 -0.594 3.943 1.00 79.12 329 ALA A CA 1
ATOM 2526 C C . ALA A 1 329 ? 20.577 -0.049 3.020 1.00 79.12 329 ALA A C 1
ATOM 2528 O O . ALA A 1 329 ? 21.613 0.414 3.500 1.00 79.12 329 ALA A O 1
ATOM 2529 N N . ARG A 1 330 ? 20.327 -0.033 1.705 1.00 79.00 330 ARG A N 1
ATOM 2530 C CA . ARG A 1 330 ? 21.252 0.520 0.709 1.00 79.00 330 ARG A CA 1
ATOM 2531 C C . ARG A 1 330 ? 21.426 2.027 0.861 1.00 79.00 330 ARG A C 1
ATOM 2533 O O . ARG A 1 330 ? 22.563 2.484 0.876 1.00 79.00 330 ARG A O 1
ATOM 2540 N N . SER A 1 331 ? 20.337 2.773 1.071 1.00 77.06 331 SER A N 1
ATOM 2541 C CA . SER A 1 331 ? 20.384 4.213 1.372 1.00 77.06 331 SER A CA 1
ATOM 2542 C C . SER A 1 331 ? 21.321 4.507 2.553 1.00 77.06 331 SER A C 1
ATOM 2544 O O . SER A 1 331 ? 22.171 5.395 2.473 1.00 77.06 331 SER A O 1
ATOM 2546 N N . VAL A 1 332 ? 21.246 3.716 3.631 1.00 79.06 332 VAL A N 1
ATOM 2547 C CA . VAL A 1 332 ? 22.152 3.868 4.781 1.00 79.06 332 VAL A CA 1
ATOM 2548 C C . VAL A 1 332 ? 23.583 3.447 4.463 1.00 79.06 332 VAL A C 1
ATOM 2550 O O . VAL A 1 332 ? 24.505 4.169 4.839 1.00 79.06 332 VAL A O 1
ATOM 2553 N N . ALA A 1 333 ? 23.790 2.308 3.799 1.00 80.75 333 ALA A N 1
ATOM 2554 C CA . ALA A 1 333 ? 25.127 1.843 3.427 1.00 80.75 333 ALA A CA 1
ATOM 2555 C C . ALA A 1 333 ? 25.852 2.888 2.564 1.00 80.75 333 ALA A C 1
ATOM 2557 O O . ALA A 1 333 ? 26.992 3.247 2.848 1.00 80.75 333 ALA A O 1
ATOM 2558 N N . ALA A 1 334 ? 25.156 3.462 1.588 1.00 77.38 334 ALA A N 1
ATOM 2559 C CA . ALA A 1 334 ? 25.669 4.516 0.729 1.00 77.38 334 ALA A CA 1
ATOM 2560 C C . ALA A 1 334 ? 25.949 5.826 1.470 1.00 77.38 334 ALA A C 1
ATOM 2562 O O . ALA A 1 334 ? 27.016 6.411 1.291 1.00 77.38 334 ALA A O 1
ATOM 2563 N N . ALA A 1 335 ? 25.064 6.255 2.375 1.00 76.81 335 ALA A N 1
ATOM 2564 C CA . ALA A 1 335 ? 25.312 7.426 3.220 1.00 76.81 335 ALA A CA 1
ATOM 2565 C C . ALA A 1 335 ? 26.553 7.265 4.123 1.00 76.81 335 ALA A C 1
ATOM 2567 O O . ALA A 1 335 ? 27.149 8.258 4.543 1.00 76.81 335 ALA A O 1
ATOM 2568 N N . LEU A 1 336 ? 26.942 6.024 4.429 1.00 82.56 336 LEU A N 1
ATOM 2569 C CA . LEU A 1 336 ? 28.151 5.689 5.184 1.00 82.56 336 LEU A CA 1
ATOM 2570 C C . LEU A 1 336 ? 29.379 5.431 4.292 1.00 82.56 336 LEU A C 1
ATOM 2572 O O . LEU A 1 336 ? 30.479 5.298 4.826 1.00 82.56 336 LEU A O 1
ATOM 2576 N N . GLY A 1 337 ? 29.217 5.367 2.967 1.00 82.94 337 GLY A N 1
ATOM 2577 C CA . GLY A 1 337 ? 30.275 4.968 2.036 1.00 82.94 337 GLY A CA 1
ATOM 2578 C C . GLY A 1 337 ? 30.673 3.492 2.157 1.00 82.94 337 GLY A C 1
ATOM 2579 O O . GLY A 1 337 ? 31.831 3.157 1.935 1.00 82.94 337 GLY A O 1
ATOM 2580 N N . GLU A 1 338 ? 29.735 2.626 2.552 1.00 88.38 338 GLU A N 1
ATOM 2581 C CA . GLU A 1 338 ? 29.935 1.193 2.812 1.00 88.38 338 GLU A CA 1
ATOM 2582 C C . GLU A 1 338 ? 29.081 0.297 1.886 1.00 88.38 338 GLU A C 1
ATOM 2584 O O . GLU A 1 338 ? 28.686 -0.805 2.267 1.00 88.38 338 GLU A O 1
ATOM 2589 N N . GLU A 1 339 ? 28.733 0.754 0.677 1.00 81.88 339 GLU A N 1
ATOM 2590 C CA . GLU A 1 339 ? 27.902 -0.027 -0.263 1.00 81.88 339 GLU A CA 1
ATOM 2591 C C . GLU A 1 339 ? 28.544 -1.356 -0.667 1.00 81.88 339 GLU A C 1
ATOM 2593 O O . GLU A 1 339 ? 27.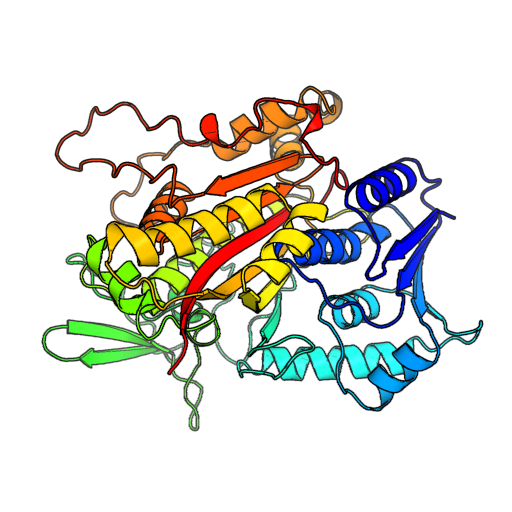848 -2.349 -0.859 1.00 81.88 339 GLU A O 1
ATOM 2598 N N . ASP A 1 340 ? 29.873 -1.394 -0.741 1.00 81.00 340 ASP A N 1
ATOM 2599 C CA . ASP A 1 340 ? 30.674 -2.594 -0.996 1.00 81.00 340 ASP A CA 1
ATOM 2600 C C . ASP A 1 340 ? 30.492 -3.669 0.087 1.00 81.00 340 ASP A C 1
ATOM 2602 O O . ASP A 1 340 ? 30.695 -4.857 -0.165 1.00 81.00 340 ASP A O 1
ATOM 2606 N N . ARG A 1 341 ? 30.076 -3.261 1.291 1.00 83.81 341 ARG A N 1
ATOM 2607 C CA . ARG A 1 341 ? 29.808 -4.147 2.426 1.00 83.81 341 ARG A CA 1
ATOM 2608 C C . ARG A 1 341 ? 28.356 -4.586 2.502 1.00 83.81 341 ARG A C 1
ATOM 2610 O O . ARG A 1 341 ? 28.042 -5.401 3.372 1.00 83.81 341 ARG A O 1
ATOM 2617 N N . LEU A 1 342 ? 27.468 -4.065 1.653 1.00 80.31 342 LEU A N 1
ATOM 2618 C CA . LEU A 1 342 ? 26.062 -4.454 1.627 1.00 80.31 342 LEU A CA 1
ATOM 2619 C C . LEU A 1 342 ? 25.919 -5.846 0.998 1.00 80.31 342 LEU A C 1
ATOM 2621 O O . LEU A 1 342 ? 26.017 -6.046 -0.210 1.00 80.31 342 LEU A O 1
ATOM 2625 N N . THR A 1 343 ? 25.659 -6.820 1.856 1.00 76.75 343 THR A N 1
ATOM 2626 C CA . THR A 1 343 ? 25.437 -8.229 1.535 1.00 76.75 343 THR A CA 1
ATOM 2627 C C . THR A 1 343 ? 24.154 -8.679 2.222 1.00 76.75 343 THR A C 1
ATOM 2629 O O . THR A 1 343 ? 23.699 -8.017 3.153 1.00 76.75 343 THR A O 1
ATOM 2632 N N . ARG A 1 344 ? 23.616 -9.847 1.851 1.00 71.56 344 ARG A N 1
ATOM 2633 C CA . ARG A 1 344 ? 22.442 -10.430 2.526 1.00 71.56 344 ARG A CA 1
ATOM 2634 C C . ARG A 1 344 ? 22.621 -10.510 4.051 1.00 71.56 344 ARG A C 1
ATOM 2636 O O . ARG A 1 344 ? 21.700 -10.227 4.804 1.00 71.56 344 ARG A O 1
ATOM 2643 N N . ASN A 1 345 ? 23.837 -10.810 4.508 1.00 73.81 345 ASN A N 1
ATOM 2644 C CA . ASN A 1 345 ? 24.145 -10.954 5.933 1.00 73.81 345 ASN A CA 1
ATOM 2645 C C . ASN A 1 345 ? 24.262 -9.608 6.670 1.00 73.81 345 ASN A C 1
ATOM 2647 O O . ASN A 1 345 ? 24.043 -9.539 7.877 1.00 73.81 345 ASN A O 1
ATOM 2651 N N . THR A 1 346 ? 24.645 -8.537 5.972 1.00 80.25 346 THR A N 1
ATOM 2652 C CA . THR A 1 346 ? 24.854 -7.204 6.566 1.00 80.25 346 THR A CA 1
ATOM 2653 C C . THR A 1 346 ? 23.663 -6.271 6.358 1.00 80.25 346 THR A C 1
ATOM 2655 O O . THR A 1 346 ? 23.551 -5.266 7.060 1.00 80.25 346 THR A O 1
ATOM 2658 N N . GLU A 1 347 ? 22.743 -6.609 5.454 1.00 77.44 347 GLU A N 1
ATOM 2659 C CA . GLU A 1 347 ? 21.547 -5.829 5.133 1.00 77.44 347 GLU A CA 1
ATOM 2660 C C . GLU A 1 347 ? 20.669 -5.578 6.360 1.00 77.44 347 GLU A C 1
ATOM 2662 O O . GLU A 1 347 ? 20.316 -4.430 6.625 1.00 77.44 347 GLU A O 1
ATOM 2667 N N . ILE A 1 348 ? 20.430 -6.605 7.181 1.00 77.69 348 ILE A N 1
ATOM 2668 C CA . ILE A 1 348 ? 19.686 -6.474 8.444 1.00 77.69 348 ILE A CA 1
ATOM 2669 C C . ILE A 1 348 ? 20.369 -5.467 9.377 1.00 77.69 348 ILE A C 1
ATOM 2671 O O . ILE A 1 348 ? 19.703 -4.653 10.009 1.00 77.69 348 ILE A O 1
ATOM 2675 N N . SER A 1 349 ? 21.704 -5.452 9.441 1.00 78.62 349 SER A N 1
ATOM 2676 C CA . SER A 1 349 ? 22.432 -4.491 10.282 1.00 78.62 349 SER A CA 1
ATOM 2677 C C . SER A 1 349 ? 22.259 -3.052 9.787 1.00 78.62 349 SER A C 1
ATOM 2679 O O . SER A 1 349 ? 22.078 -2.137 10.594 1.00 78.62 349 SER A O 1
ATOM 2681 N N . TYR A 1 350 ? 22.286 -2.832 8.470 1.00 79.94 350 TYR A N 1
ATOM 2682 C CA . TYR A 1 350 ? 22.011 -1.516 7.888 1.00 79.94 350 TYR A CA 1
ATOM 2683 C C . TYR A 1 350 ? 20.553 -1.103 8.057 1.00 79.94 350 TYR A C 1
ATOM 2685 O O . TYR A 1 350 ? 20.283 0.066 8.323 1.00 79.94 350 TYR A O 1
ATOM 2693 N N . LEU A 1 351 ? 19.628 -2.054 7.983 1.00 77.31 351 LEU A N 1
ATOM 2694 C CA . LEU A 1 351 ? 18.216 -1.824 8.225 1.00 77.31 351 LEU A CA 1
ATOM 2695 C C . LEU A 1 351 ? 17.953 -1.439 9.679 1.00 77.31 351 LEU A C 1
ATOM 2697 O O . LEU A 1 351 ? 17.349 -0.401 9.928 1.00 77.31 351 LEU A O 1
ATOM 2701 N N . ILE A 1 352 ? 18.513 -2.183 10.640 1.00 74.75 352 ILE A N 1
ATOM 2702 C CA . ILE A 1 352 ? 18.496 -1.808 12.059 1.00 74.75 352 ILE A CA 1
ATOM 2703 C C . ILE A 1 352 ? 19.011 -0.382 12.217 1.00 74.75 352 ILE A C 1
ATOM 2705 O O . ILE A 1 352 ? 18.389 0.394 12.929 1.00 74.75 352 ILE A O 1
ATOM 2709 N N . ARG A 1 353 ? 20.104 0.010 11.551 1.00 76.38 353 ARG A N 1
ATOM 2710 C CA . ARG A 1 353 ? 20.620 1.390 11.606 1.00 76.38 353 ARG A CA 1
ATOM 2711 C C . ARG A 1 353 ? 19.672 2.414 10.974 1.00 76.38 353 ARG A C 1
ATOM 2713 O O . ARG A 1 353 ? 19.526 3.496 11.540 1.00 76.38 353 ARG A O 1
ATOM 2720 N N . ALA A 1 354 ? 19.043 2.094 9.840 1.00 74.94 354 ALA A N 1
ATOM 2721 C CA . ALA A 1 354 ? 18.055 2.951 9.176 1.00 74.94 354 ALA A CA 1
ATOM 2722 C C . ALA A 1 354 ? 16.897 3.269 10.122 1.00 74.94 354 ALA A C 1
ATOM 2724 O O . ALA A 1 354 ? 16.545 4.427 10.337 1.00 74.94 354 ALA A O 1
ATOM 2725 N N . LEU A 1 355 ? 16.402 2.218 10.761 1.00 71.56 355 LEU A N 1
ATOM 2726 C CA . LEU A 1 355 ? 15.318 2.219 11.723 1.00 71.56 355 LEU A CA 1
ATOM 2727 C C . LEU A 1 355 ? 15.718 2.828 13.078 1.00 71.56 355 LEU A C 1
ATOM 2729 O O . LEU A 1 355 ? 14.934 3.520 13.721 1.00 71.56 355 LEU A O 1
ATOM 2733 N N . SER A 1 356 ? 16.967 2.639 13.500 1.00 65.44 356 SER A N 1
ATOM 2734 C CA . SER A 1 356 ? 17.507 3.138 14.770 1.00 65.44 356 SER A CA 1
ATOM 2735 C C . SER A 1 356 ? 17.909 4.608 14.721 1.00 65.44 356 SER A C 1
ATOM 2737 O O . SER A 1 356 ? 18.424 5.104 15.726 1.00 65.44 356 SER A O 1
ATOM 2739 N N . LYS A 1 357 ? 17.704 5.326 13.601 1.00 60.16 357 LYS A N 1
ATOM 2740 C CA . LYS A 1 357 ? 17.888 6.785 13.554 1.00 60.16 357 LYS A CA 1
ATOM 2741 C C . LYS A 1 357 ? 17.022 7.398 14.656 1.00 60.16 357 LYS A C 1
ATOM 2743 O O . LYS A 1 357 ? 15.807 7.502 14.546 1.00 60.16 357 LYS A O 1
ATOM 2748 N N . HIS A 1 358 ? 17.691 7.726 15.762 1.00 45.69 358 HIS A N 1
ATOM 2749 C CA . HIS A 1 358 ? 17.064 8.073 17.026 1.00 45.69 358 HIS A CA 1
ATOM 2750 C C . HIS A 1 358 ? 16.028 9.181 16.852 1.00 45.69 358 HIS A C 1
ATOM 2752 O O . HIS A 1 358 ? 16.230 10.090 16.042 1.00 45.69 358 HIS A O 1
ATOM 2758 N N . LEU A 1 359 ? 15.014 9.166 17.726 1.00 44.94 359 LEU A N 1
ATOM 2759 C CA . LEU A 1 359 ? 14.271 10.349 18.160 1.00 44.94 359 LEU A CA 1
ATOM 2760 C C . LEU A 1 359 ? 15.284 11.432 18.564 1.00 44.94 359 LEU A C 1
ATOM 2762 O O . LEU A 1 359 ? 15.659 11.571 19.732 1.00 44.94 359 LEU A O 1
ATOM 2766 N N . ARG A 1 360 ? 15.811 12.187 17.597 1.00 38.53 360 ARG A N 1
ATOM 2767 C CA . ARG A 1 360 ? 16.622 13.358 17.890 1.00 38.53 360 ARG A CA 1
ATOM 2768 C C . ARG A 1 360 ? 15.655 14.311 18.568 1.00 38.53 360 ARG A C 1
ATOM 2770 O O . ARG A 1 360 ? 14.780 14.862 17.918 1.00 38.53 360 ARG A O 1
ATOM 2777 N N . ARG A 1 361 ? 15.841 14.494 19.880 1.00 38.59 361 ARG A N 1
ATOM 2778 C CA . ARG A 1 361 ? 15.085 15.355 20.817 1.00 38.59 361 ARG A CA 1
ATOM 2779 C C . ARG A 1 361 ? 14.824 16.802 20.355 1.00 38.59 361 ARG A C 1
ATOM 2781 O O . ARG A 1 361 ? 14.265 17.593 21.107 1.00 38.59 361 ARG A O 1
ATOM 2788 N N . ARG A 1 362 ? 15.232 17.200 19.151 1.00 33.50 362 ARG A N 1
ATOM 2789 C CA . ARG A 1 362 ? 14.938 18.514 18.595 1.00 33.50 362 ARG A CA 1
ATOM 2790 C C . ARG A 1 362 ? 13.551 18.483 17.972 1.00 33.50 362 ARG A C 1
ATOM 2792 O O . ARG A 1 362 ? 13.432 18.179 16.794 1.00 33.50 362 ARG A O 1
ATOM 2799 N N . ARG A 1 363 ? 12.570 18.891 18.787 1.00 39.47 363 ARG A N 1
ATOM 2800 C CA . ARG A 1 363 ? 11.158 19.186 18.477 1.00 39.47 363 ARG A CA 1
ATOM 2801 C C . ARG A 1 363 ? 10.159 18.145 18.992 1.00 39.47 363 ARG A C 1
ATOM 2803 O O . ARG A 1 363 ? 9.359 17.613 18.234 1.00 39.47 363 ARG A O 1
ATOM 2810 N N . PHE A 1 364 ? 10.108 17.988 20.318 1.00 39.38 364 PHE A N 1
ATOM 2811 C CA . PHE A 1 364 ? 8.860 17.587 20.995 1.00 39.38 364 PHE A CA 1
ATOM 2812 C C . PHE A 1 364 ? 7.678 18.502 20.602 1.00 39.38 364 PHE A C 1
ATOM 2814 O O . PHE A 1 364 ? 6.524 18.105 20.684 1.00 39.38 364 PHE A O 1
ATOM 2821 N N . GLU A 1 365 ? 7.981 19.719 20.139 1.00 39.25 365 GLU A N 1
ATOM 2822 C CA . GLU A 1 365 ? 7.013 20.775 19.852 1.00 39.25 365 GLU A CA 1
ATOM 2823 C C . GLU A 1 365 ? 6.557 20.856 18.382 1.00 39.25 365 GLU A C 1
ATOM 2825 O O . GLU A 1 365 ? 5.618 21.588 18.102 1.00 39.25 365 GLU A O 1
ATOM 2830 N N . LEU A 1 366 ? 7.181 20.126 17.440 1.00 34.22 366 LEU A N 1
ATOM 2831 C CA . LEU A 1 366 ? 6.905 20.268 15.991 1.00 34.22 366 LEU A CA 1
ATOM 2832 C C . LEU A 1 366 ? 6.827 18.929 15.231 1.00 34.22 366 LEU A C 1
ATOM 2834 O O . LEU A 1 366 ? 7.227 18.834 14.078 1.00 34.22 366 LEU A O 1
ATOM 2838 N N . GLY A 1 367 ? 6.315 17.876 15.869 1.00 39.53 367 GLY A N 1
ATOM 2839 C CA . GLY A 1 367 ? 5.625 16.811 15.135 1.00 39.53 367 GLY A CA 1
ATOM 2840 C C . GLY A 1 367 ? 6.439 15.831 14.278 1.00 39.53 367 GLY A C 1
ATOM 2841 O O . GLY A 1 367 ? 5.790 15.033 13.624 1.00 39.53 367 GLY A O 1
ATOM 2842 N N . ASN A 1 368 ? 7.777 15.808 14.312 1.00 44.69 368 ASN A N 1
ATOM 2843 C CA . ASN A 1 368 ? 8.584 14.751 13.671 1.00 44.69 368 ASN A CA 1
ATOM 2844 C C . ASN A 1 368 ? 8.945 13.661 14.689 1.00 44.69 368 ASN A C 1
ATOM 2846 O O . ASN A 1 368 ? 10.098 13.515 15.100 1.00 44.69 368 ASN A O 1
ATOM 2850 N N . ILE A 1 369 ? 7.935 12.934 15.158 1.00 52.25 369 ILE A N 1
ATOM 2851 C CA . ILE A 1 369 ? 8.126 11.805 16.082 1.00 52.25 369 ILE A CA 1
ATOM 2852 C C . ILE A 1 369 ? 8.518 10.535 15.288 1.00 52.25 369 ILE A C 1
ATOM 2854 O O . ILE A 1 369 ? 9.059 9.586 15.861 1.00 52.25 369 ILE A O 1
ATOM 2858 N N . GLY A 1 370 ? 8.326 10.532 13.960 1.00 67.50 370 GLY A N 1
ATOM 2859 C CA . GLY A 1 370 ? 8.774 9.470 13.062 1.00 67.50 370 GLY A CA 1
ATOM 2860 C C . GLY A 1 370 ? 8.046 8.153 13.318 1.00 67.50 370 GLY A C 1
ATOM 2861 O O . GLY A 1 370 ? 6.901 8.133 13.776 1.00 67.50 370 GLY A O 1
ATOM 2862 N N . LEU A 1 371 ? 8.724 7.025 13.082 1.00 75.38 371 LEU A N 1
ATOM 2863 C CA . LEU A 1 371 ? 8.109 5.701 13.213 1.00 75.38 371 LEU A CA 1
ATOM 2864 C C . LEU A 1 371 ? 7.543 5.415 14.619 1.00 75.38 371 LEU A C 1
ATOM 2866 O O . LEU A 1 371 ? 6.639 4.602 14.760 1.00 75.38 371 LEU A O 1
ATOM 2870 N N . ALA A 1 372 ? 7.999 6.092 15.676 1.00 75.75 372 ALA A N 1
ATOM 2871 C CA . ALA A 1 372 ? 7.385 5.942 16.999 1.00 75.75 372 ALA A CA 1
ATOM 2872 C C . ALA A 1 372 ? 5.929 6.458 17.037 1.00 75.75 372 ALA A C 1
ATOM 2874 O O . ALA A 1 372 ? 5.088 5.877 17.721 1.00 75.75 372 ALA A O 1
ATOM 2875 N N . ARG A 1 373 ? 5.597 7.512 16.272 1.00 77.19 373 ARG A N 1
ATOM 2876 C CA . ARG A 1 373 ? 4.211 7.993 16.135 1.00 77.19 373 ARG A CA 1
ATOM 2877 C C . ARG A 1 373 ? 3.381 7.016 15.330 1.00 77.19 373 ARG A C 1
ATOM 2879 O O . ARG A 1 373 ? 2.285 6.692 15.761 1.00 77.19 373 ARG A O 1
ATOM 2886 N N . VAL A 1 374 ? 3.933 6.507 14.230 1.00 84.44 374 VAL A N 1
ATOM 2887 C CA . VAL A 1 374 ? 3.325 5.428 13.438 1.00 84.44 374 VAL A CA 1
ATOM 2888 C C . VAL A 1 374 ? 2.966 4.245 14.340 1.00 84.44 374 VAL A C 1
ATOM 2890 O O . VAL A 1 374 ? 1.821 3.816 14.354 1.00 84.44 374 VAL A O 1
ATOM 2893 N N . GLN A 1 375 ? 3.899 3.783 15.175 1.00 85.12 375 GLN A N 1
ATOM 2894 C CA . GLN A 1 375 ? 3.677 2.668 16.100 1.00 85.12 375 GLN A CA 1
ATOM 2895 C C . GLN A 1 375 ? 2.569 2.935 17.125 1.00 85.12 375 GLN A C 1
ATOM 2897 O O . GLN A 1 375 ? 1.746 2.059 17.390 1.00 85.12 375 GLN A O 1
ATOM 2902 N N . LEU A 1 376 ? 2.521 4.147 17.685 1.00 83.44 376 LEU A N 1
ATOM 2903 C CA . LEU A 1 376 ? 1.453 4.547 18.598 1.00 83.44 376 LEU A CA 1
ATOM 2904 C C . LEU A 1 376 ? 0.088 4.574 17.897 1.00 83.44 376 LEU A C 1
ATOM 2906 O O . LEU A 1 376 ? -0.878 4.020 18.414 1.00 83.44 376 LEU A O 1
ATOM 2910 N N . LEU A 1 377 ? 0.011 5.199 16.720 1.00 87.50 377 LEU A N 1
ATOM 2911 C CA . LEU A 1 377 ? -1.226 5.285 15.944 1.00 87.50 377 LEU A CA 1
ATOM 2912 C C . LEU A 1 377 ? -1.715 3.884 15.561 1.00 87.50 377 LEU A C 1
ATOM 2914 O O . LEU A 1 377 ? -2.882 3.572 15.757 1.00 87.50 377 LEU A O 1
ATOM 2918 N N . LEU A 1 378 ? -0.823 2.995 15.121 1.00 90.88 378 LEU A N 1
ATOM 2919 C CA . LEU A 1 378 ? -1.181 1.611 14.808 1.00 90.88 378 LEU A CA 1
ATOM 2920 C C . LEU A 1 378 ? -1.577 0.795 16.037 1.00 90.88 378 LEU A C 1
ATOM 2922 O O . LEU A 1 378 ? -2.438 -0.070 15.928 1.00 90.88 378 LEU A O 1
ATOM 2926 N N . THR A 1 379 ? -1.030 1.094 17.214 1.00 88.88 379 THR A N 1
ATOM 2927 C CA . THR A 1 379 ? -1.509 0.490 18.467 1.00 88.88 379 THR A CA 1
ATOM 2928 C C . THR A 1 379 ? -2.949 0.911 18.760 1.00 88.88 379 THR A C 1
ATOM 2930 O O . THR A 1 379 ? -3.785 0.055 19.046 1.00 88.88 379 THR A O 1
ATOM 2933 N N . ASN A 1 380 ? -3.276 2.199 18.601 1.00 87.81 380 ASN A N 1
ATOM 2934 C CA . ASN A 1 380 ? -4.650 2.691 18.760 1.00 87.81 380 ASN A CA 1
ATOM 2935 C C . ASN A 1 380 ? -5.613 2.066 17.740 1.00 87.81 380 ASN A C 1
ATOM 2937 O O . ASN A 1 380 ? -6.772 1.807 18.048 1.00 87.81 380 ASN A O 1
ATOM 2941 N N . LEU A 1 381 ? -5.134 1.811 16.524 1.00 90.88 381 LEU A N 1
ATOM 2942 C CA . LEU A 1 381 ? -5.935 1.211 15.462 1.00 90.88 381 LEU A CA 1
ATOM 2943 C C . LEU A 1 381 ? -6.022 -0.319 15.560 1.00 90.88 381 LEU A C 1
ATOM 2945 O O . LEU A 1 381 ? -6.685 -0.917 14.724 1.00 90.88 381 LEU A O 1
ATOM 2949 N N . SER A 1 382 ? -5.376 -0.972 16.540 1.00 92.50 382 SER A N 1
ATOM 2950 C CA . SER A 1 382 ? -5.208 -2.440 16.544 1.00 92.50 382 SER A CA 1
ATOM 2951 C C . SER A 1 382 ? -4.661 -2.947 15.199 1.00 92.50 382 SER A C 1
ATOM 2953 O O . SER A 1 382 ? -5.146 -3.912 14.613 1.00 92.50 382 SER A O 1
ATOM 2955 N N . GLY A 1 383 ? -3.686 -2.217 14.666 1.00 93.75 383 GLY A N 1
ATOM 2956 C CA . GLY A 1 383 ? -3.187 -2.378 13.314 1.00 93.75 383 GLY A CA 1
ATOM 2957 C C . GLY A 1 383 ? -2.109 -3.445 13.165 1.00 93.75 383 GLY A C 1
ATOM 2958 O O . GLY A 1 383 ? -1.608 -4.045 14.120 1.00 93.75 383 GLY A O 1
ATOM 2959 N N . TYR A 1 384 ? -1.714 -3.619 11.916 1.00 93.62 384 TYR A N 1
ATOM 2960 C CA . TYR A 1 384 ? -0.597 -4.424 11.462 1.00 93.62 384 TYR A CA 1
ATOM 2961 C C . TYR A 1 384 ? 0.230 -3.606 10.483 1.00 93.62 384 TYR A C 1
ATOM 2963 O O . TYR A 1 384 ? -0.313 -2.781 9.749 1.00 93.62 384 TYR A O 1
ATOM 2971 N N . MET A 1 385 ? 1.540 -3.815 10.480 1.00 92.12 385 MET A N 1
ATOM 2972 C CA . MET A 1 385 ? 2.440 -3.152 9.547 1.00 92.12 385 MET A CA 1
ATOM 2973 C C . MET A 1 385 ? 3.461 -4.133 9.006 1.00 92.12 385 MET A C 1
ATOM 2975 O O . MET A 1 385 ? 4.038 -4.907 9.770 1.00 92.12 385 MET A O 1
ATOM 2979 N N . THR A 1 386 ? 3.726 -4.026 7.710 1.00 88.69 386 THR A N 1
ATOM 2980 C CA . THR A 1 386 ? 4.891 -4.604 7.056 1.00 88.69 386 THR A CA 1
ATOM 2981 C C . THR A 1 386 ? 5.713 -3.518 6.382 1.00 88.69 386 THR A C 1
ATOM 2983 O O . THR A 1 386 ? 5.185 -2.536 5.858 1.00 88.69 386 THR A O 1
ATOM 2986 N N . VAL A 1 387 ? 7.028 -3.692 6.413 1.00 86.25 387 VAL A N 1
ATOM 2987 C CA . VAL A 1 387 ? 7.990 -2.941 5.615 1.00 86.25 387 VAL A CA 1
ATOM 2988 C C . VAL A 1 387 ? 8.808 -3.965 4.858 1.00 86.25 387 VAL A C 1
ATOM 2990 O O . VAL A 1 387 ? 9.656 -4.635 5.439 1.00 86.25 387 VAL A O 1
ATOM 2993 N N . HIS A 1 388 ? 8.549 -4.060 3.567 1.00 81.69 388 HIS A N 1
ATOM 2994 C CA . HIS A 1 388 ? 9.374 -4.794 2.638 1.00 81.69 388 HIS A CA 1
ATOM 2995 C C . HIS A 1 388 ? 10.401 -3.827 2.046 1.00 81.69 388 HIS A C 1
ATOM 2997 O O . HIS A 1 388 ? 10.043 -2.824 1.432 1.00 81.69 388 HIS A O 1
ATOM 3003 N N . THR A 1 389 ? 11.690 -4.087 2.217 1.00 77.88 389 THR A N 1
ATOM 3004 C CA . THR A 1 389 ? 12.752 -3.266 1.626 1.00 77.88 389 THR A CA 1
ATOM 3005 C C . THR A 1 389 ? 13.944 -4.131 1.287 1.00 77.88 389 THR A C 1
ATOM 3007 O O . THR A 1 389 ? 14.462 -4.844 2.144 1.00 77.88 389 THR A O 1
ATOM 3010 N N . GLY A 1 390 ? 14.463 -3.984 0.070 1.00 71.69 390 GLY A N 1
ATOM 3011 C CA . GLY A 1 390 ? 15.606 -4.791 -0.323 1.00 71.69 390 GLY A CA 1
ATOM 3012 C C . GLY A 1 390 ? 15.254 -6.279 -0.263 1.00 71.69 390 GLY A C 1
ATOM 3013 O O . GLY A 1 390 ? 14.229 -6.708 -0.788 1.00 71.69 390 GLY A O 1
ATOM 3014 N N . SER A 1 391 ? 16.079 -7.042 0.453 1.00 69.06 391 SER A N 1
ATOM 3015 C CA . SER A 1 391 ? 15.882 -8.475 0.667 1.00 69.06 391 SER A CA 1
ATOM 3016 C C . SER A 1 391 ? 15.172 -8.850 1.983 1.00 69.06 391 SER A C 1
ATOM 3018 O O . SER A 1 391 ? 15.210 -10.002 2.420 1.00 69.06 391 SER A O 1
ATOM 3020 N N . VAL A 1 392 ? 14.557 -7.870 2.648 1.00 72.06 392 VAL A N 1
ATOM 3021 C CA . VAL A 1 392 ? 14.072 -8.015 4.020 1.00 72.06 392 VAL A CA 1
ATOM 3022 C C . VAL A 1 392 ? 12.618 -7.583 4.152 1.00 72.06 392 VAL A C 1
ATOM 3024 O O . VAL A 1 392 ? 12.245 -6.473 3.772 1.00 72.06 392 VAL A O 1
ATOM 3027 N N . ASP A 1 393 ? 11.840 -8.447 4.801 1.00 76.50 393 ASP A N 1
ATOM 3028 C CA . ASP A 1 393 ? 10.526 -8.137 5.346 1.00 76.50 393 ASP A CA 1
ATOM 3029 C C . ASP A 1 393 ? 10.609 -7.886 6.846 1.00 76.50 393 ASP A C 1
ATOM 3031 O O . ASP A 1 393 ? 11.182 -8.665 7.608 1.00 76.50 393 ASP A O 1
ATOM 3035 N N . ILE A 1 394 ? 9.996 -6.792 7.269 1.00 79.88 394 ILE A N 1
ATOM 3036 C CA . ILE A 1 394 ? 9.866 -6.413 8.665 1.00 79.88 394 ILE A CA 1
ATOM 3037 C C . ILE A 1 394 ? 8.382 -6.346 8.979 1.00 79.88 394 ILE A C 1
ATOM 3039 O O . ILE A 1 394 ? 7.647 -5.670 8.266 1.00 79.88 394 ILE A O 1
ATOM 3043 N N . LEU A 1 395 ? 7.934 -6.997 10.048 1.00 86.31 395 LEU A N 1
ATOM 3044 C CA . LEU A 1 395 ? 6.513 -7.068 10.379 1.00 86.31 395 LEU A CA 1
ATOM 3045 C C . LEU A 1 395 ? 6.238 -6.760 11.847 1.00 86.31 395 LEU A C 1
ATOM 3047 O O . LEU A 1 395 ? 7.041 -7.063 12.729 1.00 86.31 395 LEU A O 1
ATOM 3051 N N . ARG A 1 396 ? 5.065 -6.184 12.119 1.00 85.75 396 ARG A N 1
ATOM 3052 C CA . ARG A 1 396 ? 4.569 -5.994 13.482 1.00 85.75 396 ARG A CA 1
ATOM 3053 C C . ARG A 1 396 ? 3.058 -6.129 13.560 1.00 85.75 396 ARG A C 1
ATOM 3055 O O . ARG A 1 396 ? 2.316 -5.417 12.891 1.00 85.75 396 ARG A O 1
ATOM 3062 N N . ASN A 1 397 ? 2.626 -7.006 14.460 1.00 89.38 397 ASN A N 1
ATOM 3063 C CA . ASN A 1 397 ? 1.250 -7.112 14.923 1.00 89.38 397 ASN A CA 1
ATOM 3064 C C . ASN A 1 397 ? 1.087 -6.290 16.214 1.00 89.38 397 ASN A C 1
ATOM 3066 O O . ASN A 1 397 ? 1.604 -6.673 17.268 1.00 89.38 397 ASN A O 1
ATOM 3070 N N . PHE A 1 398 ? 0.375 -5.162 16.140 1.00 89.12 398 PHE A N 1
ATOM 3071 C CA . PHE A 1 398 ? 0.165 -4.277 17.291 1.00 89.12 398 PHE A CA 1
ATOM 3072 C C . PHE A 1 398 ? -0.954 -4.751 18.227 1.00 89.12 398 PHE A C 1
ATOM 3074 O O . PHE A 1 398 ? -1.118 -4.187 19.306 1.00 89.12 398 PHE A O 1
ATOM 3081 N N . VAL A 1 399 ? -1.689 -5.803 17.856 1.00 88.12 399 VAL A N 1
ATOM 3082 C CA . VAL A 1 399 ? -2.663 -6.465 18.734 1.00 88.12 399 VAL A CA 1
ATOM 3083 C C . VAL A 1 399 ? -1.940 -7.298 19.783 1.00 88.12 399 VAL A C 1
ATOM 3085 O O . VAL A 1 399 ? -2.215 -7.157 20.971 1.00 88.12 399 VAL A O 1
ATOM 3088 N N . SER A 1 400 ? -0.992 -8.134 19.350 1.00 85.00 400 SER A N 1
ATOM 3089 C CA . SER A 1 400 ? -0.235 -9.026 20.236 1.00 85.00 400 SER A CA 1
ATOM 3090 C C . SER A 1 400 ? 0.954 -8.340 20.911 1.00 85.00 400 SER A C 1
ATOM 3092 O O . SER A 1 400 ? 1.357 -8.738 21.999 1.00 85.00 400 SER A O 1
ATOM 3094 N N . LYS A 1 401 ? 1.553 -7.336 20.256 1.00 84.00 401 LYS A N 1
ATOM 3095 C CA . LYS A 1 401 ? 2.729 -6.595 20.746 1.00 84.00 401 LYS A CA 1
ATOM 3096 C C . LYS A 1 401 ? 2.486 -5.078 20.662 1.00 84.00 401 LYS A C 1
ATOM 3098 O O . LYS A 1 401 ? 3.111 -4.409 19.821 1.00 84.00 401 LYS A O 1
ATOM 3103 N N . PRO A 1 402 ? 1.571 -4.526 21.485 1.00 82.62 402 PRO A N 1
ATOM 3104 C CA . PRO A 1 402 ? 1.261 -3.098 21.479 1.00 82.62 402 PRO A CA 1
ATOM 3105 C C . PRO A 1 402 ? 2.513 -2.257 21.751 1.00 82.62 402 PRO A C 1
ATOM 3107 O O . PRO A 1 402 ? 3.453 -2.703 22.409 1.00 82.62 402 PRO A O 1
ATOM 3110 N N . PHE A 1 403 ? 2.556 -1.042 21.207 1.00 77.81 403 PHE A N 1
ATOM 3111 C CA . PHE A 1 403 ? 3.649 -0.118 21.482 1.00 77.81 403 PHE A CA 1
ATOM 3112 C C . PHE A 1 403 ? 3.410 0.588 22.817 1.00 77.81 403 PHE A C 1
ATOM 3114 O O . PHE A 1 403 ? 2.474 1.380 22.946 1.00 77.81 403 PHE A O 1
ATOM 3121 N N . ASP A 1 404 ? 4.274 0.322 23.797 1.00 68.38 404 ASP A N 1
ATOM 3122 C CA . ASP A 1 404 ? 4.226 1.004 25.086 1.00 68.38 404 ASP A CA 1
ATOM 3123 C C . ASP A 1 404 ? 4.452 2.503 24.894 1.00 68.38 404 ASP A C 1
ATOM 3125 O O . ASP A 1 404 ? 5.475 2.951 24.362 1.00 68.38 404 ASP A O 1
ATOM 3129 N N . THR A 1 405 ? 3.489 3.308 25.337 1.00 59.97 405 THR A N 1
ATOM 3130 C CA . THR A 1 405 ? 3.629 4.755 25.254 1.00 59.97 405 THR A CA 1
ATOM 3131 C C . THR A 1 405 ? 4.831 5.246 26.035 1.00 59.97 405 THR A C 1
ATOM 3133 O O . THR A 1 405 ? 5.035 4.879 27.192 1.00 59.97 405 THR A O 1
ATOM 3136 N N . ILE A 1 406 ? 5.583 6.157 25.415 1.00 55.31 406 ILE A N 1
ATOM 3137 C CA . ILE A 1 406 ? 6.587 6.959 26.106 1.00 55.31 406 ILE A CA 1
ATOM 3138 C C . ILE A 1 406 ? 5.837 7.795 27.144 1.00 55.31 406 ILE A C 1
ATOM 3140 O O . ILE A 1 406 ? 5.228 8.806 26.800 1.00 55.31 406 ILE A O 1
ATOM 3144 N N . ASP A 1 407 ? 5.846 7.338 28.395 1.00 50.38 407 ASP A N 1
ATOM 3145 C CA . ASP A 1 407 ? 5.255 8.038 29.530 1.00 50.38 407 ASP A CA 1
ATOM 3146 C C . ASP A 1 407 ? 5.908 9.428 29.641 1.00 50.38 407 ASP A C 1
ATOM 3148 O O . ASP A 1 407 ? 7.099 9.523 29.967 1.00 50.38 407 ASP A O 1
ATOM 3152 N N . PRO A 1 408 ? 5.169 10.520 29.366 1.00 47.81 408 PRO A N 1
ATOM 3153 C CA . PRO A 1 408 ? 5.739 11.861 29.383 1.00 47.81 408 PRO A CA 1
ATOM 3154 C C . PRO A 1 408 ? 6.187 12.282 30.790 1.00 47.81 408 PRO A C 1
ATOM 3156 O O . PRO A 1 408 ? 6.990 13.205 30.921 1.00 47.81 408 PRO A O 1
ATOM 3159 N N . SER A 1 409 ? 5.733 11.587 31.841 1.00 48.88 409 SER A N 1
ATOM 3160 C CA . SER A 1 409 ? 6.195 11.789 33.217 1.00 48.88 409 SER A CA 1
ATOM 3161 C C . SER A 1 409 ? 7.522 11.084 33.534 1.00 48.88 409 SER A C 1
ATOM 3163 O O . SER A 1 409 ? 8.132 11.361 34.568 1.00 48.88 409 SER A O 1
ATOM 3165 N N . LYS A 1 410 ? 8.022 10.216 32.638 1.00 48.72 410 LYS A N 1
ATOM 3166 C CA . LYS A 1 410 ? 9.273 9.455 32.799 1.00 48.72 410 LYS A CA 1
ATOM 3167 C C . LYS A 1 410 ? 10.288 9.800 31.698 1.00 48.72 410 LYS A C 1
ATOM 3169 O O . LYS A 1 410 ? 10.583 8.970 30.838 1.00 48.72 410 LYS A O 1
ATOM 3174 N N . PRO A 1 411 ? 10.930 10.983 31.755 1.00 46.91 411 PRO A N 1
ATOM 3175 C CA . PRO A 1 411 ? 11.888 11.465 30.744 1.00 46.91 411 PRO A CA 1
ATOM 3176 C C . PRO A 1 411 ? 13.180 10.628 30.599 1.00 46.91 411 PRO A C 1
ATOM 3178 O O . PRO A 1 411 ? 14.021 10.928 29.743 1.00 46.91 411 PRO A O 1
ATOM 3181 N N . HIS A 1 412 ? 13.341 9.588 31.426 1.00 45.22 412 HIS A N 1
ATOM 3182 C CA . HIS A 1 412 ? 14.480 8.666 31.462 1.00 45.22 412 HIS A CA 1
ATOM 3183 C C . HIS A 1 412 ? 14.096 7.196 31.248 1.00 45.22 412 HIS A C 1
ATOM 3185 O O . HIS A 1 412 ? 14.943 6.328 31.458 1.00 45.22 412 HIS A O 1
ATOM 3191 N N . ALA A 1 413 ? 12.854 6.896 30.850 1.00 45.12 413 ALA A N 1
ATOM 3192 C CA . ALA A 1 413 ? 12.535 5.547 30.401 1.00 45.12 413 ALA A CA 1
ATOM 3193 C C . ALA A 1 413 ? 13.500 5.171 29.257 1.00 45.12 413 ALA A C 1
ATOM 3195 O O . ALA A 1 413 ? 13.757 6.021 28.391 1.00 45.12 413 ALA A O 1
ATOM 3196 N N . PRO A 1 414 ? 14.090 3.958 29.266 1.00 45.56 414 PRO A N 1
ATOM 3197 C CA . PRO A 1 414 ? 14.899 3.505 28.145 1.00 45.56 414 PRO A CA 1
ATOM 3198 C C . PRO A 1 414 ? 14.066 3.688 26.880 1.00 45.56 414 PRO A C 1
ATOM 3200 O O . PRO A 1 414 ? 12.873 3.375 26.879 1.00 45.56 414 PRO A O 1
ATOM 3203 N N . ALA A 1 415 ? 14.672 4.260 25.834 1.00 48.50 415 ALA A N 1
ATOM 3204 C CA . ALA A 1 415 ? 14.014 4.295 24.537 1.00 48.50 415 ALA A CA 1
ATOM 3205 C C . ALA A 1 415 ? 13.550 2.858 24.261 1.00 48.50 415 ALA A C 1
ATOM 3207 O O . ALA A 1 415 ? 14.385 1.956 24.412 1.00 48.50 415 ALA A O 1
ATOM 3208 N N . PRO A 1 416 ? 12.258 2.623 23.960 1.00 49.50 416 PRO A N 1
ATOM 3209 C CA . PRO A 1 416 ? 11.790 1.271 23.692 1.00 49.50 416 PRO A CA 1
ATOM 3210 C C . PRO A 1 416 ? 12.727 0.638 22.661 1.00 49.50 416 PRO A C 1
ATOM 3212 O O . PRO A 1 416 ? 13.316 1.355 21.844 1.00 49.50 416 PRO A O 1
ATOM 3215 N N . ALA A 1 417 ? 12.939 -0.676 22.727 1.00 49.97 417 ALA A N 1
ATOM 3216 C CA . ALA A 1 417 ? 13.728 -1.387 21.727 1.00 49.97 417 ALA A CA 1
ATOM 3217 C C . ALA A 1 417 ? 12.965 -1.296 20.400 1.00 49.97 417 ALA A C 1
ATOM 3219 O O . ALA A 1 417 ? 12.164 -2.161 20.070 1.00 49.97 417 ALA A O 1
ATOM 3220 N N . LEU A 1 418 ? 13.133 -0.170 19.699 1.00 54.12 418 LEU A N 1
ATOM 3221 C CA . LEU A 1 418 ? 12.094 0.367 18.826 1.00 54.12 418 LEU A CA 1
ATOM 3222 C C . LEU A 1 418 ? 11.746 -0.605 17.701 1.00 54.12 418 LEU A C 1
ATOM 3224 O O . LEU A 1 418 ? 10.615 -0.544 17.228 1.00 54.12 418 LEU A O 1
ATOM 3228 N N . MET A 1 419 ? 12.687 -1.474 17.291 1.00 56.16 419 MET A N 1
ATOM 3229 C CA . MET A 1 419 ? 12.525 -2.355 16.126 1.00 56.16 419 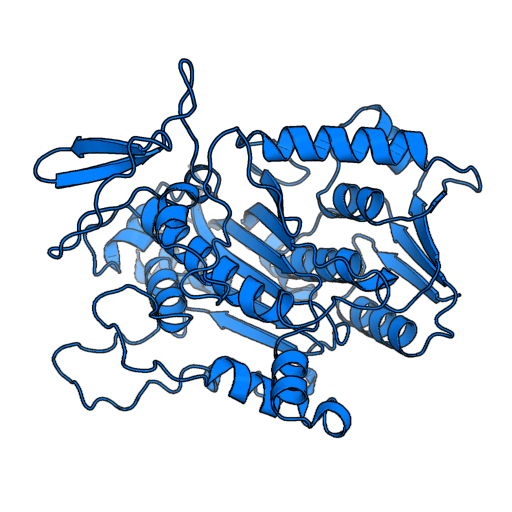MET A CA 1
ATOM 3230 C C . MET A 1 419 ? 13.256 -3.709 16.166 1.00 56.16 419 MET A C 1
ATOM 3232 O O . MET A 1 419 ? 13.146 -4.461 15.205 1.00 56.16 419 MET A O 1
ATOM 3236 N N . MET A 1 420 ? 13.962 -4.075 17.247 1.00 51.66 420 MET A N 1
ATOM 3237 C CA . MET A 1 420 ? 14.610 -5.405 17.323 1.00 51.66 420 MET A CA 1
ATOM 3238 C C . MET A 1 420 ? 13.582 -6.545 17.326 1.00 51.66 420 MET A C 1
ATOM 3240 O O . MET A 1 420 ? 13.848 -7.611 16.792 1.00 51.66 420 MET A O 1
ATOM 3244 N N . GLU A 1 421 ? 12.392 -6.299 17.877 1.00 54.72 421 GLU A N 1
ATOM 3245 C CA . GLU A 1 421 ? 11.290 -7.270 17.928 1.00 54.72 421 GLU A CA 1
ATOM 3246 C C . GLU A 1 421 ? 10.587 -7.491 16.581 1.00 54.72 421 GLU A C 1
ATOM 3248 O O . GLU A 1 421 ? 9.699 -8.341 16.502 1.00 54.72 421 GLU A O 1
ATOM 3253 N N . TRP A 1 422 ? 10.921 -6.698 15.557 1.00 57.78 422 TRP A N 1
ATOM 3254 C CA . TRP A 1 422 ? 10.303 -6.794 14.234 1.00 57.78 422 TRP A CA 1
ATOM 3255 C C . TRP A 1 422 ? 11.106 -7.663 13.257 1.00 57.78 422 TRP A C 1
ATOM 3257 O O . TRP A 1 422 ? 10.684 -7.865 12.121 1.00 57.78 422 TRP A O 1
ATOM 3267 N N . ILE A 1 423 ? 12.288 -8.105 13.681 1.00 56.97 423 ILE A N 1
ATOM 3268 C CA . ILE A 1 423 ? 13.192 -8.965 12.925 1.00 56.97 423 ILE A CA 1
ATOM 3269 C C . ILE A 1 423 ? 12.753 -10.402 13.232 1.00 56.97 423 ILE A C 1
ATOM 3271 O O . ILE A 1 423 ? 12.829 -10.786 14.402 1.00 56.97 423 ILE A O 1
ATOM 3275 N N . PRO A 1 424 ? 12.255 -11.168 12.242 1.00 54.28 424 PRO A N 1
ATOM 3276 C CA . PRO A 1 424 ? 12.042 -12.604 12.366 1.00 54.28 424 PRO A CA 1
ATOM 3277 C C . PRO A 1 424 ? 13.188 -13.301 13.101 1.00 54.28 424 PRO A C 1
ATOM 3279 O O . PRO A 1 424 ? 14.362 -12.986 12.887 1.00 54.28 424 PRO A O 1
ATOM 3282 N N . GLU A 1 425 ? 12.845 -14.238 13.987 1.00 51.78 425 GLU A N 1
ATOM 3283 C CA . GLU A 1 425 ? 13.842 -15.011 14.738 1.00 51.78 425 GLU A CA 1
ATOM 3284 C C . GLU A 1 425 ? 14.637 -15.945 13.814 1.00 51.78 425 GLU A C 1
ATOM 3286 O O . GLU A 1 425 ? 15.809 -16.219 14.082 1.00 51.78 425 GLU A O 1
ATOM 3291 N N . ASP A 1 426 ? 14.022 -16.380 12.710 1.00 54.38 426 ASP A N 1
ATOM 3292 C CA . ASP A 1 426 ? 14.649 -17.181 11.665 1.00 54.38 426 ASP A CA 1
ATOM 3293 C C . ASP A 1 426 ? 15.046 -16.304 10.458 1.00 54.38 426 ASP A C 1
ATOM 3295 O O . ASP A 1 426 ? 14.183 -15.733 9.786 1.00 54.38 426 ASP A O 1
ATOM 3299 N N . PRO A 1 427 ? 16.346 -16.194 10.130 1.00 50.81 427 PRO A N 1
ATOM 3300 C CA . PRO A 1 427 ? 16.801 -15.474 8.950 1.00 50.81 427 PRO A CA 1
ATOM 3301 C C . PRO A 1 427 ? 16.281 -16.017 7.608 1.00 50.81 427 PRO A C 1
ATOM 3303 O O . PRO A 1 427 ? 16.316 -15.298 6.606 1.00 50.81 427 PRO A O 1
ATOM 3306 N N . ASP A 1 428 ? 15.813 -17.264 7.557 1.00 46.25 428 ASP A N 1
ATOM 3307 C CA . ASP A 1 428 ? 15.203 -17.849 6.362 1.00 46.25 428 ASP A CA 1
ATOM 3308 C C . ASP A 1 4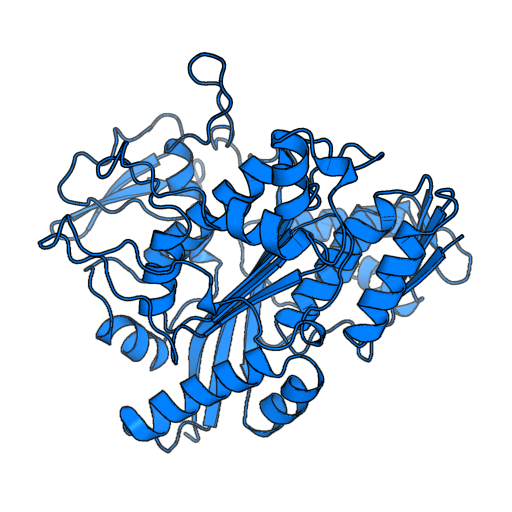28 ? 13.730 -17.432 6.184 1.00 46.25 428 ASP A C 1
ATOM 3310 O O . ASP A 1 428 ? 13.190 -17.556 5.080 1.00 46.25 428 ASP A O 1
ATOM 3314 N N . GLU A 1 429 ? 13.107 -16.841 7.215 1.00 43.56 429 GLU A N 1
ATOM 3315 C CA . GLU A 1 429 ? 11.818 -16.138 7.113 1.00 43.56 429 GLU A CA 1
ATOM 3316 C C . GLU A 1 429 ? 11.958 -14.756 6.448 1.00 43.56 429 GLU A C 1
ATOM 3318 O O . GLU A 1 429 ? 10.952 -14.149 6.070 1.00 43.56 429 GLU A O 1
ATOM 3323 N N . PHE A 1 430 ? 13.188 -14.263 6.231 1.00 46.88 430 PHE A N 1
ATOM 3324 C CA . PHE A 1 430 ? 13.412 -13.098 5.377 1.00 46.88 430 PHE A CA 1
ATOM 3325 C C . PHE A 1 430 ? 13.212 -13.455 3.909 1.00 46.88 430 PHE A C 1
ATOM 3327 O O . PHE A 1 430 ? 13.936 -14.263 3.313 1.00 46.88 430 PHE A O 1
ATOM 3334 N N . ILE A 1 431 ? 12.250 -12.782 3.289 1.00 44.72 431 ILE A N 1
ATOM 3335 C CA . ILE A 1 431 ? 12.007 -12.910 1.862 1.00 44.72 431 ILE A CA 1
ATOM 3336 C C . ILE A 1 431 ? 12.878 -11.895 1.142 1.00 44.72 431 ILE A C 1
ATOM 3338 O O . ILE A 1 431 ? 12.654 -10.688 1.207 1.00 44.72 431 ILE A O 1
ATOM 3342 N N . ALA A 1 432 ? 13.862 -12.423 0.418 1.00 37.75 432 ALA A N 1
ATOM 3343 C CA . ALA A 1 432 ? 14.723 -11.618 -0.417 1.00 37.75 432 ALA A CA 1
ATOM 3344 C C . ALA A 1 432 ? 13.959 -11.020 -1.609 1.00 37.75 432 ALA A C 1
ATOM 3346 O O . ALA A 1 432 ? 13.755 -11.685 -2.617 1.00 37.75 432 ALA A O 1
ATOM 3347 N N . GLY A 1 433 ? 13.529 -9.769 -1.496 1.00 42.34 433 GLY A N 1
ATOM 3348 C CA . GLY A 1 433 ? 13.130 -8.944 -2.624 1.00 42.34 433 GLY A CA 1
ATOM 3349 C C . GLY A 1 433 ? 14.317 -8.353 -3.410 1.00 42.34 433 GLY A C 1
ATOM 3350 O O . GLY A 1 433 ? 15.490 -8.650 -3.146 1.00 42.34 433 GLY A O 1
ATOM 3351 N N . PRO A 1 434 ? 14.021 -7.511 -4.412 1.00 47.12 434 PRO A N 1
ATOM 3352 C CA . PRO A 1 434 ? 15.023 -6.796 -5.195 1.00 47.12 434 PRO A CA 1
ATOM 3353 C C . PRO A 1 434 ? 15.839 -5.907 -4.265 1.00 47.12 434 PRO A C 1
ATOM 3355 O O . PRO A 1 434 ? 15.304 -5.351 -3.317 1.00 47.12 434 PRO A O 1
ATOM 3358 N N . ARG A 1 435 ? 17.120 -5.663 -4.564 1.00 58.66 435 ARG A N 1
ATOM 3359 C CA . ARG A 1 435 ? 17.980 -4.767 -3.755 1.00 58.66 435 ARG A CA 1
ATOM 3360 C C . ARG A 1 435 ? 17.574 -3.283 -3.797 1.00 58.66 435 ARG A C 1
ATOM 3362 O O . ARG A 1 435 ? 18.394 -2.434 -3.439 1.00 58.66 435 ARG A O 1
ATOM 3369 N N . LEU A 1 436 ? 16.387 -2.990 -4.312 1.00 65.19 436 LEU A N 1
ATOM 3370 C CA . LEU A 1 436 ? 15.846 -1.680 -4.609 1.00 65.19 436 LEU A CA 1
ATOM 3371 C C . LEU A 1 436 ? 14.354 -1.675 -4.249 1.00 65.19 436 LEU A C 1
ATOM 3373 O O . LEU A 1 436 ? 13.675 -2.697 -4.228 1.00 65.19 436 LEU A O 1
ATOM 3377 N N . GLY A 1 437 ? 13.852 -0.498 -3.951 1.00 76.00 437 GLY A N 1
ATOM 3378 C CA . GLY A 1 437 ? 12.479 -0.226 -3.587 1.00 76.00 437 GLY A CA 1
ATOM 3379 C C . GLY A 1 437 ? 12.168 -0.467 -2.114 1.00 76.00 437 GLY A C 1
ATOM 3380 O O . GLY A 1 437 ? 12.895 -1.126 -1.362 1.00 76.00 437 GLY A O 1
ATOM 3381 N N . THR A 1 438 ? 11.069 0.126 -1.674 1.00 82.12 438 THR A N 1
ATOM 3382 C CA . THR A 1 438 ? 10.499 -0.086 -0.345 1.00 82.12 438 THR A CA 1
ATOM 3383 C C . THR A 1 438 ? 8.989 -0.098 -0.468 1.00 82.12 438 THR A C 1
ATOM 3385 O O . THR A 1 438 ? 8.409 0.852 -0.980 1.00 82.12 438 THR A O 1
ATOM 3388 N N . ALA A 1 439 ? 8.353 -1.159 0.011 1.00 87.75 439 ALA A N 1
ATOM 3389 C CA . ALA A 1 439 ? 6.914 -1.248 0.136 1.00 87.75 439 ALA A CA 1
ATOM 3390 C C . ALA A 1 439 ? 6.527 -1.281 1.617 1.00 87.75 439 ALA A C 1
ATOM 3392 O O . ALA A 1 439 ? 6.989 -2.121 2.381 1.00 87.75 439 ALA A O 1
ATOM 3393 N N . ILE A 1 440 ? 5.690 -0.345 2.039 1.00 90.25 440 ILE A N 1
ATOM 3394 C CA . ILE A 1 440 ? 5.138 -0.268 3.386 1.00 90.25 440 ILE A CA 1
ATOM 3395 C C . ILE A 1 440 ? 3.659 -0.588 3.278 1.00 90.25 440 ILE A C 1
ATOM 3397 O O . ILE A 1 440 ? 2.935 0.147 2.611 1.00 90.25 440 ILE A O 1
ATOM 3401 N N . THR A 1 441 ? 3.197 -1.632 3.957 1.00 93.06 441 THR A N 1
ATOM 3402 C CA . THR A 1 441 ? 1.769 -1.939 4.040 1.00 93.06 441 THR A CA 1
ATOM 3403 C C . THR A 1 441 ? 1.291 -1.836 5.475 1.00 93.06 441 THR A C 1
ATOM 3405 O O . THR A 1 441 ? 1.898 -2.383 6.389 1.00 93.06 441 THR A O 1
ATOM 3408 N N . VAL A 1 442 ? 0.187 -1.132 5.680 1.00 95.19 442 VAL A N 1
ATOM 3409 C CA . VAL A 1 442 ? -0.550 -1.101 6.939 1.00 95.19 442 VAL A CA 1
ATOM 3410 C C . VAL A 1 442 ? -1.897 -1.774 6.729 1.00 95.19 442 VAL A C 1
ATOM 3412 O O . VAL A 1 442 ? -2.535 -1.539 5.706 1.00 95.19 442 VAL A O 1
ATOM 3415 N N . ALA A 1 443 ? -2.349 -2.543 7.716 1.00 96.12 443 ALA A N 1
ATOM 3416 C CA . ALA A 1 443 ? -3.722 -3.024 7.812 1.00 96.12 443 ALA A CA 1
ATOM 3417 C C . ALA A 1 443 ? -4.347 -2.640 9.163 1.00 96.12 443 ALA A C 1
ATOM 3419 O O . ALA A 1 443 ? -3.644 -2.552 10.171 1.00 96.12 443 ALA A O 1
ATOM 3420 N N . TYR A 1 444 ? -5.655 -2.396 9.190 1.00 96.00 444 TYR A N 1
ATOM 3421 C CA . TYR A 1 444 ? -6.429 -2.142 10.408 1.00 96.00 444 TYR A CA 1
ATOM 3422 C C . TYR A 1 444 ? -7.887 -2.602 10.239 1.00 96.00 444 TYR A C 1
ATOM 3424 O O . TYR A 1 444 ? -8.404 -2.568 9.122 1.00 96.00 444 TYR A O 1
ATOM 3432 N N . PRO A 1 445 ? -8.579 -3.022 11.314 1.00 95.69 445 PRO A N 1
ATOM 3433 C CA . PRO A 1 445 ? -9.982 -3.411 11.247 1.00 95.69 445 PRO A CA 1
ATOM 3434 C C . PRO A 1 445 ? -10.855 -2.226 10.858 1.00 95.69 445 PRO A C 1
ATOM 3436 O O . PRO A 1 445 ? -10.765 -1.141 11.432 1.00 95.69 445 PRO A O 1
ATOM 3439 N N . VAL A 1 446 ? -11.709 -2.457 9.871 1.00 94.25 446 VAL A N 1
ATOM 3440 C CA . VAL A 1 446 ? -12.658 -1.488 9.334 1.00 94.25 446 VAL A CA 1
ATOM 3441 C C . VAL A 1 446 ? -14.079 -1.851 9.726 1.00 94.25 446 VAL A C 1
ATOM 3443 O O . VAL A 1 446 ? -14.839 -0.964 10.101 1.00 94.25 446 VAL A O 1
ATOM 3446 N N . GLU A 1 447 ? -14.419 -3.134 9.687 1.00 94.81 447 GLU A N 1
ATOM 3447 C CA . GLU A 1 447 ? -15.739 -3.649 10.034 1.00 94.81 447 GLU A CA 1
ATOM 3448 C C . GLU A 1 447 ? -15.628 -5.101 10.509 1.00 94.81 447 GLU A C 1
ATOM 3450 O O . GLU A 1 447 ? -14.670 -5.801 10.181 1.00 94.81 447 GLU A O 1
ATOM 3455 N N . PHE A 1 448 ? -16.610 -5.538 11.293 1.00 95.31 448 PHE A N 1
ATOM 3456 C CA . PHE A 1 448 ? -16.782 -6.927 11.701 1.00 95.31 448 PHE A CA 1
ATOM 3457 C C . PHE A 1 448 ? -18.159 -7.404 11.252 1.00 95.31 448 PHE A C 1
ATOM 3459 O O . PHE A 1 448 ? -19.141 -6.684 11.440 1.00 95.31 448 PHE A O 1
ATOM 3466 N N . GLY A 1 449 ? -18.209 -8.601 10.673 1.00 92.38 449 GLY A N 1
ATOM 3467 C CA . GLY A 1 449 ? -19.427 -9.260 10.211 1.00 92.38 449 GLY A CA 1
ATOM 3468 C C . GLY A 1 449 ? -19.781 -10.470 11.078 1.00 92.38 449 GLY A C 1
ATOM 3469 O O . GLY A 1 449 ? -18.897 -11.157 11.600 1.00 92.38 449 GLY A O 1
ATOM 3470 N N . GLY A 1 450 ? -21.081 -10.711 11.235 1.00 85.44 450 GLY A N 1
ATOM 3471 C CA . GLY A 1 450 ? -21.661 -11.827 11.981 1.00 85.44 450 GLY A CA 1
ATOM 3472 C C . GLY A 1 450 ? -23.020 -12.226 11.403 1.00 85.44 450 GLY A C 1
ATOM 3473 O O . GLY A 1 450 ? -23.573 -11.496 10.576 1.00 85.44 450 GLY A O 1
ATOM 3474 N N . ASP A 1 451 ? -23.557 -13.371 11.830 1.00 73.38 451 ASP A N 1
ATOM 3475 C CA . ASP A 1 451 ? -24.897 -13.809 11.421 1.00 73.38 451 ASP A CA 1
ATOM 3476 C C . ASP A 1 451 ? -25.925 -12.805 11.970 1.00 73.38 451 ASP A C 1
ATOM 3478 O O . ASP A 1 451 ? -25.980 -12.586 13.184 1.00 73.38 451 ASP A O 1
ATOM 3482 N N . GLN A 1 452 ? -26.696 -12.158 11.087 1.00 51.41 452 GLN A N 1
ATOM 3483 C CA . GLN A 1 452 ? -27.809 -11.280 11.482 1.00 51.41 452 GLN A CA 1
ATOM 3484 C C . GLN A 1 452 ? -29.032 -12.066 11.950 1.00 51.41 452 GLN A C 1
ATOM 3486 O O . GLN A 1 452 ? -29.389 -13.064 11.280 1.00 51.41 452 GLN A O 1
#

Secondary structure (DSSP, 8-state):
-EEEEE-TT--HHHHHHHHHHHHTS-SSEEEEEEPS----SSHHHHHHHHHHHHHTTSS-SEEEEEE-HHHHHHHHHT-S--HHHHHHHHH-SEEEETTEE-HHHHHHHHHHHHHHHHTS--EE-SSSSEEEEEEEETT---SS-PPPTTEEETTEEE--GGGHHHHS-B---SS------GGGTEEEEEETTEEEEEEEETTTEE---HHHHSPPP-HHHHHHHHHT-SS-S-HHHHHHHHHHHHHHHHHHHHHTS--STT---EEEEEEEEEEE-HHHHHHHHHH-HHHHHHHHHHHHIIIIISS-TTEEEEEEEEEEEEE-SS-HHHHHHHHTT-GGG--HHHHHHHHHHHHT----STTTTTT--THHHHHHHHHHTT-EEEEEETTEEEEEETTTS------TT-TTSPPP-TTGGGS-SSGGGS----SS-EEEEEEEEEEEEE--

Sequence (452 aa):
MTRVLLGPATTRSELRDAHTRLAEGDGESATLVLDDGLHSTTPGQFSAWMQMVFTWGQDVIGRNLELTAATVERFQTRTSLSDVEVFAAILAESITSGGTDVTSDVQEAAREVLVQRDALTKHDGDGEGAMSSLLLAAHTFSNQTSPDLHARWEGKLGIEESARTLYHDIWPSGMPVRKPLLEFGEVTVRAGEHAYVTRRAGADGQFATLAARAPQIRGLALELATTVRQQPKPVREEVGELLFELVQNTEWHAVEQSGGRTGANCRALSFREYTFDADDLDAARLYDPPFATYARSILDKVREERGHPEVHQVTLGTITIVDSGVGLARSVAAALGEEDRLTRNTEISYLIRALSKHLRRRRFELGNIGLARVQLLLTNLSGYMTVHTGSVDILRNFVSKPFDTIDPSKPHAPAPALMMEWIPEDPDEFIAGPRLGTAITVAYPVEFGGDQ

Foldseek 3Di:
DQEQEDDAPDALQSQLVSQVCLVVDPQAEYEYEYDPDPDHLDPVSVLSLVQCLLASNFSHDAFEYEYEPVLVVCLQVVPQDDPSQLSSLCPHPWYDYPRDTPNPSSPVSSVVNQVVLVVLDFDDHNAPDTKGKHKDWQFDDDVPFQPTCFDQDVNHTHRDPSNLLQLAKAWDDPDPPDDAPVVRQWDWDDDPPTIIIHHQRPPDGRRRHNLNRFQAADDVLVVLLVVQDPDPDDLSRLRSLLVVLVVRLLVVQAVVDQLHPVSIWMKMKMKDKHKDFPVSLVVVCVRPVVVSVLVVLVQCCCVPVVPCVQFGMFIKIKIKMKISGQWQLCSQCVVVVNNVVDDLVCSVVSNLVSQPPDPPVPPPPDSNSHVLSSLQSCLSQQKKKWKDTAQFIFIDRCSVPRRDDPPPVCPPDPDPSSGPVRHDPDSVVGSHHNSGMMMMMMMGTRDTDGDD